Protein AF-A0A9P5TRK8-F1 (afdb_monomer_lite)

Foldseek 3Di:
DDDDDDDDDDDDDDDDDDDDDDDDDDDDDDDDDDDDDDDDDDDDDDDDDDDDDDDDDDDDPDDDDDPVNVVVVVVVVPDDADPQLVLLPLVVCCVQQVQLNVQQVVLCVVPVCLSVDFLQSSLCRRPAVSQVVCVVVVPCVSQVTQQEREAAELVPHPDLVNSLSNLVSVLCCCPRHPYHHHYHYHYDCAPSNVVSCVDDDNVVVDDDDDPDVVDPLLVVLLVVLQVLVLCLCVPAPVNVLDPDSRPDDSVLSNVQSVQCLSPPVSSVLLSVQLSPNVDHSVVSSCQVSVVDDDPDDRSCQVVLVVLLVLLVVQPPVLSVVQLLLVLLLLADDDQWDDDVPDIARCAAPVNVCVLLVHDVCSNVVSCSSVSVQWDRDPDRDHIGGSGVVSVVQQCDCVRNVVSHRDNVVSVVSSVVSVVVVVCVVVVPPPPPVVVVVVVVVVVVVVD

Organism: Gymnopilus junonius (NCBI:txid109634)

InterPro domains:
  IPR056884 Nephrocystin 3-like, N-terminal [PF24883] (97-188)

pLDDT: mean 71.32, std 23.44, range [21.53, 96.31]

Sequence (447 aa):
MPEKHPDPGHYNLKAGIVKGARLEGHKTRTQSTIIPRHISTNSQVSYVAGNAMHNSAIVSSQAKCHPGTREAVLDRLVKPRAKFCRALHNHNLSLSIPVTKPYIENAVQRDSHIIYKSPMEQAFRLIIEPLSMVVEEGDLEAYRCPRVIIVDGLDECLDSSQQFDILDALLYIIKEAPIPIAVIVASRPEPDIRGAFSYGGLEDVSSPITLDNSFNPDADIKKYLIDTFRFICHNHPLKSTLPTTEWPSAETIDKLVEKASGQFIYASTIEKFVSSARHKPAERLSIVLGNRAAEANKPFSELDNLYSTIFYSIEKKIRKFALRTLGVSLVPFARRVREPGTIIETRSPSFLEKLLHLKPGDIQMWLIDLHSLIAIGEGHEEIHFYHASLSDYLRDSSRSGQFYISVRYSRLYLFKHCVQHLLEKDGSKGLVLHQEQRAKEKSMKYR

Structure (mmCIF, N/CA/C/O backbone):
data_AF-A0A9P5TRK8-F1
#
_entry.id   AF-A0A9P5TRK8-F1
#
loop_
_atom_site.group_PDB
_atom_site.id
_atom_site.type_symbol
_atom_site.label_atom_id
_atom_site.label_alt_id
_atom_site.label_comp_id
_atom_site.label_asym_id
_atom_site.label_entity_id
_atom_site.label_seq_id
_atom_site.pdbx_PDB_ins_code
_atom_site.Cartn_x
_atom_site.Cartn_y
_atom_site.Cartn_z
_atom_site.occupancy
_atom_site.B_iso_or_equiv
_atom_site.auth_seq_id
_atom_site.auth_comp_id
_atom_site.auth_asym_id
_atom_site.auth_atom_id
_atom_site.pdbx_PDB_model_num
ATOM 1 N N . MET A 1 1 ? 22.539 -36.894 34.714 1.00 37.03 1 MET A N 1
ATOM 2 C CA . MET A 1 1 ? 21.855 -38.084 34.156 1.00 37.03 1 MET A CA 1
ATOM 3 C C . MET A 1 1 ? 22.087 -39.257 35.091 1.00 37.03 1 MET A C 1
ATOM 5 O O . MET A 1 1 ? 23.149 -39.246 35.712 1.00 37.03 1 MET A O 1
ATOM 9 N N . PRO A 1 2 ? 21.185 -40.255 35.164 1.00 50.53 2 PRO A N 1
ATOM 10 C CA . PRO A 1 2 ? 19.872 -40.400 34.488 1.00 50.53 2 PRO A CA 1
ATOM 11 C C . PRO A 1 2 ? 18.727 -39.748 35.320 1.00 50.53 2 PRO A C 1
ATOM 13 O O . PRO A 1 2 ? 18.999 -39.302 36.427 1.00 50.53 2 PRO A O 1
ATOM 16 N N . GLU A 1 3 ? 17.533 -39.395 34.814 1.00 31.72 3 GLU A N 1
ATOM 17 C CA . GLU A 1 3 ? 16.407 -40.215 34.284 1.00 31.72 3 GLU A CA 1
ATOM 18 C C . GLU A 1 3 ? 15.838 -41.231 35.306 1.00 31.72 3 GLU A C 1
ATOM 20 O O . GLU A 1 3 ? 16.613 -41.866 36.008 1.00 31.72 3 GLU A O 1
ATOM 25 N N . LYS A 1 4 ? 14.521 -41.472 35.451 1.00 30.34 4 LYS A N 1
ATOM 26 C CA . LYS A 1 4 ? 13.330 -41.177 34.611 1.00 30.34 4 LYS A CA 1
ATOM 27 C C . LYS A 1 4 ? 12.051 -41.192 35.486 1.00 30.34 4 LYS A C 1
ATOM 29 O O . LYS A 1 4 ? 12.023 -41.913 36.476 1.00 30.34 4 LYS A O 1
ATOM 34 N N . HIS A 1 5 ? 10.980 -40.499 35.080 1.00 27.78 5 HIS A N 1
ATOM 35 C CA . HIS A 1 5 ? 9.603 -40.726 35.575 1.00 27.78 5 HIS A CA 1
ATOM 36 C C . HIS A 1 5 ? 8.657 -41.048 34.390 1.00 27.78 5 HIS A C 1
ATOM 38 O O . HIS A 1 5 ? 9.026 -40.739 33.254 1.00 27.78 5 HIS A O 1
ATOM 44 N N . PRO A 1 6 ? 7.503 -41.718 34.613 1.00 39.25 6 PRO A N 1
ATOM 45 C CA . PRO A 1 6 ? 6.794 -42.446 33.556 1.00 39.25 6 PRO A CA 1
ATOM 46 C C . PRO A 1 6 ? 5.520 -41.769 33.007 1.00 39.25 6 PRO A C 1
ATOM 48 O O . PRO A 1 6 ? 4.869 -40.978 33.683 1.00 39.25 6 PRO A O 1
ATOM 51 N N . ASP A 1 7 ? 5.150 -42.197 31.799 1.00 31.75 7 ASP A N 1
ATOM 52 C CA . ASP A 1 7 ? 3.815 -42.140 31.166 1.00 31.75 7 ASP A CA 1
ATOM 53 C C . ASP A 1 7 ? 2.989 -43.374 31.648 1.00 31.75 7 ASP A C 1
ATOM 55 O O . ASP A 1 7 ? 3.638 -44.365 32.017 1.00 31.75 7 ASP A O 1
ATOM 59 N N . PRO A 1 8 ? 1.628 -43.401 31.708 1.00 37.75 8 PRO A N 1
ATOM 60 C CA . PRO A 1 8 ? 0.789 -43.502 30.491 1.00 37.75 8 PRO A CA 1
ATOM 61 C C . PRO A 1 8 ? -0.649 -42.906 30.562 1.00 37.75 8 PRO A C 1
ATOM 63 O O . PRO A 1 8 ? -1.208 -42.696 31.639 1.00 37.75 8 PRO A O 1
ATOM 66 N N . GLY A 1 9 ? -1.334 -42.771 29.410 1.00 24.64 9 GLY A N 1
ATOM 67 C CA . GLY A 1 9 ? -2.742 -42.314 29.378 1.00 24.64 9 GLY A CA 1
ATOM 68 C C . GLY A 1 9 ? -3.559 -42.505 28.081 1.00 24.64 9 GLY A C 1
ATOM 69 O O . GLY A 1 9 ? -4.258 -41.584 27.669 1.00 24.64 9 GLY A O 1
ATOM 70 N N . HIS A 1 10 ? -3.514 -43.672 27.425 1.00 25.69 10 HIS A N 1
ATOM 71 C CA . HIS A 1 10 ? -4.292 -43.966 26.199 1.00 25.69 10 HIS A CA 1
ATOM 72 C C . HIS A 1 10 ? -5.657 -44.637 26.466 1.00 25.69 10 HIS A C 1
ATOM 74 O O . HIS A 1 10 ? -5.651 -45.718 27.036 1.00 25.69 10 HIS A O 1
ATOM 80 N N . TYR A 1 11 ? -6.764 -44.094 25.926 1.00 24.97 11 TYR A N 1
ATOM 81 C CA . TYR A 1 11 ? -7.991 -44.764 25.402 1.00 24.97 11 TYR A CA 1
ATOM 82 C C . TYR A 1 11 ? -8.773 -43.702 24.564 1.00 24.97 11 TYR A C 1
ATOM 84 O O . TYR A 1 11 ? -8.632 -42.519 24.845 1.00 24.97 11 TYR A O 1
ATOM 92 N N . ASN A 1 12 ? -9.584 -43.964 23.523 1.00 23.52 12 ASN A N 1
ATOM 93 C CA . ASN A 1 12 ? -10.208 -45.204 23.038 1.00 23.52 12 ASN A CA 1
ATOM 94 C C . ASN A 1 12 ? -10.506 -45.183 21.502 1.00 23.52 12 ASN A C 1
ATOM 96 O O . ASN A 1 12 ? -10.185 -44.222 20.808 1.00 23.52 12 ASN A O 1
ATOM 100 N N . LEU A 1 13 ? -11.116 -46.252 20.969 1.00 23.42 13 LEU A N 1
ATOM 101 C CA . LEU A 1 13 ? -11.231 -46.605 19.537 1.00 23.42 13 LEU A CA 1
ATOM 102 C C . LEU A 1 13 ? -12.643 -46.465 18.893 1.00 23.42 13 LEU A C 1
ATOM 104 O O . LEU A 1 13 ? -13.651 -46.671 19.556 1.00 23.42 13 LEU A O 1
ATOM 108 N N . LYS A 1 14 ? -12.647 -46.355 17.545 1.00 23.31 14 LYS A N 1
ATOM 109 C CA . LYS A 1 14 ? -13.619 -46.893 16.538 1.00 23.31 14 LYS A CA 1
ATOM 110 C C . LYS A 1 14 ? -14.993 -46.227 16.230 1.00 23.31 14 LYS A C 1
ATOM 112 O O . LYS A 1 14 ? -15.966 -46.407 16.942 1.00 23.31 14 LYS A O 1
ATOM 117 N N . ALA A 1 15 ? -15.063 -45.725 14.984 1.00 23.94 15 ALA A N 1
ATOM 118 C CA . ALA A 1 15 ? -15.949 -46.134 13.862 1.00 23.94 15 ALA A CA 1
ATOM 119 C C . ALA A 1 15 ? -17.495 -45.942 13.881 1.00 23.94 15 ALA A C 1
ATOM 121 O O . ALA A 1 15 ? -18.200 -46.443 14.746 1.00 23.94 15 ALA A O 1
ATOM 122 N N . GLY A 1 16 ? -18.027 -45.383 12.776 1.00 23.09 16 GLY A N 1
ATOM 123 C CA . GLY A 1 16 ? -19.454 -45.389 12.395 1.00 23.09 16 GLY A CA 1
ATOM 124 C C . GLY A 1 16 ? -19.689 -44.861 10.962 1.00 23.09 16 GLY A C 1
ATOM 125 O O . GLY A 1 16 ? -19.061 -43.886 10.562 1.00 23.09 16 GLY A O 1
ATOM 126 N N . ILE A 1 17 ? -20.550 -45.517 10.170 1.00 21.81 17 ILE A N 1
ATOM 127 C CA . ILE A 1 17 ? -20.777 -45.294 8.717 1.00 21.81 17 ILE A CA 1
ATOM 128 C C . ILE A 1 17 ? -22.234 -44.874 8.460 1.00 21.81 17 ILE A C 1
ATOM 130 O O . ILE A 1 17 ? -23.103 -45.557 8.985 1.00 21.81 17 ILE A O 1
ATOM 134 N N . VAL A 1 18 ? -22.514 -43.927 7.540 1.00 24.19 18 VAL A N 1
ATOM 135 C CA . VAL A 1 18 ? -23.717 -43.953 6.656 1.00 24.19 18 VAL A CA 1
ATOM 136 C C . VAL A 1 18 ? -23.418 -43.311 5.281 1.00 24.19 18 VAL A C 1
ATOM 138 O O . VAL A 1 18 ? -22.728 -42.300 5.194 1.00 24.19 18 VAL A O 1
ATOM 141 N N . LYS A 1 19 ? -23.963 -43.898 4.200 1.00 21.91 19 LYS A N 1
ATOM 142 C CA . LYS A 1 19 ? -24.039 -43.356 2.822 1.00 21.91 19 LYS A CA 1
ATOM 143 C C . LYS A 1 19 ? -25.497 -43.016 2.457 1.00 21.91 19 LYS A C 1
ATOM 145 O O . LYS A 1 19 ? -26.396 -43.738 2.873 1.00 21.91 19 LYS A O 1
ATOM 150 N N . GLY A 1 20 ? -25.695 -42.063 1.539 1.00 22.61 20 GLY A N 1
ATOM 151 C CA . GLY A 1 20 ? -26.974 -41.794 0.850 1.00 22.61 20 GLY A CA 1
ATOM 152 C C . GLY A 1 20 ? -27.666 -40.501 1.317 1.00 22.61 20 GLY A C 1
ATOM 153 O O . GLY A 1 20 ? -27.465 -40.089 2.449 1.00 22.61 20 GLY A O 1
ATOM 154 N N . ALA A 1 21 ? -28.457 -39.797 0.497 1.00 24.72 21 ALA A N 1
ATOM 155 C CA . ALA A 1 21 ? -29.002 -40.160 -0.817 1.00 24.72 21 ALA A CA 1
ATOM 156 C C . ALA A 1 21 ? -29.067 -38.970 -1.807 1.00 24.72 21 ALA A C 1
ATOM 158 O O . ALA A 1 21 ? -28.927 -37.808 -1.437 1.00 24.72 21 ALA A O 1
ATOM 159 N N . ARG A 1 22 ? -29.289 -39.302 -3.084 1.00 21.53 22 ARG A N 1
ATOM 160 C CA . ARG A 1 22 ? -29.479 -38.403 -4.237 1.00 21.53 22 ARG A CA 1
ATOM 161 C C . ARG A 1 22 ? -30.976 -38.286 -4.530 1.00 21.53 22 ARG A C 1
ATOM 163 O O . ARG A 1 22 ? -31.637 -39.317 -4.598 1.00 21.53 22 ARG A O 1
ATOM 170 N N . LEU A 1 23 ? -31.483 -37.078 -4.779 1.00 24.98 23 LEU A N 1
ATOM 171 C CA . LEU A 1 23 ? -32.802 -36.862 -5.385 1.00 24.98 23 LEU A CA 1
ATOM 172 C C . LEU A 1 23 ? -32.714 -35.807 -6.491 1.00 24.98 23 LEU A C 1
ATOM 174 O O . LEU A 1 23 ? -32.064 -34.776 -6.339 1.00 24.98 23 LEU A O 1
ATOM 178 N N . GLU A 1 24 ? -33.364 -36.105 -7.612 1.00 21.70 24 GLU A N 1
ATOM 179 C CA . GLU A 1 24 ? -33.464 -35.257 -8.798 1.00 21.70 24 GLU A CA 1
ATOM 180 C C . GLU A 1 24 ? -34.887 -34.708 -8.945 1.00 21.70 24 GLU A C 1
ATOM 182 O O . GLU A 1 24 ? -35.845 -35.354 -8.533 1.00 21.70 24 GLU A O 1
ATOM 187 N N . GLY A 1 25 ? -35.014 -33.570 -9.637 1.00 22.59 25 GLY A N 1
ATOM 188 C CA . GLY A 1 25 ? -36.236 -33.183 -10.347 1.00 22.59 25 GLY A CA 1
ATOM 189 C C . GLY A 1 25 ? -37.341 -32.504 -9.527 1.00 22.59 25 GLY A C 1
ATOM 190 O O . GLY A 1 25 ? -38.025 -33.129 -8.731 1.00 22.59 25 GLY A O 1
ATOM 191 N N . HIS A 1 26 ? -37.657 -31.249 -9.859 1.00 24.42 26 HIS A N 1
ATOM 192 C CA . HIS A 1 26 ? -38.689 -30.978 -10.872 1.00 24.42 26 HIS A CA 1
ATOM 193 C C . HIS A 1 26 ? -38.769 -29.486 -11.238 1.00 24.42 26 HIS A C 1
ATOM 195 O O . HIS A 1 26 ? -38.572 -28.601 -10.410 1.00 24.42 26 HIS A O 1
ATOM 201 N N . LYS A 1 27 ? -39.091 -29.203 -12.507 1.00 24.61 27 LYS A N 1
ATOM 202 C CA . LYS A 1 27 ? -39.516 -27.872 -12.966 1.00 24.61 27 LYS A CA 1
ATOM 203 C C . LYS A 1 27 ? -41.016 -27.709 -12.718 1.00 24.61 27 LYS A C 1
ATOM 205 O O . LYS A 1 27 ? -41.773 -28.527 -13.231 1.00 24.61 27 LYS A O 1
ATOM 210 N N . THR A 1 28 ? -41.443 -26.586 -12.146 1.00 25.08 28 THR A N 1
ATOM 211 C CA . THR A 1 28 ? -42.771 -26.004 -12.422 1.00 25.08 28 THR A CA 1
ATOM 212 C C . THR A 1 28 ? -42.701 -24.481 -12.434 1.00 25.08 28 THR A C 1
ATOM 214 O O . THR A 1 28 ? -42.048 -23.863 -11.599 1.00 25.08 28 THR A O 1
ATOM 217 N N . ARG A 1 29 ? -43.374 -23.887 -13.421 1.00 22.11 29 ARG A N 1
ATOM 218 C CA . ARG A 1 29 ? -43.466 -22.449 -13.688 1.00 22.11 29 ARG A CA 1
ATOM 219 C C . ARG A 1 29 ? -44.927 -22.051 -13.526 1.00 22.11 29 ARG A C 1
ATOM 221 O O . ARG A 1 29 ? -45.745 -22.520 -14.310 1.00 22.11 29 ARG A O 1
ATOM 228 N N . THR A 1 30 ? -45.234 -21.140 -12.611 1.00 25.55 30 THR A N 1
ATOM 229 C CA . THR A 1 30 ? -46.561 -20.511 -12.517 1.00 25.55 30 THR A CA 1
ATOM 230 C C . THR A 1 30 ? -46.420 -19.050 -12.117 1.00 25.55 30 THR A C 1
ATOM 232 O O . THR A 1 30 ? -45.908 -18.728 -11.050 1.00 25.55 30 THR A O 1
ATOM 235 N N . GLN A 1 31 ? -46.873 -18.162 -13.002 1.00 22.73 31 GLN A N 1
ATOM 236 C CA . GLN A 1 31 ? -47.167 -16.770 -12.673 1.00 22.73 31 GLN A CA 1
ATOM 237 C C . GLN A 1 31 ? -48.577 -16.707 -12.080 1.00 22.73 31 GLN A C 1
ATOM 239 O O . GLN A 1 31 ? -49.489 -17.307 -12.645 1.00 22.73 31 GLN A O 1
ATOM 244 N N . SER A 1 32 ? -48.784 -15.911 -11.033 1.00 24.56 32 SER A N 1
ATOM 245 C CA . SER A 1 32 ? -50.113 -15.385 -10.700 1.00 24.56 32 SER A CA 1
ATOM 246 C C . SER A 1 32 ? -49.987 -14.075 -9.923 1.00 24.56 32 SER A C 1
ATOM 248 O O . SER A 1 32 ? -49.539 -14.048 -8.779 1.00 24.56 32 SER A O 1
ATOM 250 N N . THR A 1 33 ? -50.364 -12.989 -10.590 1.00 22.14 33 THR A N 1
ATOM 251 C CA . THR A 1 33 ? -50.357 -11.601 -10.116 1.00 22.14 33 THR A CA 1
ATOM 252 C C . THR A 1 33 ? -51.404 -11.356 -9.026 1.00 22.14 33 THR A C 1
ATOM 254 O O . THR A 1 33 ? -52.563 -11.705 -9.236 1.00 22.14 33 THR A O 1
ATOM 257 N N . ILE A 1 34 ? -51.050 -10.654 -7.939 1.00 24.59 34 ILE A N 1
ATOM 258 C CA . ILE A 1 34 ? -52.015 -9.949 -7.068 1.00 24.59 34 ILE A CA 1
ATOM 259 C C . ILE A 1 34 ? -51.464 -8.551 -6.705 1.00 24.59 34 ILE A C 1
ATOM 261 O O . ILE A 1 34 ? -50.338 -8.415 -6.238 1.00 24.59 34 ILE A O 1
ATOM 265 N N . ILE A 1 35 ? -52.282 -7.524 -6.958 1.00 22.39 35 ILE A N 1
ATOM 266 C CA . ILE A 1 35 ? -52.164 -6.061 -6.709 1.00 22.39 35 ILE A CA 1
ATOM 267 C C . ILE A 1 35 ? -53.619 -5.629 -6.334 1.00 22.39 35 ILE A C 1
ATOM 269 O O . ILE A 1 35 ? -54.507 -6.300 -6.874 1.00 22.39 35 ILE A O 1
ATOM 273 N N . PRO A 1 36 ? -53.988 -4.607 -5.497 1.00 32.38 36 PRO A N 1
ATOM 274 C CA . PRO A 1 36 ? -53.334 -3.349 -5.045 1.00 32.38 36 PRO A CA 1
ATOM 275 C C . PRO A 1 36 ? -53.254 -3.243 -3.482 1.00 32.38 36 PRO A C 1
ATOM 277 O O . PRO A 1 36 ? -53.355 -4.278 -2.837 1.00 32.38 36 PRO A O 1
ATOM 280 N N . ARG A 1 37 ? -53.059 -2.121 -2.746 1.00 23.34 37 ARG A N 1
ATOM 281 C CA . ARG A 1 37 ? -53.008 -0.639 -2.958 1.00 23.34 37 ARG A CA 1
ATOM 282 C C . ARG A 1 37 ? -51.747 -0.039 -2.277 1.00 23.34 37 ARG A C 1
ATOM 284 O O . ARG A 1 37 ? -51.171 -0.717 -1.441 1.00 23.34 37 ARG A O 1
ATOM 291 N N . HIS A 1 38 ? -51.168 1.128 -2.609 1.00 23.56 38 HIS A N 1
ATOM 292 C CA . HIS A 1 38 ? -51.616 2.494 -2.994 1.00 23.56 38 HIS A CA 1
ATOM 293 C C . HIS A 1 38 ? -51.973 3.463 -1.835 1.00 23.56 38 HIS A C 1
ATOM 295 O O . HIS A 1 38 ? -53.140 3.560 -1.474 1.00 23.56 38 HIS A O 1
ATOM 301 N N . ILE A 1 39 ? -50.980 4.248 -1.374 1.00 25.62 39 ILE A N 1
ATOM 302 C CA . ILE A 1 39 ? -51.045 5.646 -0.857 1.00 25.62 39 ILE A CA 1
ATOM 303 C C . ILE A 1 39 ? -49.637 6.239 -1.174 1.00 25.62 39 ILE A C 1
ATOM 305 O O . ILE A 1 39 ? -48.656 5.693 -0.686 1.00 25.62 39 ILE A O 1
ATOM 309 N N . SER A 1 40 ? -49.402 7.040 -2.231 1.00 24.38 40 SER A N 1
ATOM 310 C CA . SER A 1 40 ? -49.565 8.516 -2.362 1.00 24.38 40 SER A CA 1
ATOM 311 C C . SER A 1 40 ? -48.869 9.300 -1.226 1.00 24.38 40 SER A C 1
ATOM 313 O O . SER A 1 40 ? -49.104 8.994 -0.072 1.00 24.38 40 SER A O 1
ATOM 315 N N . THR A 1 41 ? -47.976 10.273 -1.423 1.00 26.73 41 THR A N 1
ATOM 316 C CA . THR A 1 41 ? -47.983 11.453 -2.319 1.00 26.73 41 THR A CA 1
ATOM 317 C C . THR A 1 41 ? -46.574 11.709 -2.904 1.00 26.73 41 THR A C 1
ATOM 319 O O . THR A 1 41 ? -45.583 11.435 -2.241 1.00 26.73 41 THR A O 1
ATOM 322 N N . ASN A 1 42 ? -46.389 12.103 -4.174 1.00 24.98 42 ASN A N 1
ATOM 323 C CA . ASN A 1 42 ? -46.400 13.495 -4.689 1.00 24.98 42 ASN A CA 1
ATOM 324 C C . ASN A 1 42 ? -45.645 14.520 -3.799 1.00 24.98 42 ASN A C 1
ATOM 326 O O . ASN A 1 42 ? -45.858 14.532 -2.595 1.00 24.98 42 ASN A O 1
ATOM 330 N N . SER A 1 43 ? -44.795 15.422 -4.322 1.00 25.97 43 SER A N 1
ATOM 331 C CA . SER A 1 43 ? -44.854 16.085 -5.646 1.00 25.97 43 SER A CA 1
ATOM 332 C C . SER A 1 43 ? -43.527 16.692 -6.168 1.00 25.97 43 SER A C 1
ATOM 334 O O . SER A 1 43 ? -42.764 17.234 -5.382 1.00 25.97 43 SER A O 1
ATOM 336 N N . GLN A 1 44 ? -43.390 16.733 -7.507 1.00 24.67 44 GLN A N 1
ATOM 337 C CA . GLN A 1 44 ? -42.741 17.766 -8.363 1.00 24.67 44 GLN A CA 1
ATOM 338 C C . GLN A 1 44 ? -41.249 18.133 -8.120 1.00 24.67 44 GLN A C 1
ATOM 340 O O . GLN A 1 44 ? -40.886 18.665 -7.085 1.00 24.67 44 GLN A O 1
ATOM 345 N N . VAL A 1 45 ? -40.300 17.805 -9.015 1.00 24.55 45 VAL A N 1
ATOM 346 C CA . VAL A 1 45 ? -40.062 18.286 -10.410 1.00 24.55 45 VAL A CA 1
ATOM 347 C C . VAL A 1 45 ? -39.439 19.690 -10.498 1.00 24.55 45 VAL A C 1
ATOM 349 O O . VAL A 1 45 ? -40.138 20.687 -10.363 1.00 24.55 45 VAL A O 1
ATOM 352 N N . SER A 1 46 ? -38.166 19.753 -10.912 1.00 25.02 46 SER A N 1
ATOM 353 C CA . SER A 1 46 ? -37.705 20.625 -12.011 1.00 25.02 46 SER A CA 1
ATOM 354 C C . SER A 1 46 ? -36.304 20.219 -12.505 1.00 25.02 46 SER A C 1
ATOM 356 O O . SER A 1 46 ? -35.410 19.891 -11.731 1.00 25.02 46 SER A O 1
ATOM 358 N N . TYR A 1 47 ? -36.133 20.196 -13.826 1.00 26.34 47 TYR A N 1
ATOM 359 C CA . TYR A 1 47 ? -34.863 19.987 -14.532 1.00 26.34 47 TYR A CA 1
ATOM 360 C C . TYR A 1 47 ? -34.342 21.347 -15.019 1.00 26.34 47 TYR A C 1
ATOM 362 O O . TYR A 1 47 ? -35.166 22.204 -15.322 1.00 26.34 47 TYR A O 1
ATOM 370 N N . VAL A 1 48 ? -33.018 21.520 -15.138 1.00 24.56 48 VAL A N 1
ATOM 371 C CA . VAL A 1 48 ? -32.294 22.196 -16.248 1.00 24.56 48 VAL A CA 1
ATOM 372 C C . VAL A 1 48 ? -30.804 22.315 -15.885 1.00 24.56 48 VAL A C 1
ATOM 374 O O . VAL A 1 48 ? -30.439 22.522 -14.731 1.00 24.56 48 VAL A O 1
ATOM 377 N N . ALA A 1 49 ? -29.937 22.138 -16.883 1.00 25.64 49 ALA A N 1
ATOM 378 C CA . ALA A 1 49 ? -28.480 22.171 -16.753 1.00 25.64 49 ALA A CA 1
ATOM 379 C C . ALA A 1 49 ? -27.882 23.563 -17.042 1.00 25.64 49 ALA A C 1
ATOM 381 O O . ALA A 1 49 ? -28.512 24.393 -17.692 1.00 25.64 49 ALA A O 1
ATOM 382 N N . GLY A 1 50 ? -26.617 23.780 -16.665 1.00 23.52 50 GLY A N 1
ATOM 383 C CA . GLY A 1 50 ? -25.846 24.931 -17.141 1.00 23.52 50 GLY A CA 1
ATOM 384 C C . GLY A 1 50 ? -24.466 25.054 -16.499 1.00 23.52 50 GLY A C 1
ATOM 385 O O . GLY A 1 50 ? -24.353 25.189 -15.285 1.00 23.52 50 GLY A O 1
ATOM 386 N N . ASN A 1 51 ? -23.409 25.050 -17.315 1.00 30.98 51 ASN A N 1
ATOM 387 C CA . ASN A 1 51 ? -22.074 25.440 -16.859 1.00 30.98 51 ASN A CA 1
ATOM 388 C C . ASN A 1 51 ? -22.075 26.944 -16.550 1.00 30.98 51 ASN A C 1
ATOM 390 O O . ASN A 1 51 ? -22.285 27.742 -17.462 1.00 30.98 51 ASN A O 1
ATOM 394 N N . ALA A 1 52 ? -21.774 27.333 -15.313 1.00 24.70 52 ALA A N 1
ATOM 395 C CA . ALA A 1 52 ? -21.554 28.728 -14.946 1.00 24.70 52 ALA A CA 1
ATOM 396 C C . ALA A 1 52 ? -20.288 28.857 -14.088 1.00 24.70 52 ALA A C 1
ATOM 398 O O . ALA A 1 52 ? -20.291 28.568 -12.893 1.00 24.70 52 ALA A O 1
ATOM 399 N N . MET A 1 53 ? -19.196 29.312 -14.706 1.00 23.88 53 MET A N 1
ATOM 400 C CA . MET A 1 53 ? -18.134 29.978 -13.955 1.00 23.88 53 MET A CA 1
ATOM 401 C C . MET A 1 53 ? -18.654 31.346 -13.517 1.00 23.88 53 MET A C 1
ATOM 403 O O . MET A 1 53 ? -19.169 32.090 -14.350 1.00 23.88 53 MET A O 1
ATOM 407 N N . HIS A 1 54 ? -18.422 31.730 -12.264 1.00 25.05 54 HIS A N 1
ATOM 408 C CA . HIS A 1 54 ? -18.294 33.146 -11.944 1.00 25.05 54 HIS A CA 1
ATOM 409 C C . HIS A 1 54 ? -17.283 33.370 -10.822 1.00 25.05 54 HIS A C 1
ATOM 411 O O . HIS A 1 54 ? -17.448 32.891 -9.703 1.00 25.05 54 HIS A O 1
ATOM 417 N N . ASN A 1 55 ? -16.245 34.146 -11.133 1.00 30.41 55 ASN A N 1
ATOM 418 C CA . ASN A 1 55 ? -15.485 34.859 -10.117 1.00 30.41 55 ASN A CA 1
ATOM 419 C C . ASN A 1 55 ? -16.350 36.013 -9.594 1.00 30.41 55 ASN A C 1
ATOM 421 O O . ASN A 1 55 ? -16.954 36.738 -10.388 1.00 30.41 55 ASN A O 1
ATOM 425 N N . SER A 1 56 ? -16.338 36.242 -8.284 1.00 27.34 56 SER A N 1
ATOM 426 C CA . SER A 1 56 ? -16.763 37.513 -7.696 1.00 27.34 56 SER A CA 1
ATOM 427 C C . SER A 1 56 ? -15.993 37.771 -6.404 1.00 27.34 56 SER A C 1
ATOM 429 O O . SER A 1 56 ? -16.269 37.165 -5.368 1.00 27.34 56 SER A O 1
ATOM 431 N N . ALA A 1 57 ? -15.026 38.684 -6.465 1.00 28.05 57 ALA A N 1
ATOM 432 C CA . ALA A 1 57 ? -14.396 39.238 -5.277 1.00 28.05 57 ALA A CA 1
ATOM 433 C C . ALA A 1 57 ? -15.368 40.235 -4.625 1.00 28.05 57 ALA A C 1
ATOM 435 O O . ALA A 1 57 ? -15.490 41.368 -5.080 1.00 28.05 57 ALA A O 1
ATOM 436 N N . ILE A 1 58 ? -16.072 39.804 -3.576 1.00 27.78 58 ILE A N 1
ATOM 437 C CA . ILE A 1 58 ? -16.869 40.679 -2.708 1.00 27.78 58 ILE A CA 1
ATOM 438 C C . ILE A 1 58 ? -16.570 40.297 -1.259 1.00 27.78 58 ILE A C 1
ATOM 440 O O . ILE A 1 58 ? -16.858 39.184 -0.825 1.00 27.78 58 ILE A O 1
ATOM 444 N N . VAL A 1 59 ? -15.990 41.234 -0.509 1.00 30.47 59 VAL A N 1
ATOM 445 C CA . VAL A 1 59 ? -15.862 41.132 0.948 1.00 30.47 59 VAL A CA 1
ATOM 446 C C . VAL A 1 59 ? -17.183 41.592 1.560 1.00 30.47 59 VAL A C 1
ATOM 448 O O . VAL A 1 59 ? -17.587 42.733 1.352 1.00 30.47 59 VAL A O 1
ATOM 451 N N . SER A 1 60 ? -17.850 40.718 2.315 1.00 27.03 60 SER A N 1
ATOM 452 C CA . SER A 1 60 ? -19.042 41.065 3.097 1.00 27.03 60 SER A CA 1
ATOM 453 C C . SER A 1 60 ? -18.688 41.122 4.578 1.00 27.03 60 SER A C 1
ATOM 455 O O . SER A 1 60 ? -18.137 40.167 5.126 1.00 27.03 60 SER A O 1
ATOM 457 N N . SER A 1 61 ? -19.026 42.226 5.240 1.00 33.53 61 SER A N 1
ATOM 458 C CA . SER A 1 61 ? -18.882 42.384 6.685 1.00 33.53 61 SER A CA 1
ATOM 459 C C . SER A 1 61 ? -20.050 41.726 7.434 1.00 33.53 61 SER A C 1
ATOM 461 O O . SER A 1 61 ? -21.213 41.953 7.118 1.00 33.53 61 SER A O 1
ATOM 463 N N . GLN A 1 62 ? -19.705 40.940 8.461 1.00 29.62 62 GLN A N 1
ATOM 464 C CA . GLN A 1 62 ? -20.584 40.157 9.347 1.00 29.62 62 GLN A CA 1
ATOM 465 C C . GLN A 1 62 ? -21.345 38.966 8.732 1.00 29.62 62 GLN A C 1
ATOM 467 O O . GLN A 1 62 ? -21.871 38.985 7.622 1.00 29.62 62 GLN A O 1
ATOM 472 N N . ALA A 1 63 ? -21.380 37.882 9.513 1.00 29.62 63 ALA A N 1
ATOM 473 C CA . ALA A 1 63 ? -21.852 36.573 9.091 1.00 29.62 63 ALA A CA 1
ATOM 474 C C . ALA A 1 63 ? -23.361 36.391 9.312 1.00 29.62 63 ALA A C 1
ATOM 476 O O . ALA A 1 63 ? -23.857 36.503 10.432 1.00 29.62 63 ALA A O 1
ATOM 477 N N . LYS A 1 64 ? -24.071 35.989 8.254 1.00 31.27 64 LYS A N 1
ATOM 478 C CA . LYS A 1 64 ? -25.377 35.322 8.345 1.00 31.27 64 LYS A CA 1
ATOM 479 C C . LYS A 1 64 ? -25.203 33.863 7.931 1.00 31.27 64 LYS A C 1
ATOM 481 O O . LYS A 1 64 ? -25.394 33.516 6.770 1.00 31.27 64 LYS A O 1
ATOM 486 N N . CYS A 1 65 ? -24.794 33.015 8.873 1.00 36.91 65 CYS A N 1
ATOM 487 C CA . CYS A 1 65 ? -24.687 31.579 8.625 1.00 36.91 65 CYS A CA 1
ATOM 488 C C . CYS A 1 65 ? -26.088 30.966 8.502 1.00 36.91 65 CYS A C 1
ATOM 490 O O . CYS A 1 65 ? -26.839 30.914 9.474 1.00 36.91 65 CYS A O 1
ATOM 492 N N . HIS A 1 66 ? -26.422 30.481 7.307 1.00 34.50 66 HIS A N 1
ATOM 493 C CA . HIS A 1 66 ? -27.575 29.611 7.088 1.00 34.50 66 HIS A CA 1
ATOM 494 C C . HIS A 1 66 ? -27.335 28.263 7.808 1.00 34.50 66 HIS A C 1
ATOM 496 O O . HIS A 1 66 ? -26.173 27.862 7.921 1.00 34.50 66 HIS A O 1
ATOM 502 N N . PRO A 1 67 ? -28.361 27.521 8.274 1.00 38.91 67 PRO A N 1
ATOM 503 C CA . PRO A 1 67 ? -28.151 26.251 8.984 1.00 38.91 67 PRO A CA 1
ATOM 504 C C . PRO A 1 67 ? -27.267 25.258 8.211 1.00 38.91 67 PRO A C 1
ATOM 506 O O . PRO A 1 67 ? -26.273 24.769 8.746 1.00 38.91 67 PRO A O 1
ATOM 509 N N . GLY A 1 68 ? -27.523 25.090 6.907 1.00 37.44 68 GLY A N 1
ATOM 510 C CA . GLY A 1 68 ? -26.695 24.261 6.019 1.00 37.44 68 GLY A CA 1
ATOM 511 C C . GLY A 1 68 ? -25.259 24.769 5.800 1.00 37.44 68 GLY A C 1
ATOM 512 O O . GLY A 1 68 ? -24.406 24.015 5.347 1.00 37.44 68 GLY A O 1
ATOM 513 N N . THR A 1 69 ? -24.933 26.020 6.154 1.00 37.41 69 THR A N 1
ATOM 514 C CA . THR A 1 69 ? -23.538 26.499 6.166 1.00 37.41 69 THR A CA 1
ATOM 515 C C . THR A 1 69 ? -22.746 25.862 7.310 1.00 37.41 69 THR A C 1
ATOM 517 O O . THR A 1 69 ? -21.548 25.655 7.161 1.00 37.41 69 THR A O 1
ATOM 520 N N . ARG A 1 70 ? -23.388 25.507 8.433 1.00 38.62 70 ARG A N 1
ATOM 521 C CA . ARG A 1 70 ? -22.720 24.826 9.555 1.00 38.62 70 ARG A CA 1
ATOM 522 C C . ARG A 1 70 ? -22.390 23.375 9.205 1.00 38.62 70 ARG A C 1
ATOM 524 O O . ARG A 1 70 ? -21.273 22.943 9.461 1.00 38.62 70 ARG A O 1
ATOM 531 N N . GLU A 1 71 ? -23.311 22.670 8.549 1.00 42.78 71 GLU A N 1
ATOM 532 C CA . GLU A 1 71 ? -23.068 21.330 7.992 1.00 42.78 71 GLU A CA 1
ATOM 533 C C . GLU A 1 71 ? -21.994 21.362 6.898 1.00 42.78 71 GLU A C 1
ATOM 535 O O . GLU A 1 71 ? -21.040 20.594 6.956 1.00 42.78 71 GLU A O 1
ATOM 540 N N . ALA A 1 72 ? -22.067 22.315 5.961 1.00 37.41 72 ALA A N 1
ATOM 541 C CA . ALA A 1 72 ? -21.056 22.467 4.915 1.00 37.41 72 ALA A CA 1
ATOM 542 C C . ALA A 1 72 ? -19.670 22.869 5.455 1.00 37.41 72 ALA A C 1
ATOM 544 O O . ALA A 1 72 ? -18.661 22.524 4.847 1.00 37.41 72 ALA A O 1
ATOM 545 N N . VAL A 1 73 ? -19.585 23.593 6.578 1.00 36.44 73 VAL A N 1
ATOM 546 C CA . VAL A 1 73 ? -18.308 23.880 7.254 1.00 36.44 73 VAL A CA 1
ATOM 547 C C . VAL A 1 73 ? -17.793 22.649 8.000 1.00 36.44 73 VAL A C 1
ATOM 549 O O . VAL A 1 73 ? -16.600 22.380 7.918 1.00 36.44 73 VAL A O 1
ATOM 552 N N . LEU A 1 74 ? -18.655 21.865 8.654 1.00 36.94 74 LEU A N 1
ATOM 553 C CA . LEU A 1 74 ? -18.262 20.591 9.266 1.00 36.94 74 LEU A CA 1
ATOM 554 C C . LEU A 1 74 ? -17.715 19.613 8.214 1.00 36.94 74 LEU A C 1
ATOM 556 O O . LEU A 1 74 ? -16.592 19.138 8.358 1.00 36.94 74 LEU A O 1
ATOM 560 N N . ASP A 1 75 ? -18.428 19.396 7.108 1.00 37.44 75 ASP A N 1
ATOM 561 C CA . ASP A 1 75 ? -17.990 18.499 6.027 1.00 37.44 75 ASP A CA 1
ATOM 562 C C . ASP A 1 75 ? -16.679 18.977 5.361 1.00 37.44 75 ASP A C 1
ATOM 564 O O . ASP A 1 75 ? -15.793 18.184 5.029 1.00 37.44 75 ASP A O 1
ATOM 568 N N . ARG A 1 76 ? -16.489 20.300 5.253 1.00 34.00 76 ARG A N 1
ATOM 569 C CA . ARG A 1 76 ? -15.305 20.927 4.637 1.00 34.00 76 ARG A CA 1
ATOM 570 C C . ARG A 1 76 ? -14.105 21.089 5.578 1.00 34.00 76 ARG A C 1
ATOM 572 O O . ARG A 1 76 ? -12.992 21.256 5.086 1.00 34.00 76 ARG A O 1
ATOM 579 N N . LEU A 1 77 ? -14.298 21.005 6.896 1.00 33.72 77 LEU A N 1
ATOM 580 C CA . LEU A 1 77 ? -13.218 20.861 7.884 1.00 33.72 77 LEU A CA 1
ATOM 581 C C . LEU A 1 77 ? -12.737 19.401 8.005 1.00 33.72 77 LEU A C 1
ATOM 583 O O . LEU A 1 77 ? -11.621 19.154 8.454 1.00 33.72 77 LEU A O 1
ATOM 587 N N . VAL A 1 78 ? -13.536 18.426 7.553 1.00 41.03 78 VAL A N 1
ATOM 588 C CA . VAL A 1 78 ? -13.308 16.977 7.732 1.00 41.03 78 VAL A CA 1
ATOM 589 C C . VAL A 1 78 ? -12.425 16.344 6.626 1.00 41.03 78 VAL A C 1
ATOM 591 O O . VAL A 1 78 ? -12.458 15.131 6.387 1.00 41.03 78 VAL A O 1
ATOM 594 N N . LYS A 1 79 ? -11.560 17.138 5.968 1.00 30.97 79 LYS A N 1
ATOM 595 C CA . LYS A 1 79 ? -10.371 16.671 5.211 1.00 30.97 79 LYS A CA 1
ATOM 596 C C . LYS A 1 79 ? -9.396 17.832 4.895 1.00 30.97 79 LYS A C 1
ATOM 598 O O . LYS A 1 79 ? -9.884 18.884 4.491 1.00 30.97 79 LYS A O 1
ATOM 603 N N . PRO A 1 80 ? -8.052 17.658 4.941 1.00 38.50 80 PRO A N 1
ATOM 604 C CA . PRO A 1 80 ? -7.282 16.460 5.289 1.00 38.50 80 PRO A CA 1
ATOM 605 C C . PRO A 1 80 ? -6.250 16.704 6.418 1.00 38.50 80 PRO A C 1
ATOM 607 O O . PRO A 1 80 ? -5.150 17.195 6.171 1.00 38.50 80 PRO A O 1
ATOM 610 N N . ARG A 1 81 ? -6.563 16.284 7.649 1.00 32.62 81 ARG A N 1
ATOM 611 C CA . ARG A 1 81 ? -5.576 15.929 8.688 1.00 32.62 81 ARG A CA 1
ATOM 612 C C . ARG A 1 81 ? -6.131 14.744 9.484 1.00 32.62 81 ARG A C 1
ATOM 614 O O . ARG A 1 81 ? -7.282 14.817 9.892 1.00 32.62 81 ARG A O 1
ATOM 621 N N . ALA A 1 82 ? -5.328 13.685 9.624 1.00 36.31 82 ALA A N 1
ATOM 622 C CA . ALA A 1 82 ? -5.628 12.395 10.265 1.00 36.31 82 ALA A CA 1
ATOM 623 C C . ALA A 1 82 ? -6.933 11.686 9.819 1.00 36.31 82 ALA A C 1
ATOM 625 O O . ALA A 1 82 ? -8.048 12.077 10.165 1.00 36.31 82 ALA A O 1
ATOM 626 N N . LYS A 1 83 ? -6.805 10.546 9.118 1.00 37.72 83 LYS A N 1
ATOM 627 C CA . LYS A 1 83 ? -7.943 9.632 8.876 1.00 37.72 83 LYS A CA 1
ATOM 628 C C . LYS A 1 83 ? -8.520 9.048 10.171 1.00 37.72 83 LYS A C 1
ATOM 630 O O . LYS A 1 83 ? -9.716 8.761 10.206 1.00 37.72 83 LYS A O 1
ATOM 635 N N . PHE A 1 84 ? -7.705 8.941 11.221 1.00 37.97 84 PHE A N 1
ATOM 636 C CA . PHE A 1 84 ? -8.067 8.378 12.523 1.00 37.97 84 PHE A CA 1
ATOM 637 C C . PHE A 1 84 ? -9.382 8.923 13.094 1.00 37.97 84 PHE A C 1
ATOM 639 O O . PHE A 1 84 ? -10.247 8.148 13.503 1.00 37.97 84 PHE A O 1
ATOM 646 N N . CYS A 1 85 ? -9.600 10.241 13.013 1.00 38.66 85 CYS A N 1
ATOM 647 C CA . CYS A 1 85 ? -10.820 10.855 13.531 1.00 38.66 85 CYS A CA 1
ATOM 648 C C . CYS A 1 85 ? -12.096 10.285 12.889 1.00 38.66 85 CYS A C 1
ATOM 650 O O . CYS A 1 85 ? -13.140 10.329 13.523 1.00 38.66 85 CYS A O 1
ATOM 652 N N . ARG A 1 86 ? -12.064 9.733 11.663 1.00 37.75 86 ARG A N 1
ATOM 653 C CA . ARG A 1 86 ? -13.254 9.133 11.021 1.00 37.75 86 ARG A CA 1
ATOM 654 C C . ARG A 1 86 ? -13.636 7.766 11.592 1.00 37.75 86 ARG A C 1
ATOM 656 O O . ARG A 1 86 ? -14.823 7.453 11.589 1.00 37.75 86 ARG A O 1
ATOM 663 N N . ALA A 1 87 ? -12.678 6.980 12.084 1.00 39.03 87 ALA A N 1
ATOM 664 C CA . ALA A 1 87 ? -12.969 5.710 12.754 1.00 39.03 87 ALA A CA 1
ATOM 665 C C . ALA A 1 87 ? -13.645 5.963 14.113 1.00 39.03 87 ALA A C 1
ATOM 667 O O . ALA A 1 87 ? -14.685 5.379 14.416 1.00 39.03 87 ALA A O 1
ATOM 668 N N . LEU A 1 88 ? -13.101 6.926 14.863 1.00 43.12 88 LEU A N 1
ATOM 669 C CA . LEU A 1 88 ? -13.518 7.317 16.214 1.00 43.12 88 LEU A CA 1
ATOM 670 C C . LEU A 1 88 ? -14.590 8.423 16.269 1.00 43.12 88 LEU A C 1
ATOM 672 O O . LEU A 1 88 ? -14.847 8.981 17.332 1.00 43.12 88 LEU A O 1
ATOM 676 N N . HIS A 1 89 ? -15.250 8.751 15.151 1.00 46.91 89 HIS A N 1
ATOM 677 C CA . HIS A 1 89 ? -16.363 9.702 15.186 1.00 46.91 89 HIS A CA 1
ATOM 678 C C . HIS A 1 89 ? -17.486 9.156 16.079 1.00 46.91 89 HIS A C 1
ATOM 680 O O . HIS A 1 89 ? -18.014 8.076 15.825 1.00 46.91 89 HIS A O 1
ATOM 686 N N . ASN A 1 90 ? -17.911 9.966 17.052 1.00 46.50 90 ASN A N 1
ATOM 687 C CA . ASN A 1 90 ? -19.008 9.738 18.008 1.00 46.50 90 ASN A CA 1
ATOM 688 C C . ASN A 1 90 ? -20.283 9.103 17.431 1.00 46.50 90 ASN A C 1
ATOM 690 O O . ASN A 1 90 ? -21.022 8.409 18.131 1.00 46.50 90 ASN A O 1
ATOM 694 N N . HIS A 1 91 ? -20.534 9.326 16.143 1.00 48.91 91 HIS A N 1
ATOM 695 C CA . HIS A 1 91 ? -21.622 8.707 15.401 1.00 48.91 91 HIS A CA 1
ATOM 696 C C . HIS A 1 91 ? -21.508 7.172 15.337 1.00 48.91 91 HIS A C 1
ATOM 698 O O . HIS A 1 91 ? -22.508 6.490 15.495 1.00 48.91 91 HIS A O 1
ATOM 704 N N . ASN A 1 92 ? -20.312 6.601 15.173 1.00 63.69 92 ASN A N 1
ATOM 705 C CA . ASN A 1 92 ? -20.141 5.160 14.961 1.00 63.69 92 ASN A CA 1
ATOM 706 C C . ASN A 1 92 ? -20.397 4.336 16.232 1.00 63.69 92 ASN A C 1
ATOM 708 O O . ASN A 1 92 ? -21.061 3.301 16.153 1.00 63.69 92 ASN A O 1
ATOM 712 N N . LEU A 1 93 ? -19.935 4.793 17.406 1.00 72.62 93 LEU A N 1
ATOM 713 C CA . LEU A 1 93 ? -20.235 4.110 18.671 1.00 72.62 93 LEU A CA 1
ATOM 714 C C . LEU A 1 93 ? -21.716 4.261 19.042 1.00 72.62 93 LEU A C 1
ATOM 716 O O . LEU A 1 93 ? -22.359 3.264 19.347 1.00 72.62 93 LEU A O 1
ATOM 720 N N . SER A 1 94 ? -22.288 5.463 18.909 1.00 76.06 94 SER A N 1
ATOM 721 C CA . SER A 1 94 ? -23.723 5.699 19.152 1.00 76.06 94 SER A CA 1
ATOM 722 C C . SER A 1 94 ? -24.664 5.070 18.110 1.00 76.06 94 SER A C 1
ATOM 724 O O . SER A 1 94 ? -25.864 4.980 18.357 1.00 76.06 94 SER A O 1
ATOM 726 N N . LEU A 1 95 ? -24.155 4.611 16.962 1.00 78.25 95 LEU A N 1
ATOM 727 C CA . LEU A 1 95 ? -24.885 3.750 16.022 1.00 78.25 95 LEU A CA 1
ATOM 728 C C . LEU A 1 95 ? -24.730 2.261 16.357 1.00 78.25 95 LEU A C 1
ATOM 730 O O . LEU A 1 95 ? -25.689 1.507 16.215 1.00 78.25 95 LEU A O 1
ATOM 734 N N . SER A 1 96 ? -23.538 1.836 16.786 1.00 78.25 96 SER A N 1
ATOM 735 C CA . SER A 1 96 ? -23.241 0.427 17.084 1.00 78.25 96 SER A CA 1
ATOM 736 C C . SER A 1 96 ? -23.812 -0.013 18.431 1.00 78.25 96 SER A C 1
ATOM 738 O O . SER A 1 96 ? -24.307 -1.128 18.547 1.00 78.25 96 SER A O 1
ATOM 740 N N . ILE A 1 97 ? -23.771 0.872 19.430 1.00 83.19 97 ILE A N 1
ATOM 741 C CA . ILE A 1 97 ? -24.262 0.680 20.798 1.00 83.19 97 ILE A CA 1
ATOM 742 C C . ILE A 1 97 ? -25.190 1.864 21.141 1.00 83.19 97 ILE A C 1
ATOM 744 O O . ILE A 1 97 ? -24.761 2.803 21.819 1.00 83.19 97 ILE A O 1
ATOM 748 N N . PRO A 1 98 ? -26.455 1.875 20.665 1.00 85.62 98 PRO A N 1
ATOM 749 C CA . PRO A 1 98 ? -27.330 3.055 20.718 1.00 85.62 98 PRO A CA 1
ATOM 750 C C . PRO A 1 98 ? -27.563 3.646 22.110 1.00 85.62 98 PRO A C 1
ATOM 752 O O . PRO A 1 98 ? -27.751 4.853 22.245 1.00 85.62 98 PRO A O 1
ATOM 755 N N . VAL A 1 99 ? -27.488 2.813 23.146 1.00 87.69 99 VAL A N 1
ATOM 756 C CA . VAL A 1 99 ? -27.635 3.201 24.556 1.00 87.69 99 VAL A CA 1
ATOM 757 C C . VAL A 1 99 ? -26.522 4.144 25.042 1.00 87.69 99 VAL A C 1
ATOM 759 O O . VAL A 1 99 ? -26.753 4.943 25.938 1.00 87.69 99 VAL A O 1
ATOM 762 N N . THR A 1 100 ? -25.350 4.168 24.390 1.00 88.31 100 THR A N 1
ATOM 763 C CA . THR A 1 100 ? -24.264 5.130 24.696 1.00 88.31 100 THR A CA 1
ATOM 764 C C . THR A 1 100 ? -24.547 6.557 24.213 1.00 88.31 100 THR A C 1
ATOM 766 O O . THR A 1 100 ? -23.928 7.514 24.687 1.00 88.31 100 THR A O 1
ATOM 769 N N . LYS A 1 101 ? -25.484 6.725 23.269 1.00 87.69 101 LYS A N 1
ATOM 770 C CA . LYS A 1 101 ? -25.760 7.994 22.587 1.00 87.69 101 LYS A CA 1
ATOM 771 C C . LYS A 1 101 ? -25.988 9.197 23.522 1.00 87.69 101 LYS A C 1
ATOM 773 O O . LYS A 1 101 ? -25.315 10.203 23.294 1.00 87.69 101 LYS A O 1
ATOM 778 N N . PRO A 1 102 ? -26.871 9.155 24.544 1.00 90.06 102 PRO A N 1
ATOM 779 C CA . PRO A 1 102 ? -27.116 10.318 25.400 1.00 90.06 102 PRO A CA 1
ATOM 780 C C . PRO A 1 102 ? -25.865 10.778 26.161 1.00 90.06 102 PRO A C 1
ATOM 782 O O . PRO A 1 102 ? -25.649 11.983 26.285 1.00 90.06 102 PRO A O 1
ATOM 785 N N . TYR A 1 103 ? -25.005 9.861 26.614 1.00 90.62 103 TYR A N 1
ATOM 786 C CA . TYR A 1 103 ? -23.761 10.204 27.318 1.00 90.62 103 TYR A CA 1
ATOM 787 C C . TYR A 1 103 ? -22.737 10.839 26.371 1.00 90.62 103 TYR A C 1
ATOM 789 O O . TYR A 1 103 ? -22.142 11.860 26.712 1.00 90.62 103 TYR A O 1
ATOM 797 N N . ILE A 1 104 ? -22.594 10.299 25.155 1.00 88.31 104 ILE A N 1
ATOM 798 C CA . ILE A 1 104 ? -21.722 10.857 24.108 1.00 88.31 104 ILE A CA 1
ATOM 799 C C . ILE A 1 104 ? -22.194 12.263 23.699 1.00 88.31 104 ILE A C 1
ATOM 801 O O . ILE A 1 104 ? -21.388 13.190 23.611 1.00 88.31 104 ILE A O 1
ATOM 805 N N . GLU A 1 105 ? -23.500 12.457 23.488 1.00 88.25 105 GLU A N 1
ATOM 806 C CA . GLU A 1 105 ? -24.068 13.776 23.185 1.00 88.25 105 GLU A CA 1
ATOM 807 C C . GLU A 1 105 ? -23.852 14.764 24.344 1.00 88.25 105 GLU A C 1
ATOM 809 O O . GLU A 1 105 ? -23.497 15.917 24.098 1.00 88.25 105 GLU A O 1
ATOM 814 N N . ASN A 1 106 ? -23.980 14.319 25.599 1.00 89.06 106 ASN A N 1
ATOM 815 C CA . ASN A 1 106 ? -23.712 15.142 26.781 1.00 89.06 106 ASN A CA 1
ATOM 816 C C . ASN A 1 106 ? -22.227 15.541 26.883 1.00 89.06 106 ASN A C 1
ATOM 818 O O . ASN A 1 106 ? -21.923 16.713 27.104 1.00 89.06 106 ASN A O 1
ATOM 822 N N . ALA A 1 107 ? -21.298 14.607 26.649 1.00 87.75 107 ALA A N 1
ATOM 823 C CA . ALA A 1 107 ? -19.859 14.876 26.642 1.00 87.75 107 ALA A CA 1
ATOM 824 C C . ALA A 1 107 ? -19.479 15.943 25.597 1.00 87.75 107 ALA A C 1
ATOM 826 O O . ALA A 1 107 ? -18.781 16.905 25.919 1.00 87.75 107 ALA A O 1
ATOM 827 N N . VAL A 1 108 ? -20.017 15.842 24.374 1.00 87.25 108 VAL A N 1
ATOM 828 C CA . VAL A 1 108 ? -19.804 16.832 23.299 1.00 87.25 108 VAL A CA 1
ATOM 829 C C . VAL A 1 108 ? -20.472 18.181 23.599 1.00 87.25 108 VAL A C 1
ATOM 831 O O . VAL A 1 108 ? -19.947 19.226 23.215 1.00 87.25 108 VAL A O 1
ATOM 834 N N . GLN A 1 109 ? -21.620 18.194 24.285 1.00 88.69 109 GLN A N 1
ATOM 835 C CA . GLN A 1 109 ? -22.274 19.436 24.719 1.00 88.69 109 GLN A CA 1
ATOM 836 C C . GLN A 1 109 ? -21.494 20.149 25.832 1.00 88.69 109 GLN A C 1
ATOM 838 O O . GLN A 1 109 ? -21.423 21.378 25.825 1.00 88.69 109 GLN A O 1
ATOM 843 N N . ARG A 1 110 ? -20.897 19.398 26.770 1.00 90.19 110 ARG A N 1
ATOM 844 C CA . ARG A 1 110 ? -20.018 19.937 27.823 1.00 90.19 110 ARG A CA 1
ATOM 845 C C . ARG A 1 110 ? -18.702 20.466 27.257 1.00 90.19 110 ARG A C 1
ATOM 847 O O . ARG A 1 110 ? -18.205 21.479 27.743 1.00 90.19 110 ARG A O 1
ATOM 854 N N . ASP A 1 111 ? -18.149 19.799 26.246 1.00 86.50 111 ASP A N 1
ATOM 855 C CA . ASP A 1 111 ? -16.887 20.176 25.614 1.00 86.50 111 ASP A CA 1
ATOM 856 C C . ASP A 1 111 ? -16.952 20.075 24.084 1.00 86.50 111 ASP A C 1
ATOM 858 O O . ASP A 1 111 ? -16.669 19.043 23.473 1.00 86.50 111 ASP A O 1
ATOM 862 N N . SER A 1 112 ? -17.243 21.205 23.437 1.00 83.56 112 SER A N 1
ATOM 863 C CA . SER A 1 112 ? -17.271 21.301 21.975 1.00 83.56 112 SER A CA 1
ATOM 864 C C . SER A 1 112 ? -15.896 21.161 21.306 1.00 83.56 112 SER A C 1
ATOM 866 O O . SER A 1 112 ? -15.830 21.094 20.079 1.00 83.56 112 SER A O 1
ATOM 868 N N . HIS A 1 113 ? -14.799 21.174 22.072 1.00 85.19 113 HIS A N 1
ATOM 869 C CA . HIS A 1 113 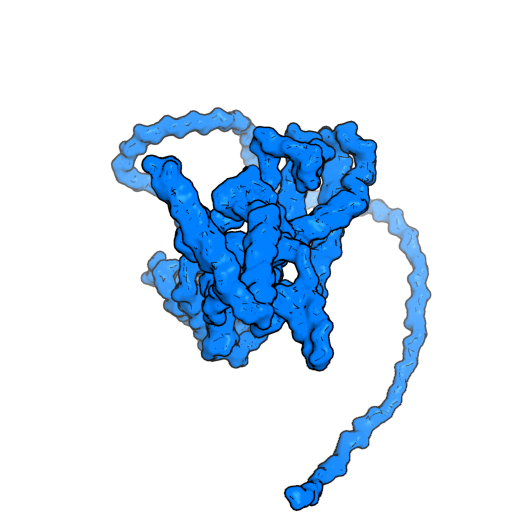? -13.429 21.041 21.568 1.00 85.19 113 HIS A CA 1
ATOM 870 C C . HIS A 1 113 ? -12.859 19.630 21.756 1.00 85.19 113 HIS A C 1
ATOM 872 O O . HIS A 1 113 ? -11.729 19.378 21.341 1.00 85.19 113 HIS A O 1
ATOM 878 N N . ILE A 1 114 ? -13.640 18.698 22.310 1.00 82.56 114 ILE A N 1
ATOM 879 C CA . ILE A 1 114 ? -13.241 17.312 22.581 1.00 82.56 114 ILE A CA 1
ATOM 880 C C . ILE A 1 114 ? -12.618 16.602 21.364 1.00 82.56 114 ILE A C 1
ATOM 882 O O . ILE A 1 114 ? -11.620 15.904 21.504 1.00 82.56 114 ILE A O 1
ATOM 886 N N . ILE A 1 115 ? -13.121 16.878 20.154 1.00 78.25 115 ILE A N 1
ATOM 887 C CA . ILE A 1 115 ? -12.623 16.329 18.876 1.00 78.25 115 ILE A CA 1
ATOM 888 C C . ILE A 1 115 ? -11.208 16.800 18.484 1.00 78.25 115 ILE A C 1
ATOM 890 O O . ILE A 1 115 ? -10.618 16.258 17.551 1.00 78.25 115 ILE A O 1
ATOM 894 N N . TYR A 1 116 ? -10.678 17.821 19.164 1.00 82.25 116 TYR A N 1
ATOM 895 C CA . TYR A 1 116 ? -9.330 18.367 18.974 1.00 82.25 116 TYR A CA 1
ATOM 896 C C . TYR A 1 116 ? -8.384 18.034 20.139 1.00 82.25 116 TYR A C 1
ATOM 898 O O . TYR A 1 116 ? -7.238 18.481 20.137 1.00 82.25 116 TYR A O 1
ATOM 906 N N . LYS A 1 117 ? -8.851 17.285 21.146 1.00 86.38 117 LYS A N 1
ATOM 907 C CA . LYS A 1 117 ? -8.005 16.788 22.239 1.00 86.38 117 LYS A CA 1
ATOM 908 C C . LYS A 1 117 ? -7.218 15.546 21.810 1.00 86.38 117 LYS A C 1
ATOM 910 O O . LYS A 1 117 ? -7.450 15.005 20.730 1.00 86.38 117 LYS A O 1
ATOM 915 N N . SER A 1 118 ? -6.289 15.096 22.654 1.00 88.75 118 SER A N 1
ATOM 916 C CA . SER A 1 118 ? -5.487 13.894 22.394 1.00 88.75 118 SER A CA 1
ATOM 917 C C . SER A 1 118 ? -6.365 12.649 22.172 1.00 88.75 118 SER A C 1
ATOM 919 O O . SER A 1 118 ? -7.457 12.567 22.748 1.00 88.75 118 SER A O 1
ATOM 921 N N . PRO A 1 119 ? -5.894 11.652 21.394 1.00 90.06 119 PRO A N 1
ATOM 922 C CA . PRO A 1 119 ? -6.582 10.369 21.236 1.00 90.06 119 PRO A CA 1
ATOM 923 C C . PRO A 1 119 ? -6.958 9.715 22.570 1.00 90.06 119 PRO A C 1
ATOM 925 O O . PRO A 1 119 ? -8.052 9.176 22.695 1.00 90.06 119 PRO A O 1
ATOM 928 N N . MET A 1 120 ? -6.098 9.843 23.586 1.00 91.94 120 MET A N 1
ATOM 929 C CA . MET A 1 120 ? -6.322 9.323 24.937 1.00 91.94 120 MET A CA 1
ATOM 930 C C . MET A 1 120 ? -7.530 9.962 25.648 1.00 91.94 120 MET A C 1
ATOM 932 O O . MET A 1 120 ? -8.385 9.253 26.173 1.00 91.94 120 MET A O 1
ATOM 936 N N . GLU A 1 121 ? -7.651 11.296 25.640 1.00 90.12 121 GLU A N 1
ATOM 937 C CA . GLU A 1 121 ? -8.809 11.970 26.253 1.00 90.12 121 GLU A CA 1
ATOM 938 C C . GLU A 1 121 ? -10.089 11.689 25.453 1.00 90.12 121 GLU A C 1
ATOM 940 O O . GLU A 1 121 ? -11.154 11.523 26.043 1.00 90.12 121 GLU A O 1
ATOM 945 N N . GLN A 1 122 ? -10.000 11.576 24.121 1.00 89.75 122 GLN A N 1
ATOM 946 C CA . GLN A 1 122 ? -11.133 11.158 23.290 1.00 89.75 122 GLN A CA 1
ATOM 947 C C . GLN A 1 122 ? -11.581 9.729 23.633 1.00 89.75 122 GLN A C 1
ATOM 949 O O . GLN A 1 122 ? -12.767 9.509 23.864 1.00 89.75 122 GLN A O 1
ATOM 954 N N . ALA A 1 123 ? -10.654 8.776 23.747 1.00 91.56 123 ALA A N 1
ATOM 955 C CA . ALA A 1 123 ? -10.938 7.404 24.165 1.00 91.56 123 ALA A CA 1
ATOM 956 C C . ALA A 1 123 ? -11.613 7.347 25.545 1.00 91.56 123 ALA A C 1
ATOM 958 O O . ALA A 1 123 ? -12.636 6.679 25.705 1.00 91.56 123 ALA A O 1
ATOM 959 N N . PHE A 1 124 ? -11.102 8.100 26.524 1.00 93.81 124 PHE A N 1
ATOM 960 C CA . PHE A 1 124 ? -11.719 8.182 27.845 1.00 93.81 124 PHE A CA 1
ATOM 961 C C . PHE A 1 124 ? -13.141 8.763 27.786 1.00 93.81 124 PHE A C 1
ATOM 963 O O . PHE A 1 124 ? -14.095 8.115 28.208 1.00 93.81 124 PHE A O 1
ATOM 970 N N . ARG A 1 125 ? -13.307 9.962 27.218 1.00 91.44 125 ARG A N 1
ATOM 971 C CA . ARG A 1 125 ? -14.563 10.732 27.271 1.00 91.44 125 ARG A CA 1
ATOM 972 C C . ARG A 1 125 ? -15.666 10.258 26.333 1.00 91.44 125 ARG A C 1
ATOM 974 O O . ARG A 1 125 ? -16.835 10.545 26.577 1.00 91.44 125 ARG A O 1
ATOM 981 N N . LEU A 1 126 ? -15.304 9.619 25.224 1.00 90.00 126 LEU A N 1
ATOM 982 C CA . LEU A 1 126 ? -16.231 9.282 24.139 1.00 90.00 126 LEU A CA 1
ATOM 983 C C . LEU A 1 126 ? -16.457 7.774 23.997 1.00 90.00 126 LEU A C 1
ATOM 985 O O . LEU A 1 126 ? -17.389 7.379 23.299 1.00 90.00 126 LEU A O 1
ATOM 989 N N . ILE A 1 127 ? -15.644 6.942 24.661 1.00 90.12 127 ILE A N 1
ATOM 990 C CA . ILE A 1 127 ? -15.798 5.481 24.679 1.00 90.12 127 ILE A CA 1
ATOM 991 C C . ILE A 1 127 ? -15.917 4.960 26.113 1.00 90.12 127 ILE A C 1
ATOM 993 O O . ILE A 1 127 ? -16.965 4.420 26.454 1.00 90.12 127 ILE A O 1
ATOM 997 N N . ILE A 1 128 ? -14.898 5.139 26.962 1.00 92.81 128 ILE A N 1
ATOM 998 C CA . ILE A 1 128 ? -14.887 4.549 28.315 1.00 92.81 128 ILE A CA 1
ATOM 999 C C . ILE A 1 128 ? -16.002 5.119 29.200 1.00 92.81 128 ILE A C 1
ATOM 1001 O O . ILE A 1 128 ? -16.857 4.363 29.648 1.00 92.81 128 ILE A O 1
ATOM 1005 N N . GLU A 1 129 ? -16.045 6.438 29.410 1.00 93.31 129 GLU A N 1
ATOM 1006 C CA . GLU A 1 129 ? -17.034 7.101 30.274 1.00 93.31 129 GLU A CA 1
ATOM 1007 C C . GLU A 1 129 ? -18.489 6.793 29.834 1.00 93.31 129 GLU A C 1
ATOM 1009 O O . GLU A 1 129 ? -19.270 6.350 30.678 1.00 93.31 129 GLU A O 1
ATOM 1014 N N . PRO A 1 130 ? -18.870 6.883 28.538 1.00 90.75 130 PRO A N 1
ATOM 1015 C CA . PRO A 1 130 ? -20.185 6.440 28.062 1.00 90.75 130 PRO A CA 1
ATOM 1016 C C . PRO A 1 130 ? -20.499 4.957 28.288 1.00 90.75 130 PRO A C 1
ATOM 1018 O O . PRO A 1 130 ? -21.642 4.628 28.596 1.00 90.75 130 PRO A O 1
ATOM 1021 N N . LEU A 1 131 ? -19.528 4.053 28.119 1.00 90.44 131 LEU A N 1
ATOM 1022 C CA . LEU A 1 131 ? -19.751 2.620 28.330 1.00 90.44 131 LEU A CA 1
ATOM 1023 C C . LEU A 1 131 ? -19.898 2.274 29.813 1.00 90.44 131 LEU A C 1
ATOM 1025 O O . LEU A 1 131 ? -20.741 1.443 30.148 1.00 90.44 131 LEU A O 1
ATOM 1029 N N . SER A 1 132 ? -19.130 2.917 30.694 1.00 92.56 132 SER A N 1
ATOM 1030 C CA . SER A 1 132 ? -19.235 2.705 32.141 1.00 92.56 132 SER A CA 1
ATOM 1031 C C . SER A 1 132 ? -20.598 3.138 32.661 1.00 92.56 132 SER A C 1
ATOM 1033 O O . SER A 1 132 ? -21.247 2.349 33.336 1.00 92.56 132 SER A O 1
ATOM 1035 N N . MET A 1 133 ? -21.096 4.307 32.246 1.00 91.75 133 MET A N 1
ATOM 1036 C CA . MET A 1 133 ? -22.431 4.789 32.632 1.00 91.75 133 MET A CA 1
ATOM 1037 C C . MET A 1 133 ? -23.542 3.806 32.222 1.00 91.75 133 MET A C 1
ATOM 1039 O O . MET A 1 133 ? -24.401 3.465 33.028 1.00 91.75 133 MET A O 1
ATOM 1043 N N . VAL A 1 134 ? -23.489 3.282 30.991 1.00 89.62 134 VAL A N 1
ATOM 1044 C CA . VAL A 1 134 ? -24.454 2.288 30.482 1.00 89.62 134 VAL A CA 1
ATOM 1045 C C . VAL A 1 134 ? -24.415 0.976 31.281 1.00 89.62 134 VAL A C 1
ATOM 1047 O O . VAL A 1 134 ? -25.461 0.390 31.564 1.00 89.62 134 VAL A O 1
ATOM 1050 N N . VAL A 1 135 ? -23.222 0.505 31.663 1.00 88.12 135 VAL A N 1
ATOM 1051 C CA . VAL A 1 135 ? -23.063 -0.715 32.474 1.00 88.12 135 VAL A CA 1
ATOM 1052 C C . VAL A 1 135 ? -23.488 -0.488 33.931 1.00 88.12 135 VAL A C 1
ATOM 1054 O O . VAL A 1 135 ? -24.117 -1.370 34.514 1.00 88.12 135 VAL A O 1
ATOM 1057 N N . GLU A 1 136 ? -23.201 0.683 34.506 1.00 88.62 136 GLU A N 1
ATOM 1058 C CA . GLU A 1 136 ? -23.614 1.081 35.860 1.00 88.62 136 GLU A CA 1
ATOM 1059 C C . GLU A 1 136 ? -25.139 1.226 35.990 1.00 88.62 136 GLU A C 1
ATOM 1061 O O . GLU A 1 136 ? -25.708 0.810 36.998 1.00 88.62 136 GLU A O 1
ATOM 1066 N N . GLU A 1 137 ? -25.821 1.730 34.955 1.00 87.25 137 GLU A N 1
ATOM 1067 C CA . GLU A 1 137 ? -27.291 1.764 34.885 1.00 87.25 137 GLU A CA 1
ATOM 1068 C C . GLU A 1 137 ? -27.926 0.377 34.639 1.00 87.25 137 GLU A C 1
ATOM 1070 O O . GLU A 1 137 ? -29.149 0.227 34.697 1.00 87.25 137 GLU A O 1
ATOM 1075 N N . GLY A 1 138 ? -27.112 -0.664 34.428 1.00 79.69 138 GLY A N 1
ATOM 1076 C CA . GLY A 1 138 ? -27.561 -2.049 34.287 1.00 79.69 138 GLY A CA 1
ATOM 1077 C C . GLY A 1 138 ? -28.127 -2.400 32.909 1.00 79.69 138 GLY A C 1
ATOM 1078 O O . GLY A 1 138 ? -28.802 -3.426 32.778 1.00 79.69 138 GLY A O 1
ATOM 1079 N N . ASP A 1 139 ? -27.865 -1.591 31.878 1.00 77.38 139 ASP A N 1
ATOM 1080 C CA . ASP A 1 139 ? -28.371 -1.845 30.528 1.00 77.38 139 ASP A CA 1
ATOM 1081 C C . ASP A 1 139 ? -27.563 -2.952 29.826 1.00 77.38 139 ASP A C 1
ATOM 1083 O O . ASP A 1 139 ? -26.495 -2.757 29.232 1.00 77.38 139 ASP A O 1
ATOM 1087 N N . LEU A 1 140 ? -28.108 -4.168 29.896 1.00 71.00 140 LEU A N 1
ATOM 1088 C CA . LEU A 1 140 ? -27.501 -5.363 29.320 1.00 71.00 140 LEU A CA 1
ATOM 1089 C C . LEU A 1 140 ? -27.513 -5.391 27.780 1.00 71.00 140 LEU A C 1
ATOM 1091 O O . LEU A 1 140 ? -26.831 -6.242 27.199 1.00 71.00 140 LEU A O 1
ATOM 1095 N N . GLU A 1 141 ? -28.222 -4.491 27.086 1.00 74.12 141 GLU A N 1
ATOM 1096 C CA . GLU A 1 141 ? -28.215 -4.467 25.615 1.00 74.12 141 GLU A CA 1
ATOM 1097 C C . GLU A 1 141 ? -26.835 -4.078 25.056 1.00 74.12 141 GLU A C 1
ATOM 1099 O O . GLU A 1 141 ? -26.454 -4.537 23.974 1.00 74.12 141 GLU A O 1
ATOM 1104 N N . ALA A 1 142 ? -26.010 -3.357 25.826 1.00 69.94 142 ALA A N 1
ATOM 1105 C CA . ALA A 1 142 ? -24.616 -3.072 25.473 1.00 69.94 142 ALA A CA 1
ATOM 1106 C C . ALA A 1 142 ? -23.775 -4.340 25.220 1.00 69.94 142 ALA A C 1
ATOM 1108 O O . ALA A 1 142 ? -22.890 -4.344 24.362 1.00 69.94 142 ALA A O 1
ATOM 1109 N N . TYR A 1 143 ? -24.082 -5.448 25.904 1.00 73.25 143 TYR A N 1
ATOM 1110 C CA . TYR A 1 143 ? -23.392 -6.732 25.727 1.00 73.25 143 TYR A CA 1
ATOM 1111 C C . TYR A 1 143 ? -23.819 -7.484 24.458 1.00 73.25 143 TYR A C 1
ATOM 1113 O O . TYR A 1 143 ? -23.111 -8.396 24.025 1.00 73.25 143 TYR A O 1
ATOM 1121 N N . ARG A 1 144 ? -24.964 -7.120 23.865 1.00 75.94 144 ARG A N 1
ATOM 1122 C CA . ARG A 1 144 ? -25.517 -7.725 22.640 1.00 75.94 144 ARG A CA 1
ATOM 1123 C C . ARG A 1 144 ? -25.137 -6.968 21.370 1.00 75.94 144 ARG A C 1
ATOM 1125 O O . ARG A 1 144 ? -25.260 -7.512 20.274 1.00 75.94 144 ARG A O 1
ATOM 1132 N N . CYS A 1 145 ? -24.685 -5.728 21.513 1.00 71.88 145 CYS A N 1
ATOM 1133 C CA . CYS A 1 145 ? -24.277 -4.885 20.402 1.00 71.88 145 CYS A CA 1
ATOM 1134 C C . CYS A 1 145 ? -22.935 -5.334 19.774 1.00 71.88 145 CYS A C 1
ATOM 1136 O O . CYS A 1 145 ? -22.126 -6.005 20.428 1.00 71.88 145 CYS A O 1
ATOM 1138 N N . PRO A 1 146 ? -22.644 -4.951 18.515 1.00 71.06 146 PRO A N 1
ATOM 1139 C CA . PRO A 1 146 ? -21.308 -5.074 17.936 1.00 71.06 146 PRO A CA 1
ATOM 1140 C C . PRO A 1 146 ? -20.279 -4.249 18.724 1.00 71.06 146 PRO A C 1
ATOM 1142 O O . PRO A 1 146 ? -20.461 -3.053 18.937 1.00 71.06 146 PRO A O 1
ATOM 1145 N N . ARG A 1 147 ? -19.178 -4.890 19.136 1.00 78.56 147 ARG A N 1
ATOM 1146 C CA . ARG A 1 147 ? -18.112 -4.309 19.980 1.00 78.56 147 ARG A CA 1
ATOM 1147 C C . ARG A 1 147 ? -16.747 -4.408 19.291 1.00 78.56 147 ARG A C 1
ATOM 1149 O O . ARG A 1 147 ? -15.790 -4.928 19.859 1.00 78.56 147 ARG A O 1
ATOM 1156 N N . VAL A 1 148 ? -16.687 -3.988 18.027 1.00 84.69 148 VAL A N 1
ATOM 1157 C CA . VAL A 1 148 ? -15.464 -4.021 17.211 1.00 84.69 148 VAL A CA 1
ATOM 1158 C C . VAL A 1 148 ? -15.107 -2.607 16.770 1.00 84.69 148 VAL A C 1
ATOM 1160 O O . VAL A 1 148 ? -15.899 -1.955 16.093 1.00 84.69 148 VAL A O 1
ATOM 1163 N N . ILE A 1 149 ? -13.907 -2.151 17.122 1.00 85.62 149 ILE A N 1
ATOM 1164 C CA . ILE A 1 149 ? -13.314 -0.919 16.596 1.00 85.62 149 ILE A CA 1
ATOM 1165 C C . ILE A 1 149 ? -12.441 -1.298 15.400 1.00 85.62 149 ILE A C 1
ATOM 1167 O O . ILE A 1 149 ? -11.568 -2.155 15.517 1.00 85.62 149 ILE A O 1
ATOM 1171 N N . ILE A 1 150 ? -12.670 -0.666 14.249 1.00 85.31 150 ILE A N 1
ATOM 1172 C CA . ILE A 1 150 ? -11.874 -0.879 13.034 1.00 85.31 150 ILE A CA 1
ATOM 1173 C C . ILE A 1 150 ? -11.118 0.411 12.721 1.00 85.31 150 ILE A C 1
ATOM 1175 O O . ILE A 1 150 ? -11.730 1.459 12.513 1.00 85.31 150 ILE A O 1
ATOM 1179 N N . VAL A 1 151 ? -9.792 0.322 12.675 1.00 86.38 151 VAL A N 1
ATOM 1180 C CA . VAL A 1 151 ? -8.887 1.408 12.287 1.00 86.38 151 VAL A CA 1
ATOM 1181 C C . VAL A 1 151 ? -8.277 1.047 10.939 1.00 86.38 151 VAL A C 1
ATOM 1183 O O . VAL A 1 151 ? -7.566 0.054 10.834 1.00 86.38 151 VAL A O 1
ATOM 1186 N N . ASP A 1 152 ? -8.580 1.837 9.910 1.00 82.69 152 ASP A N 1
ATOM 1187 C CA . ASP A 1 152 ? -8.147 1.609 8.526 1.00 82.69 152 ASP A CA 1
ATOM 1188 C C . ASP A 1 152 ? -7.179 2.712 8.069 1.00 82.69 152 ASP A C 1
ATOM 1190 O O . ASP A 1 152 ? -7.527 3.898 8.075 1.00 82.69 152 ASP A O 1
ATOM 1194 N N . GLY A 1 153 ? -5.961 2.313 7.692 1.00 80.94 153 GLY A N 1
ATOM 1195 C CA . GLY A 1 153 ? -4.885 3.196 7.238 1.00 80.94 153 GLY A CA 1
ATOM 1196 C C . GLY A 1 153 ? -4.192 3.959 8.369 1.00 80.94 153 GLY A C 1
ATOM 1197 O O . GLY A 1 153 ? -4.095 5.187 8.303 1.00 80.94 153 GLY A O 1
ATOM 1198 N N . LEU A 1 154 ? -3.719 3.261 9.411 1.00 84.69 154 LEU A N 1
ATOM 1199 C CA . LEU A 1 154 ? -2.922 3.881 10.487 1.00 84.69 154 LEU A CA 1
ATOM 1200 C C . LEU A 1 154 ? -1.614 4.504 9.954 1.00 84.69 154 LEU A C 1
ATOM 1202 O O . LEU A 1 154 ? -1.218 5.575 10.417 1.00 84.69 154 LEU A O 1
ATOM 1206 N N . ASP A 1 155 ? -1.014 3.898 8.925 1.00 78.38 155 ASP A N 1
ATOM 1207 C CA . ASP A 1 155 ? 0.139 4.422 8.179 1.00 78.38 155 ASP A CA 1
ATOM 1208 C C . ASP A 1 155 ? -0.114 5.778 7.490 1.00 78.38 155 ASP A C 1
ATOM 1210 O O . ASP A 1 155 ? 0.824 6.488 7.150 1.00 78.38 155 ASP A O 1
ATOM 1214 N N . GLU A 1 156 ? -1.370 6.213 7.335 1.00 74.56 156 GLU A N 1
ATOM 1215 C CA . GLU A 1 156 ? -1.693 7.530 6.762 1.00 74.56 156 GLU A CA 1
ATOM 1216 C C . GLU A 1 156 ? -1.706 8.682 7.792 1.00 74.56 156 GLU A C 1
ATOM 1218 O O . GLU A 1 156 ? -2.168 9.792 7.495 1.00 74.56 156 GLU A O 1
ATOM 1223 N N . CYS A 1 157 ? -1.222 8.444 9.014 1.00 76.31 157 CYS A N 1
ATOM 1224 C CA . CYS A 1 157 ? -0.961 9.509 9.985 1.00 76.31 157 CYS A CA 1
ATOM 1225 C C . CYS A 1 157 ? 0.233 10.380 9.553 1.00 76.31 157 CYS A C 1
ATOM 1227 O O . CYS A 1 157 ? 1.113 9.944 8.820 1.00 76.31 157 CYS A O 1
ATOM 1229 N N . LEU A 1 158 ? 0.245 11.653 9.966 1.00 67.31 158 LEU A N 1
ATOM 1230 C CA . LEU A 1 158 ? 1.216 12.635 9.450 1.00 67.31 158 LEU A CA 1
ATOM 1231 C C . LEU A 1 158 ? 2.638 12.451 9.997 1.00 67.31 158 LEU A C 1
ATOM 1233 O O . LEU A 1 158 ? 3.591 12.918 9.376 1.00 67.31 158 LEU A O 1
ATOM 1237 N N . ASP A 1 159 ? 2.754 11.830 11.165 1.00 75.44 159 ASP A N 1
ATOM 1238 C CA . ASP A 1 159 ? 3.996 11.525 11.862 1.00 75.44 159 ASP A CA 1
ATOM 1239 C C . ASP A 1 159 ? 3.781 10.310 12.776 1.00 75.44 159 ASP A C 1
ATOM 1241 O O . ASP A 1 159 ? 2.641 9.936 13.078 1.00 75.44 159 ASP A O 1
ATOM 1245 N N . SER A 1 160 ? 4.876 9.694 13.218 1.00 79.25 160 SER A N 1
ATOM 1246 C CA . SER A 1 160 ? 4.820 8.496 14.052 1.00 79.25 160 SER A CA 1
ATOM 1247 C C . SER A 1 160 ? 4.357 8.762 15.482 1.00 79.25 160 SER A C 1
ATOM 1249 O O . SER A 1 160 ? 3.754 7.874 16.075 1.00 79.25 160 SER A O 1
ATOM 1251 N N . SER A 1 161 ? 4.513 9.976 16.027 1.00 83.44 161 SER A N 1
ATOM 1252 C CA . SER A 1 161 ? 3.975 10.290 17.362 1.00 83.44 161 SER A CA 1
ATOM 1253 C C . SER A 1 161 ? 2.448 10.185 17.395 1.00 83.44 161 SER A C 1
ATOM 1255 O O . SER A 1 161 ? 1.901 9.585 18.314 1.00 83.44 161 SER A O 1
ATOM 1257 N N . GLN A 1 162 ? 1.766 10.614 16.325 1.00 82.88 162 GLN A N 1
ATOM 1258 C CA . GLN A 1 162 ? 0.330 10.374 16.163 1.00 82.88 162 GLN A CA 1
ATOM 1259 C C . GLN A 1 162 ? -0.001 8.877 16.059 1.00 82.88 162 GLN A C 1
ATOM 1261 O O . GLN A 1 162 ? -1.011 8.454 16.614 1.00 82.88 162 GLN A O 1
ATOM 1266 N N . GLN A 1 163 ? 0.824 8.067 15.382 1.00 86.56 163 GLN A N 1
ATOM 1267 C CA . GLN A 1 163 ? 0.620 6.610 15.314 1.00 86.56 163 GLN A CA 1
ATOM 1268 C C . GLN A 1 163 ? 0.712 5.970 16.714 1.00 86.56 163 GLN A C 1
ATOM 1270 O O . GLN A 1 163 ? -0.139 5.149 17.056 1.00 86.56 163 GLN A O 1
ATOM 1275 N N . PHE A 1 164 ? 1.682 6.379 17.541 1.00 88.19 164 PHE A N 1
ATOM 1276 C CA . PHE A 1 164 ? 1.821 5.909 18.926 1.00 88.19 164 PHE A CA 1
ATOM 1277 C C . PHE A 1 164 ? 0.669 6.381 19.829 1.00 88.19 164 PHE A C 1
ATOM 1279 O O . PHE A 1 164 ? 0.036 5.537 20.457 1.00 88.19 164 PHE A O 1
ATOM 1286 N N . ASP A 1 165 ? 0.315 7.674 19.825 1.00 88.50 165 ASP A N 1
ATOM 1287 C CA . ASP A 1 165 ? -0.811 8.219 20.613 1.00 88.50 165 ASP A CA 1
ATOM 1288 C C . ASP A 1 165 ? -2.130 7.469 20.336 1.00 88.50 165 ASP A C 1
ATOM 1290 O O . ASP A 1 165 ? -2.954 7.250 21.228 1.00 88.50 165 ASP A O 1
ATOM 1294 N N . ILE A 1 166 ? -2.342 7.083 19.074 1.00 89.62 166 ILE A N 1
ATOM 1295 C CA . ILE A 1 166 ? -3.480 6.275 18.630 1.00 89.62 166 ILE A CA 1
ATOM 1296 C C . ILE A 1 166 ? -3.423 4.868 19.226 1.00 89.62 166 ILE A C 1
ATOM 1298 O O . ILE A 1 166 ? -4.422 4.382 19.757 1.00 89.62 166 ILE A O 1
ATOM 1302 N N . LEU A 1 167 ? -2.276 4.203 19.112 1.00 91.56 167 LEU A N 1
ATOM 1303 C CA . LEU A 1 167 ? -2.088 2.830 19.568 1.00 91.56 167 LEU A CA 1
ATOM 1304 C C . LEU A 1 167 ? -2.191 2.713 21.097 1.00 91.56 167 LEU A C 1
ATOM 1306 O O . LEU A 1 167 ? -2.846 1.789 21.581 1.00 91.56 167 LEU A O 1
ATOM 1310 N N . ASP A 1 168 ? -1.670 3.687 21.842 1.00 91.56 168 ASP A N 1
ATOM 1311 C CA . ASP A 1 168 ? -1.832 3.784 23.297 1.00 91.56 168 ASP A CA 1
ATOM 1312 C C . ASP A 1 168 ? -3.299 4.001 23.696 1.00 91.56 168 ASP A C 1
ATOM 1314 O O . ASP A 1 168 ? -3.802 3.336 24.604 1.00 91.56 168 ASP A O 1
ATOM 1318 N N . ALA A 1 169 ? -4.033 4.863 22.982 1.00 92.50 169 ALA A N 1
ATOM 1319 C CA . ALA A 1 169 ? -5.462 5.066 23.223 1.00 92.50 169 ALA A CA 1
ATOM 1320 C C . ALA A 1 169 ? -6.296 3.801 22.932 1.00 92.50 169 ALA A C 1
ATOM 1322 O O . ALA A 1 169 ? -7.246 3.505 23.658 1.00 92.50 169 ALA A O 1
ATOM 1323 N N . LEU A 1 170 ? -5.937 3.017 21.909 1.00 92.75 170 LEU A N 1
ATOM 1324 C CA . LEU A 1 170 ? -6.573 1.724 21.620 1.00 92.75 170 LEU A CA 1
ATOM 1325 C C . LEU A 1 170 ? -6.236 0.670 22.683 1.00 92.75 170 LEU A C 1
ATOM 1327 O O . LEU A 1 170 ? -7.128 -0.059 23.116 1.00 92.75 170 LEU A O 1
ATOM 1331 N N . LEU A 1 171 ? -4.983 0.616 23.148 1.00 92.94 171 LEU A N 1
ATOM 1332 C CA . LEU A 1 171 ? -4.561 -0.260 24.243 1.00 92.94 171 LEU A CA 1
ATOM 1333 C C . LEU A 1 171 ? -5.300 0.071 25.548 1.00 92.94 171 LEU A C 1
ATOM 1335 O O . LEU A 1 171 ? -5.726 -0.837 26.263 1.00 92.94 171 LEU A O 1
ATOM 1339 N N . TYR A 1 172 ? -5.488 1.360 25.835 1.00 93.56 172 TYR A N 1
ATOM 1340 C CA . TYR A 1 172 ? -6.293 1.842 26.955 1.00 93.56 172 TYR A CA 1
ATOM 1341 C C . TYR A 1 172 ? -7.754 1.383 26.841 1.00 93.56 172 TYR A C 1
ATOM 1343 O O . TYR A 1 172 ? -8.295 0.839 27.802 1.00 93.56 172 TYR A O 1
ATOM 1351 N N . ILE A 1 173 ? -8.369 1.496 25.655 1.00 92.25 173 ILE A N 1
ATOM 1352 C CA . ILE A 1 173 ? -9.737 1.003 25.422 1.00 92.25 173 ILE A CA 1
ATOM 1353 C C . ILE A 1 173 ? -9.845 -0.508 25.667 1.00 92.25 173 ILE A C 1
ATOM 1355 O O . ILE A 1 173 ? -10.792 -0.949 26.310 1.00 92.25 173 ILE A O 1
ATOM 1359 N N . ILE A 1 174 ? -8.883 -1.303 25.191 1.00 91.56 174 ILE A N 1
ATOM 1360 C CA . ILE A 1 174 ? -8.878 -2.765 25.378 1.00 91.56 174 ILE A CA 1
ATOM 1361 C C . ILE A 1 174 ? -8.789 -3.150 26.866 1.00 91.56 174 ILE A C 1
ATOM 1363 O O . ILE A 1 174 ? -9.372 -4.157 27.265 1.00 91.56 174 ILE A O 1
ATOM 1367 N N . LYS A 1 175 ? -8.064 -2.370 27.679 1.00 92.06 175 LYS A N 1
ATOM 1368 C CA . LYS A 1 175 ? -7.826 -2.660 29.103 1.00 92.06 175 LYS A CA 1
ATOM 1369 C C . LYS A 1 175 ? -8.930 -2.163 30.033 1.00 92.06 175 LYS A C 1
ATOM 1371 O O . LYS A 1 175 ? -9.309 -2.890 30.944 1.00 92.06 175 LYS A O 1
ATOM 1376 N N . GLU A 1 176 ? -9.438 -0.953 29.805 1.00 94.75 176 GLU A N 1
ATOM 1377 C CA . GLU A 1 176 ? -10.333 -0.267 30.749 1.00 94.75 176 GLU A CA 1
ATOM 1378 C C . GLU A 1 176 ? -11.816 -0.307 30.350 1.00 94.75 176 GLU A C 1
ATOM 1380 O O . GLU A 1 176 ? -12.668 0.161 31.108 1.00 94.75 176 GLU A O 1
ATOM 1385 N N . ALA A 1 177 ? -12.168 -0.831 29.169 1.00 91.44 177 ALA A N 1
ATOM 1386 C CA . ALA A 1 177 ? -13.571 -0.928 28.780 1.00 91.44 177 ALA A CA 1
ATOM 1387 C C . ALA A 1 177 ? -14.343 -1.888 29.710 1.00 91.44 177 ALA A C 1
ATOM 1389 O O . ALA A 1 177 ? -13.946 -3.043 29.876 1.00 91.44 177 ALA A O 1
ATOM 1390 N N . PRO A 1 178 ? -15.505 -1.474 30.252 1.00 91.00 178 PRO A N 1
ATOM 1391 C CA . PRO A 1 178 ? -16.310 -2.303 31.158 1.00 91.00 178 PRO A CA 1
ATOM 1392 C C . PRO A 1 178 ? -17.015 -3.465 30.438 1.00 91.00 178 PRO A C 1
ATOM 1394 O O . PRO A 1 178 ? -17.638 -4.312 31.075 1.00 91.00 178 PRO A O 1
ATOM 1397 N N . ILE A 1 179 ? -16.928 -3.512 29.104 1.00 87.44 179 ILE A N 1
ATOM 1398 C CA . ILE A 1 179 ? -17.395 -4.609 28.257 1.00 87.44 179 ILE A CA 1
ATOM 1399 C C . ILE A 1 179 ? -16.265 -5.045 27.312 1.00 87.44 179 ILE A C 1
ATOM 1401 O O . ILE A 1 179 ? -15.497 -4.194 26.867 1.00 87.44 179 ILE A O 1
ATOM 1405 N N . PRO A 1 180 ? -16.182 -6.333 26.924 1.00 87.00 180 PRO A N 1
ATOM 1406 C CA . PRO A 1 180 ? -15.178 -6.793 25.967 1.00 87.00 180 PRO A CA 1
ATOM 1407 C C . PRO A 1 180 ? -15.282 -6.075 24.613 1.00 87.00 180 PRO A C 1
ATOM 1409 O O . PRO A 1 180 ? -16.316 -6.165 23.944 1.00 87.00 180 PRO A O 1
ATOM 1412 N N . ILE A 1 181 ? -14.198 -5.414 24.199 1.00 86.50 181 ILE A N 1
ATOM 1413 C CA . ILE A 1 181 ? -14.040 -4.765 22.891 1.00 86.50 181 ILE A CA 1
ATOM 1414 C C . ILE A 1 181 ? -12.924 -5.468 22.117 1.00 86.50 181 ILE A C 1
ATOM 1416 O O . ILE A 1 181 ? -11.851 -5.727 22.656 1.00 86.50 181 ILE A O 1
ATOM 1420 N N . ALA A 1 182 ? -13.166 -5.745 20.837 1.00 86.94 182 ALA A N 1
ATOM 1421 C CA . ALA A 1 182 ? -12.135 -6.167 19.896 1.00 86.94 182 ALA A CA 1
ATOM 1422 C C . ALA A 1 182 ? -11.674 -4.976 19.044 1.00 86.94 182 ALA A C 1
ATOM 1424 O O . ALA A 1 182 ? -12.481 -4.123 18.668 1.00 86.94 182 ALA A O 1
ATOM 1425 N N . VAL A 1 183 ? -10.390 -4.937 18.692 1.00 88.69 183 VAL A N 1
ATOM 1426 C CA . VAL A 1 183 ? -9.819 -3.912 17.809 1.00 88.69 183 VAL A CA 1
ATOM 1427 C C . VAL A 1 183 ? -9.176 -4.590 16.604 1.00 88.69 183 VAL A C 1
ATOM 1429 O O . VAL A 1 183 ? -8.428 -5.552 16.754 1.00 88.69 183 VAL A O 1
ATOM 1432 N N . ILE A 1 184 ? -9.462 -4.083 15.406 1.00 88.75 184 ILE A N 1
ATOM 1433 C CA . ILE A 1 184 ? -8.815 -4.485 14.156 1.00 88.75 184 ILE A CA 1
ATOM 1434 C C . ILE A 1 184 ? -8.088 -3.262 13.603 1.00 88.75 184 ILE A C 1
ATOM 1436 O O . ILE A 1 184 ? -8.724 -2.256 13.291 1.00 88.75 184 ILE A O 1
ATOM 1440 N N . VAL A 1 185 ? -6.766 -3.356 13.462 1.00 88.62 185 VAL A N 1
ATOM 1441 C CA . VAL A 1 185 ? -5.939 -2.324 12.825 1.00 88.62 185 VAL A CA 1
ATOM 1442 C C . VAL A 1 185 ? -5.482 -2.840 11.462 1.00 88.62 185 VAL A C 1
ATOM 1444 O O . VAL A 1 185 ? -4.707 -3.789 11.379 1.00 88.62 185 VAL A O 1
ATOM 1447 N N . ALA A 1 186 ? -5.964 -2.213 10.392 1.00 86.38 186 ALA A N 1
ATOM 1448 C CA . ALA A 1 186 ? -5.472 -2.400 9.035 1.00 86.38 186 ALA A CA 1
ATOM 1449 C C . ALA A 1 186 ? -4.483 -1.271 8.711 1.00 86.38 186 ALA A C 1
ATOM 1451 O O . ALA A 1 186 ? -4.821 -0.088 8.778 1.00 86.38 186 ALA A O 1
ATOM 1452 N N . SER A 1 187 ? -3.242 -1.637 8.402 1.00 84.00 187 SER A N 1
ATOM 1453 C CA . SER A 1 187 ? -2.144 -0.695 8.184 1.00 84.00 187 SER A CA 1
ATOM 1454 C C . SER A 1 187 ? -1.060 -1.319 7.318 1.00 84.00 187 SER A C 1
ATOM 1456 O O . SER A 1 187 ? -0.892 -2.541 7.301 1.00 84.00 187 SER A O 1
ATOM 1458 N N . ARG A 1 188 ? -0.257 -0.485 6.657 1.00 80.31 188 ARG A N 1
ATOM 1459 C CA . ARG A 1 188 ? 1.049 -0.918 6.146 1.00 80.31 188 ARG A CA 1
ATOM 1460 C C . ARG A 1 188 ? 2.007 -1.268 7.294 1.00 80.31 188 ARG A C 1
ATOM 1462 O O . ARG A 1 188 ? 1.900 -0.681 8.375 1.00 80.31 188 ARG A O 1
ATOM 1469 N N . PRO A 1 189 ? 2.964 -2.188 7.064 1.00 76.69 189 PRO A N 1
ATOM 1470 C CA . PRO A 1 189 ? 3.938 -2.625 8.062 1.00 76.69 189 PRO A CA 1
ATOM 1471 C C . PRO A 1 189 ? 5.112 -1.633 8.180 1.00 76.69 189 PRO A C 1
ATOM 1473 O O . PRO A 1 189 ? 6.271 -2.004 7.988 1.00 76.69 189 PRO A O 1
ATOM 1476 N N . GLU A 1 190 ? 4.815 -0.359 8.451 1.00 80.50 190 GLU A N 1
ATOM 1477 C CA . GLU A 1 190 ? 5.834 0.684 8.635 1.00 80.50 190 GLU A CA 1
ATOM 1478 C C . GLU A 1 190 ? 6.696 0.419 9.886 1.00 80.50 190 GLU A C 1
ATOM 1480 O O . GLU A 1 190 ? 6.192 -0.181 10.840 1.00 80.50 190 GLU A O 1
ATOM 1485 N N . PRO A 1 191 ? 7.980 0.838 9.919 1.00 79.94 191 PRO A N 1
ATOM 1486 C CA . PRO A 1 191 ? 8.890 0.504 11.018 1.00 79.94 191 PRO A CA 1
ATOM 1487 C C . PRO A 1 191 ? 8.379 0.909 12.406 1.00 79.94 191 PRO A C 1
ATOM 1489 O O . PRO A 1 191 ? 8.449 0.097 13.326 1.00 79.94 191 PRO A O 1
ATOM 1492 N N . ASP A 1 192 ? 7.817 2.113 12.544 1.00 83.38 192 ASP A N 1
ATOM 1493 C CA . ASP A 1 192 ? 7.319 2.626 13.827 1.00 83.38 192 ASP A CA 1
ATOM 1494 C C . ASP A 1 192 ? 6.092 1.835 14.316 1.00 83.38 192 ASP A C 1
ATOM 1496 O O . ASP A 1 192 ? 6.044 1.404 15.468 1.00 83.38 192 ASP A O 1
ATOM 1500 N N . ILE A 1 193 ? 5.156 1.524 13.409 1.00 86.62 193 ILE A N 1
ATOM 1501 C CA . ILE A 1 193 ? 3.980 0.686 13.694 1.00 86.62 193 ILE A CA 1
ATOM 1502 C C . ILE A 1 193 ? 4.408 -0.740 14.065 1.00 86.62 193 ILE A C 1
ATOM 1504 O O . ILE A 1 193 ? 3.934 -1.290 15.057 1.00 86.62 193 ILE A O 1
ATOM 1508 N N . ARG A 1 194 ? 5.340 -1.346 13.314 1.00 85.56 194 ARG A N 1
ATOM 1509 C CA . ARG A 1 194 ? 5.900 -2.664 13.664 1.00 85.56 194 ARG A CA 1
ATOM 1510 C C . ARG A 1 194 ? 6.567 -2.634 15.037 1.00 85.56 194 ARG A C 1
ATOM 1512 O O . ARG A 1 194 ? 6.369 -3.569 15.806 1.00 85.56 194 ARG A O 1
ATOM 1519 N N . GLY A 1 195 ? 7.314 -1.575 15.348 1.00 85.12 195 GLY A N 1
ATOM 1520 C CA . GLY A 1 195 ? 7.931 -1.356 16.655 1.00 85.12 195 GLY A CA 1
ATOM 1521 C C . GLY A 1 195 ? 6.899 -1.332 17.782 1.00 85.12 195 GLY A C 1
ATOM 1522 O O . GLY A 1 195 ? 7.051 -2.077 18.745 1.00 85.12 195 GLY A O 1
ATOM 1523 N N . ALA A 1 196 ? 5.813 -0.572 17.622 1.00 86.50 196 ALA A N 1
ATOM 1524 C CA . ALA A 1 196 ? 4.726 -0.482 18.601 1.00 86.50 196 ALA A CA 1
ATOM 1525 C C . ALA A 1 196 ? 4.064 -1.838 18.922 1.00 86.50 196 ALA A C 1
ATOM 1527 O O . ALA A 1 196 ? 3.704 -2.096 20.067 1.00 86.50 196 ALA A O 1
ATOM 1528 N N . PHE A 1 197 ? 3.924 -2.720 17.925 1.00 88.00 197 PHE A N 1
ATOM 1529 C CA . PHE A 1 197 ? 3.382 -4.074 18.113 1.00 88.00 197 PHE A CA 1
ATOM 1530 C C . PHE A 1 197 ? 4.426 -5.123 18.535 1.00 88.00 197 PHE A C 1
ATOM 1532 O O . PHE A 1 197 ? 4.038 -6.223 18.915 1.00 88.00 197 PHE A O 1
ATOM 1539 N N . SER A 1 198 ? 5.726 -4.806 18.470 1.00 82.50 198 SER A N 1
ATOM 1540 C CA . SER A 1 198 ? 6.827 -5.719 18.842 1.00 82.50 198 SER A CA 1
ATOM 1541 C C . SER A 1 198 ? 7.467 -5.390 20.195 1.00 82.50 198 SER A C 1
ATOM 1543 O O . SER A 1 198 ? 8.345 -6.124 20.639 1.00 82.50 198 SER A O 1
ATOM 1545 N N . TYR A 1 199 ? 7.099 -4.263 20.813 1.00 68.06 199 TYR A N 1
ATOM 1546 C CA . TYR A 1 199 ? 7.665 -3.800 22.077 1.00 68.06 199 TYR A CA 1
ATOM 1547 C C . TYR A 1 199 ? 6.598 -3.108 22.932 1.00 68.06 199 TYR A C 1
ATOM 1549 O O . TYR A 1 199 ? 6.164 -1.999 22.629 1.00 68.06 199 TYR A O 1
ATOM 1557 N N . GLY A 1 200 ? 6.233 -3.732 24.054 1.00 67.06 200 GLY A N 1
ATOM 1558 C CA . GLY A 1 200 ? 5.319 -3.165 25.048 1.00 67.06 200 GLY A CA 1
ATOM 1559 C C . GLY A 1 200 ? 3.969 -3.878 25.106 1.00 67.06 200 GLY A C 1
ATOM 1560 O O . GLY A 1 200 ? 3.784 -4.955 24.551 1.00 67.06 200 GLY A O 1
ATOM 1561 N N . GLY A 1 201 ? 3.003 -3.269 25.796 1.00 78.81 201 GLY A N 1
ATOM 1562 C CA . GLY A 1 201 ? 1.753 -3.938 26.182 1.00 78.81 201 GLY A CA 1
ATOM 1563 C C . GLY A 1 201 ? 0.780 -4.287 25.048 1.00 78.81 201 GLY A C 1
ATOM 1564 O O . GLY A 1 201 ? -0.299 -4.787 25.354 1.00 78.81 201 GLY A O 1
ATOM 1565 N N . LEU A 1 202 ? 1.118 -3.999 23.785 1.00 87.12 202 LEU A N 1
ATOM 1566 C CA . LEU A 1 202 ? 0.370 -4.436 22.600 1.00 87.12 202 LEU A CA 1
ATOM 1567 C C . LEU A 1 202 ? 0.754 -5.848 22.146 1.00 87.12 202 LEU A C 1
ATOM 1569 O O . LEU A 1 202 ? -0.089 -6.528 21.565 1.00 87.12 202 LEU A O 1
ATOM 1573 N N . GLU A 1 203 ? 1.979 -6.303 22.421 1.00 86.88 203 GLU A N 1
ATOM 1574 C CA . GLU A 1 203 ? 2.440 -7.654 22.071 1.00 86.88 203 GLU A CA 1
ATOM 1575 C C . GLU A 1 203 ? 1.562 -8.717 22.759 1.00 86.88 203 GLU A C 1
ATOM 1577 O O . GLU A 1 203 ? 1.035 -9.611 22.102 1.00 86.88 203 GLU A O 1
ATOM 1582 N N . ASP A 1 204 ? 1.287 -8.532 24.056 1.00 85.56 204 ASP A N 1
ATOM 1583 C CA . ASP A 1 204 ? 0.487 -9.447 24.887 1.00 85.56 204 ASP A CA 1
ATOM 1584 C C . ASP A 1 204 ? -1.001 -9.551 24.490 1.00 85.56 204 ASP A C 1
ATOM 1586 O O . ASP A 1 204 ? -1.678 -10.507 24.872 1.00 85.56 204 ASP A O 1
ATOM 1590 N N . VAL A 1 205 ? -1.546 -8.550 23.783 1.00 87.50 205 VAL A N 1
ATOM 1591 C CA . VAL A 1 205 ? -2.999 -8.413 23.522 1.00 87.50 205 VAL A CA 1
ATOM 1592 C C . VAL A 1 205 ? -3.367 -8.382 22.038 1.00 87.50 205 VAL A C 1
ATOM 1594 O O . VAL A 1 205 ? -4.536 -8.193 21.700 1.00 87.50 205 VAL A O 1
ATOM 1597 N N . SER A 1 206 ? -2.395 -8.547 21.140 1.00 89.38 206 SER A N 1
ATOM 1598 C CA . SER A 1 206 ? -2.612 -8.500 19.692 1.00 89.38 206 SER A CA 1
ATOM 1599 C C . SER A 1 206 ? -2.191 -9.797 19.000 1.00 89.38 206 SER A C 1
ATOM 1601 O O . SER A 1 206 ? -1.608 -10.708 19.583 1.00 89.38 206 SER A O 1
ATOM 1603 N N . SER A 1 207 ? -2.562 -9.934 17.731 1.00 86.88 207 SER A N 1
ATOM 1604 C CA . SER A 1 207 ? -2.151 -11.060 16.893 1.00 86.88 207 SER A CA 1
ATOM 1605 C C . SER A 1 207 ? -2.011 -10.560 15.457 1.00 86.88 207 SER A C 1
ATOM 1607 O O . SER A 1 207 ? -3.025 -10.225 14.838 1.00 86.88 207 SER A O 1
ATOM 1609 N N . PRO A 1 208 ? -0.784 -10.446 14.917 1.00 84.56 208 PRO A N 1
ATOM 1610 C CA . PRO A 1 208 ? -0.579 -9.902 13.584 1.00 84.56 208 PRO A CA 1
ATOM 1611 C C . PRO A 1 208 ? -1.081 -10.881 12.518 1.00 84.56 208 PRO A C 1
ATOM 1613 O O . PRO A 1 208 ? -0.650 -12.031 12.456 1.00 84.56 208 PRO A O 1
ATOM 1616 N N . ILE A 1 209 ? -1.960 -10.405 11.637 1.00 82.44 209 ILE A N 1
ATOM 1617 C CA . ILE A 1 209 ? -2.373 -11.126 10.429 1.00 82.44 209 ILE A CA 1
ATOM 1618 C C . ILE A 1 209 ? -1.683 -10.461 9.241 1.00 82.44 209 ILE A C 1
ATOM 1620 O O . ILE A 1 209 ? -2.103 -9.404 8.772 1.00 82.44 209 ILE A O 1
ATOM 1624 N N . THR A 1 210 ? -0.601 -11.066 8.754 1.00 73.44 210 THR A N 1
ATOM 1625 C CA . THR A 1 210 ? 0.060 -10.596 7.534 1.00 73.44 210 THR A CA 1
ATOM 1626 C C . THR A 1 210 ? -0.758 -11.019 6.317 1.00 73.44 210 THR A C 1
ATOM 1628 O O . THR A 1 210 ? -0.951 -12.206 6.073 1.00 73.44 210 THR A O 1
ATOM 1631 N N . LEU A 1 211 ? -1.222 -10.045 5.532 1.00 70.06 211 LEU A N 1
ATOM 1632 C CA . LEU A 1 211 ? -1.847 -10.281 4.229 1.00 70.06 211 LEU A CA 1
ATOM 1633 C C . LEU A 1 211 ? -0.748 -10.517 3.179 1.00 70.06 211 LEU A C 1
ATOM 1635 O O . LEU A 1 211 ? -0.426 -9.633 2.387 1.00 70.06 211 LEU A O 1
ATOM 1639 N N . ASP A 1 212 ? -0.109 -11.683 3.254 1.00 60.72 212 ASP A N 1
ATOM 1640 C CA . ASP A 1 212 ? 1.014 -12.076 2.401 1.00 60.72 212 ASP A CA 1
ATOM 1641 C C . ASP A 1 212 ? 0.577 -12.869 1.148 1.00 60.72 212 ASP A C 1
ATOM 1643 O O . ASP A 1 212 ? -0.607 -13.028 0.841 1.00 60.72 212 ASP A O 1
ATOM 1647 N N . ASN A 1 213 ? 1.564 -13.399 0.418 1.00 51.84 213 ASN A N 1
ATOM 1648 C CA . ASN A 1 213 ? 1.373 -14.197 -0.798 1.00 51.84 213 ASN A CA 1
ATOM 1649 C C . ASN A 1 213 ? 0.749 -15.595 -0.557 1.00 51.84 213 ASN A C 1
ATOM 1651 O O . ASN A 1 213 ? 0.727 -16.412 -1.479 1.00 51.84 213 ASN A O 1
ATOM 1655 N N . SER A 1 214 ? 0.265 -15.910 0.653 1.00 55.44 214 SER A N 1
ATOM 1656 C CA . SER A 1 214 ? -0.645 -17.045 0.869 1.00 55.44 214 SER A CA 1
ATOM 1657 C C . SER A 1 214 ? -2.019 -16.798 0.231 1.00 55.44 214 SER A C 1
ATOM 1659 O O . SER A 1 214 ? -2.670 -17.741 -0.227 1.00 55.44 214 SER A O 1
ATOM 1661 N N . PHE A 1 215 ? -2.426 -15.530 0.113 1.00 66.06 215 PHE A N 1
ATOM 1662 C CA . PHE A 1 215 ? -3.455 -15.115 -0.834 1.00 66.06 215 PHE A CA 1
ATOM 1663 C C . PHE A 1 215 ? -2.877 -15.121 -2.256 1.00 66.06 215 PHE A C 1
ATOM 1665 O O . PHE A 1 215 ? -1.715 -14.778 -2.463 1.00 66.06 215 PHE A O 1
ATOM 1672 N N . ASN A 1 216 ? -3.690 -15.466 -3.259 1.00 77.88 216 ASN A N 1
ATOM 1673 C CA . ASN A 1 216 ? -3.297 -15.390 -4.670 1.00 77.88 216 ASN A CA 1
ATOM 1674 C C . ASN A 1 216 ? -3.962 -14.167 -5.332 1.00 77.88 216 ASN A C 1
ATOM 1676 O O . ASN A 1 216 ? -4.963 -14.328 -6.037 1.00 77.88 216 ASN A O 1
ATOM 1680 N N . PRO A 1 217 ? -3.444 -12.941 -5.111 1.00 81.56 217 PRO A N 1
ATOM 1681 C CA . PRO A 1 217 ? -4.074 -11.728 -5.624 1.00 81.56 217 PRO A CA 1
ATOM 1682 C C . PRO A 1 217 ? -4.076 -11.690 -7.155 1.00 81.56 217 PRO A C 1
ATOM 1684 O O . PRO A 1 217 ? -4.978 -11.108 -7.747 1.00 81.56 217 PRO A O 1
ATOM 1687 N N . ASP A 1 218 ? -3.125 -12.359 -7.812 1.00 87.75 218 ASP A N 1
ATOM 1688 C CA . ASP A 1 218 ? -3.071 -12.469 -9.269 1.00 87.75 218 ASP A CA 1
ATOM 1689 C C . ASP A 1 218 ? -4.274 -13.252 -9.830 1.00 87.75 218 ASP A C 1
ATOM 1691 O O . ASP A 1 218 ? -4.808 -12.889 -10.880 1.00 87.75 218 ASP A O 1
ATOM 1695 N N . ALA A 1 219 ? -4.771 -14.274 -9.121 1.00 89.75 219 ALA A N 1
ATOM 1696 C CA . ALA A 1 219 ? -5.990 -14.990 -9.505 1.00 89.75 219 ALA A CA 1
ATOM 1697 C C . ALA A 1 219 ? -7.248 -14.110 -9.380 1.00 89.75 219 ALA A C 1
ATOM 1699 O O . ALA A 1 219 ? -8.088 -14.102 -10.289 1.00 89.75 219 ALA A O 1
ATOM 1700 N N . ASP A 1 220 ? -7.360 -13.332 -8.302 1.00 90.25 220 ASP A N 1
ATOM 1701 C CA . ASP A 1 220 ? -8.489 -12.421 -8.091 1.00 90.25 220 ASP A CA 1
ATOM 1702 C C . ASP A 1 220 ? -8.452 -11.232 -9.065 1.00 90.25 220 ASP A C 1
ATOM 1704 O 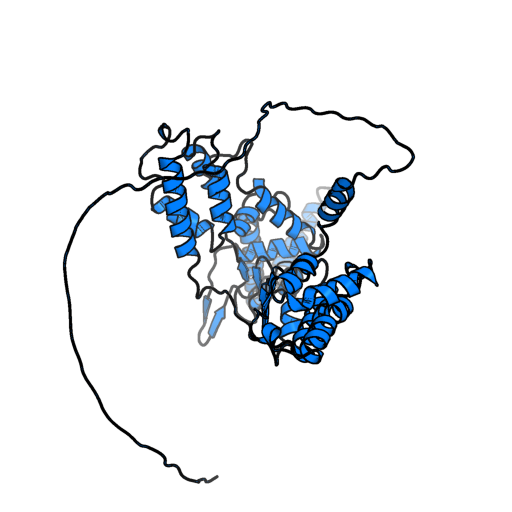O . ASP A 1 220 ? -9.478 -10.880 -9.653 1.00 90.25 220 ASP A O 1
ATOM 1708 N N . ILE A 1 221 ? -7.268 -10.671 -9.332 1.00 90.62 221 ILE A N 1
ATOM 1709 C CA . ILE A 1 221 ? -7.050 -9.639 -10.356 1.00 90.62 221 ILE A CA 1
ATOM 1710 C C . ILE A 1 221 ? -7.376 -10.183 -11.746 1.00 90.62 221 ILE A C 1
ATOM 1712 O O . ILE A 1 221 ? -8.055 -9.503 -12.516 1.00 90.62 221 ILE A O 1
ATOM 1716 N N . LYS A 1 222 ? -6.961 -11.415 -12.074 1.00 95.12 222 LYS A N 1
ATOM 1717 C CA . LYS A 1 222 ? -7.301 -12.066 -13.347 1.00 95.12 222 LYS A CA 1
ATOM 1718 C C . LYS A 1 222 ? -8.811 -12.178 -13.519 1.00 95.12 222 LYS A C 1
ATOM 1720 O O . LYS A 1 222 ? -9.329 -11.806 -14.571 1.00 95.12 222 LYS A O 1
ATOM 1725 N N . LYS A 1 223 ? -9.527 -12.634 -12.488 1.00 95.31 223 LYS A N 1
ATOM 1726 C CA . LYS A 1 223 ? -10.994 -12.723 -12.492 1.00 95.31 223 LYS A CA 1
ATOM 1727 C C . LYS A 1 223 ? -11.645 -11.347 -12.667 1.00 95.31 223 LYS A C 1
ATOM 1729 O O . LYS A 1 223 ? -12.467 -11.174 -13.564 1.00 95.31 223 LYS A O 1
ATOM 1734 N N . TYR A 1 224 ? -11.231 -10.362 -11.873 1.00 95.25 224 TYR A N 1
ATOM 1735 C CA . TYR A 1 224 ? -11.731 -8.990 -11.945 1.00 95.25 224 TYR A CA 1
ATOM 1736 C C . TYR A 1 224 ? -11.490 -8.345 -13.321 1.00 95.25 224 TYR A C 1
ATOM 1738 O O . TYR A 1 224 ? -12.405 -7.735 -13.874 1.00 95.25 224 TYR A O 1
ATOM 1746 N N . LEU A 1 225 ? -10.310 -8.527 -13.924 1.00 95.00 225 LEU A N 1
ATOM 1747 C CA . LEU A 1 225 ? -10.013 -8.045 -15.276 1.00 95.00 225 LEU A CA 1
ATOM 1748 C C . LEU A 1 225 ? -10.873 -8.749 -16.334 1.00 95.00 225 LEU A C 1
ATOM 1750 O O . LEU A 1 225 ? -11.412 -8.077 -17.210 1.00 95.00 225 LEU A O 1
ATOM 1754 N N . ILE A 1 226 ? -11.051 -10.073 -16.247 1.00 96.31 226 ILE A N 1
ATOM 1755 C CA . ILE A 1 226 ? -11.937 -10.828 -17.149 1.00 96.31 226 ILE A CA 1
ATOM 1756 C C . ILE A 1 226 ? -13.364 -10.265 -17.100 1.00 96.31 226 ILE A C 1
ATOM 1758 O O . ILE A 1 226 ? -13.944 -9.966 -18.146 1.00 96.31 226 ILE A O 1
ATOM 1762 N N . ASP A 1 227 ? -13.926 -10.090 -15.904 1.00 95.56 227 ASP A N 1
ATOM 1763 C CA . ASP A 1 227 ? -15.301 -9.610 -15.740 1.00 95.56 227 ASP A CA 1
ATOM 1764 C C . ASP A 1 227 ? -15.443 -8.124 -16.127 1.00 95.56 227 ASP A C 1
ATOM 1766 O O . ASP A 1 227 ? -16.417 -7.749 -16.784 1.00 95.56 227 ASP A O 1
ATOM 1770 N N . THR A 1 228 ? -14.418 -7.306 -15.866 1.00 93.31 228 THR A N 1
ATOM 1771 C CA . THR A 1 228 ? -14.306 -5.921 -16.355 1.00 93.31 228 THR A CA 1
ATOM 1772 C C . THR A 1 228 ? -14.336 -5.852 -17.883 1.00 93.31 228 THR A C 1
ATOM 1774 O O . THR A 1 228 ? -15.141 -5.124 -18.468 1.00 93.31 228 THR A O 1
ATOM 1777 N N . PHE A 1 229 ? -13.488 -6.619 -18.572 1.00 95.50 229 PHE A N 1
ATOM 1778 C CA . PHE A 1 229 ? -13.429 -6.583 -20.033 1.00 95.50 229 PHE A CA 1
ATOM 1779 C C . PHE A 1 229 ? -14.691 -7.161 -20.684 1.00 95.50 229 PHE A C 1
ATOM 1781 O O . PHE A 1 229 ? -15.174 -6.599 -21.670 1.00 95.50 229 PHE A O 1
ATOM 1788 N N . ARG A 1 230 ? -15.305 -8.194 -20.088 1.00 94.50 230 ARG A N 1
ATOM 1789 C CA . ARG A 1 230 ? -16.652 -8.656 -20.465 1.00 94.50 230 ARG A CA 1
ATOM 1790 C C . ARG A 1 230 ? -17.678 -7.532 -20.345 1.00 94.50 230 ARG A C 1
ATOM 1792 O O . ARG A 1 230 ? -18.448 -7.324 -21.285 1.00 94.50 230 ARG A O 1
ATOM 1799 N N . PHE A 1 231 ? -17.686 -6.788 -19.237 1.00 93.62 231 PHE A N 1
ATOM 1800 C CA . PHE A 1 231 ? -18.597 -5.659 -19.045 1.00 93.62 231 PHE A CA 1
ATOM 1801 C C . PHE A 1 231 ? -18.399 -4.578 -20.120 1.00 93.62 231 PHE A C 1
ATOM 1803 O O . PHE A 1 231 ? -19.384 -4.124 -20.709 1.00 93.62 231 PHE A O 1
ATOM 1810 N N . ILE A 1 232 ? -17.149 -4.229 -20.446 1.00 91.81 232 ILE A N 1
ATOM 1811 C CA . ILE A 1 232 ? -16.808 -3.279 -21.518 1.00 91.81 232 ILE A CA 1
ATOM 1812 C C . ILE A 1 232 ? -17.328 -3.775 -22.878 1.00 91.81 232 ILE A C 1
ATOM 1814 O O . ILE A 1 232 ? -17.980 -3.010 -23.588 1.00 91.81 232 ILE A O 1
ATOM 1818 N N . CYS A 1 233 ? -17.123 -5.052 -23.223 1.00 92.94 233 CYS A N 1
ATOM 1819 C CA . CYS A 1 233 ? -17.592 -5.622 -24.493 1.00 92.94 233 CYS A CA 1
ATOM 1820 C C . CYS A 1 233 ? -19.116 -5.527 -24.677 1.00 92.94 233 CYS A C 1
ATOM 1822 O O . CYS A 1 233 ? -19.596 -5.283 -25.784 1.00 92.94 233 CYS A O 1
ATOM 1824 N N . HIS A 1 234 ? -19.888 -5.677 -23.598 1.00 90.81 234 HIS A N 1
ATOM 1825 C CA . HIS A 1 234 ? -21.350 -5.646 -23.664 1.00 90.81 234 HIS A CA 1
ATOM 1826 C C . HIS A 1 234 ? -21.935 -4.229 -23.573 1.00 90.81 234 HIS A C 1
ATOM 1828 O O . HIS A 1 234 ? -22.918 -3.933 -24.262 1.00 90.81 234 HIS A O 1
ATOM 1834 N N . ASN A 1 235 ? -21.343 -3.350 -22.759 1.00 91.38 235 ASN A N 1
ATOM 1835 C CA . ASN A 1 235 ? -21.972 -2.094 -22.333 1.00 91.38 235 ASN A CA 1
ATOM 1836 C C . ASN A 1 235 ? -21.307 -0.821 -22.879 1.00 91.38 235 ASN A C 1
ATOM 1838 O O . ASN A 1 235 ? -21.912 0.248 -22.802 1.00 91.38 235 ASN A O 1
ATOM 1842 N N . HIS A 1 236 ? -20.089 -0.886 -23.430 1.00 91.25 236 HIS A N 1
ATOM 1843 C CA . HIS A 1 236 ? -19.402 0.327 -23.887 1.00 91.25 236 HIS A CA 1
ATOM 1844 C C . HIS A 1 236 ? -20.102 0.950 -25.114 1.00 91.25 236 HIS A C 1
ATOM 1846 O O . HIS A 1 236 ? -20.421 0.222 -26.058 1.00 91.25 236 HIS A O 1
ATOM 1852 N N . PRO A 1 237 ? -20.315 2.283 -25.168 1.00 86.62 237 PRO A N 1
ATOM 1853 C CA . PRO A 1 237 ? -20.981 2.934 -26.303 1.00 86.62 237 PRO A CA 1
ATOM 1854 C C . PRO A 1 237 ? -20.298 2.700 -27.657 1.00 86.62 237 PRO A C 1
ATOM 1856 O O . PRO A 1 237 ? -20.963 2.669 -28.688 1.00 86.62 237 PRO A O 1
ATOM 1859 N N . LEU A 1 238 ? -18.976 2.501 -27.657 1.00 85.94 238 LEU A N 1
ATOM 1860 C CA . LEU A 1 238 ? -18.165 2.220 -28.843 1.00 85.94 238 LEU A CA 1
ATOM 1861 C C . LEU A 1 238 ? -17.825 0.725 -28.979 1.00 85.94 238 LEU A C 1
ATOM 1863 O O . LEU A 1 238 ? -16.832 0.386 -29.623 1.00 85.94 238 LEU A O 1
ATOM 1867 N N . LYS A 1 239 ? -18.623 -0.189 -28.406 1.00 87.31 239 LYS A N 1
ATOM 1868 C CA . LYS A 1 239 ? -18.384 -1.645 -28.492 1.00 87.31 239 LYS A CA 1
ATOM 1869 C C . LYS A 1 239 ? -18.293 -2.191 -29.921 1.00 87.31 239 LYS A C 1
ATOM 1871 O O . LYS A 1 239 ? -17.569 -3.148 -30.156 1.00 87.31 239 LYS A O 1
ATOM 1876 N N . SER A 1 240 ? -18.939 -1.544 -30.893 1.00 87.06 240 SER A N 1
ATOM 1877 C CA . SER A 1 240 ? -18.803 -1.857 -32.327 1.00 87.06 240 SER A CA 1
ATOM 1878 C C . SER A 1 240 ? -17.401 -1.595 -32.898 1.00 87.06 240 SER A C 1
ATOM 1880 O O . SER A 1 240 ? -17.113 -2.019 -34.011 1.00 87.06 240 SER A O 1
ATOM 1882 N N . THR A 1 241 ? -16.528 -0.903 -32.158 1.00 88.31 241 THR A N 1
ATOM 1883 C CA . THR A 1 241 ? -15.117 -0.674 -32.522 1.00 88.31 241 THR A CA 1
ATOM 1884 C C . THR A 1 241 ? -14.160 -1.727 -31.951 1.00 88.31 241 THR A C 1
ATOM 1886 O O . THR A 1 241 ? -12.952 -1.631 -32.169 1.00 88.31 241 THR A O 1
ATOM 1889 N N . LEU A 1 242 ? -14.668 -2.710 -31.196 1.00 88.56 242 LEU A N 1
ATOM 1890 C CA . LEU A 1 242 ? -13.863 -3.801 -30.648 1.00 88.56 242 LEU A CA 1
ATOM 1891 C C . LEU A 1 242 ? -13.558 -4.850 -31.733 1.00 88.56 242 LEU A C 1
ATOM 1893 O O . LEU A 1 242 ? -14.429 -5.126 -32.556 1.00 88.56 242 LEU A O 1
ATOM 1897 N N . PRO A 1 243 ? -12.359 -5.471 -31.737 1.00 82.31 243 PRO A N 1
ATOM 1898 C CA . PR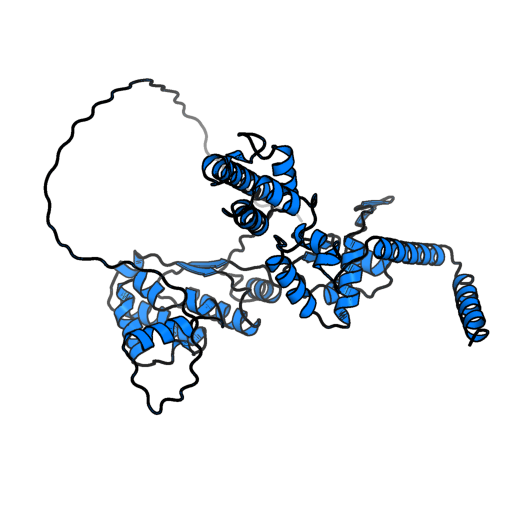O A 1 243 ? -11.998 -6.467 -32.751 1.00 82.31 243 PRO A CA 1
ATOM 1899 C C . PRO A 1 243 ? -12.857 -7.738 -32.705 1.00 82.31 243 PRO A C 1
ATOM 1901 O O . PRO A 1 243 ? -13.097 -8.363 -33.734 1.00 82.31 243 PRO A O 1
ATOM 1904 N N . THR A 1 244 ? -13.282 -8.136 -31.505 1.00 85.00 244 THR A N 1
ATOM 1905 C CA . THR A 1 244 ? -13.989 -9.388 -31.207 1.00 85.00 244 THR A CA 1
ATOM 1906 C C . THR A 1 244 ? -14.950 -9.184 -30.033 1.00 85.00 244 THR A C 1
ATOM 1908 O O . THR A 1 244 ? -14.781 -8.268 -29.228 1.00 85.00 244 THR A O 1
ATOM 1911 N N . THR A 1 245 ? -15.947 -10.064 -29.903 1.00 78.62 245 THR A N 1
ATOM 1912 C CA . THR A 1 245 ? -16.802 -10.164 -28.702 1.00 78.62 245 THR A CA 1
ATOM 1913 C C . THR A 1 245 ? -16.055 -10.747 -27.501 1.00 78.62 245 THR A C 1
ATOM 1915 O O . THR A 1 245 ? -16.384 -10.444 -26.358 1.00 78.62 245 THR A O 1
ATOM 1918 N N . GLU A 1 246 ? -15.035 -11.564 -27.764 1.00 84.31 246 GLU A N 1
ATOM 1919 C CA . GLU A 1 246 ? -14.078 -12.075 -26.783 1.00 84.31 246 GLU A CA 1
ATOM 1920 C C . GLU A 1 246 ? -12.812 -11.213 -26.831 1.00 84.31 246 GLU A C 1
ATOM 1922 O O . GLU A 1 246 ? -11.822 -11.550 -27.486 1.00 84.31 246 GLU A O 1
ATOM 1927 N N . TRP A 1 247 ? -12.879 -10.037 -26.205 1.00 91.94 247 TRP A N 1
ATOM 1928 C CA . TRP A 1 247 ? -11.772 -9.088 -26.127 1.00 91.94 247 TRP A CA 1
ATOM 1929 C C . TRP A 1 247 ? -11.498 -8.681 -24.667 1.00 91.94 247 TRP A C 1
ATOM 1931 O O . TRP A 1 247 ? -12.452 -8.455 -23.919 1.00 91.94 247 TRP A O 1
ATOM 1941 N N . PRO A 1 248 ? -10.224 -8.517 -24.259 1.00 93.88 248 PRO A N 1
ATOM 1942 C CA . PRO A 1 248 ? -9.000 -8.853 -24.985 1.00 93.88 248 PRO A CA 1
ATOM 1943 C C . PRO A 1 248 ? -8.675 -10.356 -24.896 1.00 93.88 248 PRO A C 1
ATOM 1945 O O . PRO A 1 248 ? -9.360 -11.118 -24.219 1.00 93.88 248 PRO A O 1
ATOM 1948 N N . SER A 1 249 ? -7.613 -10.789 -25.582 1.00 94.00 249 SER A N 1
ATOM 1949 C CA . SER A 1 249 ? -7.145 -12.182 -25.513 1.00 94.00 249 SER A CA 1
ATOM 1950 C C . SER A 1 249 ? -6.687 -12.578 -24.101 1.00 94.00 249 SER A C 1
ATOM 1952 O O . SER A 1 249 ? -6.196 -11.738 -23.344 1.00 94.00 249 SER A O 1
ATOM 1954 N N . ALA A 1 250 ? -6.773 -13.871 -23.770 1.00 94.12 250 ALA A N 1
ATOM 1955 C CA . ALA A 1 250 ? -6.319 -14.401 -22.480 1.00 94.12 250 ALA A CA 1
ATOM 1956 C C . ALA A 1 250 ? -4.846 -14.055 -22.182 1.00 94.12 250 ALA A C 1
ATOM 1958 O O . ALA A 1 250 ? -4.546 -13.570 -21.097 1.00 94.12 250 ALA A O 1
ATOM 1959 N N . GLU A 1 251 ? -3.957 -14.169 -23.177 1.00 94.25 251 GLU A N 1
ATOM 1960 C CA . GLU A 1 251 ? -2.542 -13.774 -23.074 1.00 94.25 251 GLU A CA 1
ATOM 1961 C C . GLU A 1 251 ? -2.368 -12.281 -22.732 1.00 94.25 251 GLU A C 1
ATOM 1963 O O . GLU A 1 251 ? -1.444 -11.891 -22.019 1.00 94.25 251 GLU A O 1
ATOM 1968 N N . THR A 1 252 ? -3.265 -11.418 -23.221 1.00 92.69 252 THR A N 1
ATOM 1969 C CA . THR A 1 252 ? -3.257 -9.997 -22.849 1.00 92.69 252 THR A CA 1
ATOM 1970 C C . THR A 1 252 ? -3.665 -9.810 -21.394 1.00 92.69 252 THR A C 1
ATOM 1972 O O . THR A 1 252 ? -3.039 -9.014 -20.703 1.00 92.69 252 THR A O 1
ATOM 1975 N N . ILE A 1 253 ? -4.670 -10.547 -20.911 1.00 94.75 253 ILE A N 1
ATOM 1976 C CA . ILE A 1 253 ? -5.068 -10.510 -19.498 1.00 94.75 253 ILE A CA 1
ATOM 1977 C C . ILE A 1 253 ? -3.919 -11.004 -18.614 1.00 94.75 253 ILE A C 1
ATOM 1979 O O . ILE A 1 253 ? -3.583 -10.325 -17.652 1.00 94.75 253 ILE A O 1
ATOM 1983 N N . ASP A 1 254 ? -3.254 -12.101 -18.977 1.00 93.56 254 ASP A N 1
ATOM 1984 C CA . ASP A 1 254 ? -2.117 -12.638 -18.220 1.00 93.56 254 ASP A CA 1
ATOM 1985 C C . ASP A 1 254 ? -0.958 -11.631 -18.112 1.00 93.56 254 ASP A C 1
ATOM 1987 O O . ASP A 1 254 ? -0.431 -11.416 -17.023 1.00 93.56 254 ASP A O 1
ATOM 1991 N N . LYS A 1 255 ? -0.645 -10.899 -19.191 1.00 89.12 255 LYS A N 1
ATOM 1992 C CA . LYS A 1 255 ? 0.330 -9.789 -19.157 1.00 89.12 255 LYS A CA 1
ATOM 1993 C C . LYS A 1 255 ? -0.107 -8.615 -18.276 1.00 89.12 255 LYS A C 1
ATOM 1995 O O . LYS A 1 255 ? 0.742 -7.931 -17.709 1.00 89.12 255 LYS A O 1
ATOM 2000 N N . LEU A 1 256 ? -1.407 -8.330 -18.178 1.00 88.06 256 LEU A N 1
ATOM 2001 C CA . LEU A 1 256 ? -1.915 -7.288 -17.276 1.00 88.06 256 LEU A CA 1
ATOM 2002 C C . LEU A 1 256 ? -1.872 -7.731 -15.810 1.00 88.06 256 LEU A C 1
ATOM 2004 O O . LEU A 1 256 ? -1.612 -6.894 -14.953 1.00 88.06 256 LEU A O 1
ATOM 2008 N N . VAL A 1 257 ? -2.097 -9.018 -15.534 1.00 89.81 257 VAL A N 1
ATOM 2009 C CA . VAL A 1 257 ? -1.968 -9.623 -14.199 1.00 89.81 257 VAL A CA 1
ATOM 2010 C C . VAL A 1 257 ? -0.506 -9.588 -13.747 1.00 89.81 257 VAL A C 1
ATOM 2012 O O . VAL A 1 257 ? -0.215 -9.039 -12.690 1.00 89.81 257 VAL A O 1
ATOM 2015 N N . GLU A 1 258 ? 0.428 -10.036 -14.593 1.00 85.94 258 GLU A N 1
ATOM 2016 C CA . GLU A 1 258 ? 1.876 -9.954 -14.336 1.00 85.94 258 GLU A CA 1
ATOM 2017 C C . GLU A 1 258 ? 2.310 -8.512 -14.004 1.00 85.94 258 GLU A C 1
ATOM 2019 O O . GLU A 1 258 ? 2.955 -8.259 -12.980 1.00 85.94 258 GLU A O 1
ATOM 2024 N N . LYS A 1 259 ? 1.883 -7.536 -14.822 1.00 78.44 259 LYS A N 1
ATOM 2025 C CA . LYS A 1 259 ? 2.144 -6.106 -14.583 1.00 78.44 259 LYS A CA 1
ATOM 2026 C C . LYS A 1 259 ? 1.446 -5.542 -13.340 1.00 78.44 259 LYS A C 1
ATOM 2028 O O . LYS A 1 259 ? 1.936 -4.556 -12.789 1.00 78.44 259 LYS A O 1
ATOM 2033 N N . ALA A 1 260 ? 0.330 -6.128 -12.906 1.00 79.81 260 ALA A N 1
ATOM 2034 C CA . ALA A 1 260 ? -0.342 -5.732 -11.674 1.00 79.81 260 ALA A CA 1
ATOM 2035 C C . ALA A 1 260 ? 0.460 -6.149 -10.437 1.00 79.81 260 ALA A C 1
ATOM 2037 O O . ALA A 1 260 ? 0.472 -5.398 -9.466 1.00 79.81 260 ALA A O 1
ATOM 2038 N N . SER A 1 261 ? 1.142 -7.303 -10.470 1.00 78.00 261 SER A N 1
ATOM 2039 C CA . SER A 1 261 ? 1.948 -7.822 -9.350 1.00 78.00 261 SER A CA 1
ATOM 2040 C C . SER A 1 261 ? 1.177 -7.790 -8.021 1.00 78.00 261 SER A C 1
ATOM 2042 O O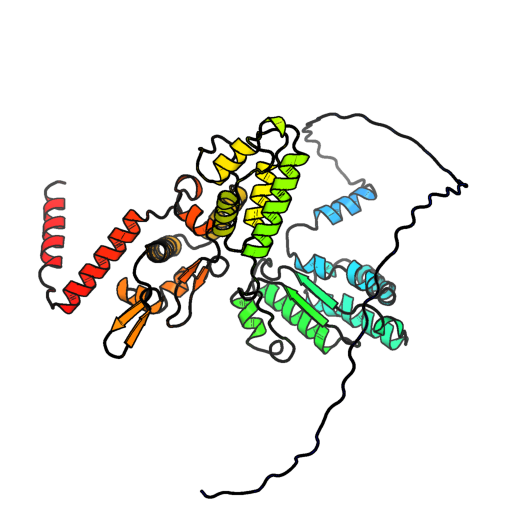 . SER A 1 261 ? 1.552 -7.093 -7.074 1.00 78.00 261 SER A O 1
ATOM 2044 N N . GLY A 1 262 ? 0.017 -8.448 -7.991 1.00 77.69 262 GLY A N 1
ATOM 2045 C CA . GLY A 1 262 ? -0.897 -8.435 -6.850 1.00 77.69 262 GLY A CA 1
ATOM 2046 C C . GLY A 1 262 ? -1.620 -7.110 -6.548 1.00 77.69 262 GLY A C 1
ATOM 2047 O O . GLY A 1 262 ? -2.390 -7.057 -5.592 1.00 77.69 262 GLY A O 1
ATOM 2048 N N . GLN A 1 263 ? -1.435 -6.035 -7.329 1.00 72.75 263 GLN A N 1
ATOM 2049 C CA . GLN A 1 263 ? -2.029 -4.723 -7.030 1.00 72.75 263 GLN A CA 1
ATOM 2050 C C . GLN A 1 263 ? -3.359 -4.443 -7.741 1.00 72.75 263 GLN A C 1
ATOM 2052 O O . GLN A 1 263 ? -3.409 -4.035 -8.904 1.00 72.75 263 GLN A O 1
ATOM 2057 N N . PHE A 1 264 ? -4.458 -4.506 -6.985 1.00 82.00 264 PHE A N 1
ATOM 2058 C CA . PHE A 1 264 ? -5.795 -4.115 -7.455 1.00 82.00 264 PHE A CA 1
ATOM 2059 C C . PHE A 1 264 ? -5.908 -2.649 -7.912 1.00 82.00 264 PHE A C 1
ATOM 2061 O O . PHE A 1 264 ? -6.735 -2.334 -8.775 1.00 82.00 264 PHE A O 1
ATOM 2068 N N . ILE A 1 265 ? -5.067 -1.740 -7.402 1.00 75.56 265 ILE A N 1
ATOM 2069 C CA . ILE A 1 265 ? -5.042 -0.352 -7.891 1.00 75.56 265 ILE A CA 1
ATOM 2070 C C . ILE A 1 265 ? -4.604 -0.278 -9.362 1.00 75.56 265 ILE A C 1
ATOM 2072 O O . ILE A 1 265 ? -5.168 0.497 -10.127 1.00 75.56 265 ILE A O 1
ATOM 2076 N N . TYR A 1 266 ? -3.685 -1.145 -9.805 1.00 81.19 266 TYR A N 1
ATOM 2077 C CA . TYR A 1 266 ? -3.277 -1.218 -11.210 1.00 81.19 266 TYR A CA 1
ATOM 2078 C C . TYR A 1 266 ? -4.446 -1.663 -12.100 1.00 81.19 266 TYR A C 1
ATOM 2080 O O . TYR A 1 266 ? -4.771 -1.004 -13.090 1.00 81.19 266 TYR A O 1
ATOM 2088 N N . ALA A 1 267 ? -5.133 -2.737 -11.703 1.00 84.88 267 ALA A N 1
ATOM 2089 C CA . ALA A 1 267 ? -6.268 -3.286 -12.439 1.00 84.88 267 ALA A CA 1
ATOM 2090 C C . ALA A 1 267 ? -7.454 -2.303 -12.517 1.00 84.88 267 ALA A C 1
ATOM 2092 O O . ALA A 1 267 ? -8.021 -2.102 -13.591 1.00 84.88 267 ALA A O 1
ATOM 2093 N N . SER A 1 268 ? -7.795 -1.633 -11.413 1.00 82.38 268 SER A N 1
ATOM 2094 C CA . SER A 1 268 ? -8.888 -0.645 -11.382 1.00 82.38 268 SER A CA 1
ATOM 2095 C C . SER A 1 268 ? -8.549 0.672 -12.087 1.00 82.38 268 SER A C 1
ATOM 2097 O O . SER A 1 268 ? -9.435 1.330 -12.638 1.00 82.38 268 SER A O 1
ATOM 2099 N N . THR A 1 269 ? -7.270 1.048 -12.171 1.00 77.88 269 THR A N 1
ATOM 2100 C CA . THR A 1 269 ? -6.823 2.124 -13.067 1.00 77.88 269 THR A CA 1
ATOM 2101 C C . THR A 1 269 ? -7.018 1.742 -14.537 1.00 77.88 269 THR A C 1
ATOM 2103 O O . THR A 1 269 ? -7.476 2.574 -15.324 1.00 77.88 269 THR A O 1
ATOM 2106 N N . ILE A 1 270 ? -6.758 0.483 -14.915 1.00 85.25 270 ILE A N 1
ATOM 2107 C CA . ILE A 1 270 ? -7.041 -0.017 -16.271 1.00 85.25 270 ILE A CA 1
ATOM 2108 C C . ILE A 1 270 ? -8.543 0.016 -16.560 1.00 85.25 270 ILE A C 1
ATOM 2110 O O . ILE A 1 270 ? -8.920 0.548 -17.606 1.00 85.25 270 ILE A O 1
ATOM 2114 N N . GLU A 1 271 ? -9.397 -0.465 -15.645 1.00 86.44 271 GLU A N 1
ATOM 2115 C CA . GLU A 1 271 ? -10.860 -0.364 -15.777 1.00 86.44 271 GLU A CA 1
ATOM 2116 C C . GLU A 1 271 ? -11.274 1.074 -16.110 1.00 86.44 271 GLU A C 1
ATOM 2118 O O . GLU A 1 271 ? -11.873 1.320 -17.161 1.00 86.44 271 GLU A O 1
ATOM 2123 N N . LYS A 1 272 ? -10.927 2.033 -15.243 1.00 78.00 272 LYS A N 1
ATOM 2124 C CA . LYS A 1 272 ? -11.329 3.443 -15.372 1.00 78.00 272 LYS A CA 1
ATOM 2125 C C . LYS A 1 272 ? -10.834 4.070 -16.677 1.00 78.00 272 LYS A C 1
ATOM 2127 O O . LYS A 1 272 ? -11.561 4.828 -17.322 1.00 78.00 272 LYS A O 1
ATOM 2132 N N . PHE A 1 273 ? -9.606 3.754 -17.086 1.00 79.06 273 PHE A N 1
ATOM 2133 C CA . PHE A 1 273 ? -8.986 4.315 -18.286 1.00 79.06 273 PHE A CA 1
ATOM 2134 C C . PHE A 1 273 ? -9.561 3.735 -19.586 1.00 79.06 273 PHE A C 1
ATOM 2136 O O . PHE A 1 273 ? -9.763 4.470 -20.558 1.00 79.06 273 PHE A O 1
ATOM 2143 N N . VAL A 1 274 ? -9.821 2.425 -19.615 1.00 85.50 274 VAL A N 1
ATOM 2144 C CA . VAL A 1 274 ? -10.282 1.698 -20.806 1.00 85.50 274 VAL A CA 1
ATOM 2145 C C . VAL A 1 274 ? -11.802 1.793 -20.982 1.00 85.50 274 VAL A C 1
ATOM 2147 O O . VAL A 1 274 ? -12.269 1.937 -22.111 1.00 85.50 274 VAL A O 1
ATOM 2150 N N . SER A 1 275 ? -12.571 1.839 -19.889 1.00 82.44 275 SER A N 1
ATOM 2151 C CA . SER A 1 275 ? -14.037 2.014 -19.898 1.00 82.44 275 SER A CA 1
ATOM 2152 C C . SER A 1 275 ? -14.499 3.428 -20.280 1.00 82.44 275 SER A C 1
ATOM 2154 O O . SER A 1 275 ? -15.695 3.716 -20.282 1.00 82.44 275 SER A O 1
ATOM 2156 N N . SER A 1 276 ? -13.578 4.340 -20.613 1.00 80.44 276 SER A N 1
ATOM 2157 C CA . SER A 1 276 ? -13.892 5.733 -20.939 1.00 80.44 276 SER A CA 1
ATOM 2158 C C . SER A 1 276 ? -14.824 5.838 -22.154 1.00 80.44 276 SER A C 1
ATOM 2160 O O . SER A 1 276 ? -14.401 5.646 -23.293 1.00 80.44 276 SER A O 1
ATOM 2162 N N . ALA A 1 277 ? -16.091 6.195 -21.927 1.00 75.81 277 ALA A N 1
ATOM 2163 C CA . ALA A 1 277 ? -17.153 6.244 -22.944 1.00 75.81 277 ALA A CA 1
ATOM 2164 C C . ALA A 1 277 ? -16.840 7.105 -24.189 1.00 75.81 277 ALA A C 1
ATOM 2166 O O . ALA A 1 277 ? -17.435 6.901 -25.243 1.00 75.81 277 ALA A O 1
ATOM 2167 N N . ARG A 1 278 ? -15.909 8.064 -24.080 1.00 78.25 278 ARG A N 1
ATOM 2168 C CA . ARG A 1 278 ? -15.496 8.969 -25.171 1.00 78.25 278 ARG A CA 1
ATOM 2169 C C . ARG A 1 278 ? -14.313 8.456 -26.007 1.00 78.25 278 ARG A C 1
ATOM 2171 O O . ARG A 1 278 ? -13.859 9.165 -26.898 1.00 78.25 278 ARG A O 1
ATOM 2178 N N . HIS A 1 279 ? -13.782 7.267 -25.719 1.00 80.62 279 HIS A N 1
ATOM 2179 C CA . HIS A 1 279 ? -12.571 6.737 -26.352 1.00 80.62 279 HIS A CA 1
ATOM 2180 C C . HIS A 1 279 ? -12.745 5.268 -26.741 1.00 80.62 279 HIS A C 1
ATOM 2182 O O . HIS A 1 279 ? -13.463 4.530 -26.071 1.00 80.62 279 HIS A O 1
ATOM 2188 N N . LYS A 1 280 ? -12.063 4.818 -27.802 1.00 83.56 280 LYS A N 1
ATOM 2189 C CA . LYS A 1 280 ? -12.101 3.406 -28.209 1.00 83.56 280 LYS A CA 1
ATOM 2190 C C . LYS A 1 280 ? -11.342 2.542 -27.185 1.00 83.56 280 LYS A C 1
ATOM 2192 O O . LYS A 1 280 ? -10.151 2.804 -26.973 1.00 83.56 280 LYS A O 1
ATOM 2197 N N . PRO A 1 281 ? -11.956 1.501 -26.588 1.00 86.56 281 PRO A N 1
ATOM 2198 C CA . PRO A 1 281 ? -11.292 0.682 -25.569 1.00 86.56 281 PRO A CA 1
ATOM 2199 C C . PRO A 1 281 ? -10.040 -0.034 -26.090 1.00 86.56 281 PRO A C 1
ATOM 2201 O O . PRO A 1 281 ? -9.026 -0.075 -25.398 1.00 86.56 281 PRO A O 1
ATOM 2204 N N . ALA A 1 282 ? -10.063 -0.516 -27.339 1.00 88.62 282 ALA A N 1
ATOM 2205 C CA . ALA A 1 282 ? -8.912 -1.159 -27.979 1.00 88.62 282 ALA A CA 1
ATOM 2206 C C . ALA A 1 282 ? -7.679 -0.234 -28.069 1.00 88.62 282 ALA A C 1
ATOM 2208 O O . ALA A 1 282 ? -6.568 -0.637 -27.725 1.00 88.62 282 ALA A O 1
ATOM 2209 N N . GLU A 1 283 ? -7.872 1.035 -28.447 1.00 83.88 283 GLU A N 1
ATOM 2210 C CA . GLU A 1 283 ? -6.789 2.025 -28.491 1.00 83.88 283 GLU A CA 1
ATOM 2211 C C . GLU A 1 283 ? -6.287 2.373 -27.078 1.00 83.88 283 GLU A C 1
ATOM 2213 O O . GLU A 1 283 ? -5.077 2.451 -26.860 1.00 83.88 283 GLU A O 1
ATOM 2218 N N . ARG A 1 284 ? -7.193 2.504 -26.096 1.00 81.62 284 ARG A N 1
ATOM 2219 C CA . ARG A 1 284 ? -6.844 2.745 -24.683 1.00 81.62 284 ARG A CA 1
ATOM 2220 C C . ARG A 1 284 ? -6.032 1.587 -24.092 1.00 81.62 284 ARG A C 1
ATOM 2222 O O . ARG A 1 284 ? -5.019 1.836 -23.443 1.00 81.62 284 ARG A O 1
ATOM 2229 N N . LEU A 1 285 ? -6.405 0.338 -24.372 1.00 86.75 285 LEU A N 1
ATOM 2230 C CA . LEU A 1 285 ? -5.632 -0.831 -23.947 1.00 86.75 285 LEU A CA 1
ATOM 2231 C C . LEU A 1 285 ? -4.253 -0.890 -24.624 1.00 86.75 285 LEU A C 1
ATOM 2233 O O . LEU A 1 285 ? -3.273 -1.230 -23.968 1.00 86.75 285 LEU A O 1
ATOM 2237 N N . SER A 1 286 ? -4.131 -0.494 -25.898 1.00 83.50 286 SER A N 1
ATOM 2238 C CA . SER A 1 286 ? -2.819 -0.449 -26.566 1.00 83.50 286 SER A CA 1
ATOM 2239 C C . SER A 1 286 ? -1.835 0.518 -25.888 1.00 83.50 286 SER A C 1
ATOM 2241 O O . SER A 1 286 ? -0.640 0.231 -25.828 1.00 83.50 286 SER A O 1
ATOM 2243 N N . ILE A 1 287 ? -2.340 1.617 -25.310 1.00 78.06 287 ILE A N 1
ATOM 2244 C CA . ILE A 1 287 ? -1.545 2.564 -24.516 1.00 78.06 287 ILE A CA 1
ATOM 2245 C C . ILE A 1 287 ? -1.123 1.923 -23.184 1.00 78.06 287 ILE A C 1
ATOM 2247 O O . ILE A 1 287 ? 0.050 1.984 -22.831 1.00 78.06 287 ILE A O 1
ATOM 2251 N N . VAL A 1 288 ? -2.041 1.252 -22.473 1.00 81.00 288 VAL A N 1
ATOM 2252 C CA . VAL A 1 288 ? -1.746 0.526 -21.214 1.00 81.00 288 VAL A CA 1
ATOM 2253 C C . VAL A 1 288 ? -0.659 -0.539 -21.407 1.00 81.00 288 VAL A C 1
ATOM 2255 O O . VAL A 1 288 ? 0.216 -0.709 -20.557 1.00 81.00 288 VAL A O 1
ATOM 2258 N N . LEU A 1 289 ? -0.685 -1.247 -22.537 1.00 79.12 289 LEU A N 1
ATOM 2259 C CA . LEU A 1 289 ? 0.308 -2.274 -22.854 1.00 79.12 289 LEU A CA 1
ATOM 2260 C C . LEU A 1 289 ? 1.691 -1.695 -23.198 1.00 79.12 289 LEU A C 1
ATOM 2262 O O . LEU A 1 289 ? 2.680 -2.412 -23.049 1.00 79.12 289 LEU A O 1
ATOM 2266 N N . GLY A 1 290 ? 1.772 -0.413 -23.575 1.00 69.06 290 GLY A N 1
ATOM 2267 C CA . GLY A 1 290 ? 2.990 0.246 -24.063 1.00 69.06 290 GLY A CA 1
ATOM 2268 C C . GLY A 1 290 ? 3.169 0.186 -25.586 1.00 69.06 290 GLY A C 1
ATOM 2269 O O . GLY A 1 290 ? 4.204 0.600 -26.097 1.00 69.06 290 GLY A O 1
ATOM 2270 N N . ASN A 1 291 ? 2.162 -0.291 -26.324 1.00 69.31 291 ASN A N 1
ATOM 2271 C CA . ASN A 1 291 ? 2.208 -0.453 -27.782 1.00 69.31 291 ASN A CA 1
ATOM 2272 C C . ASN A 1 291 ? 1.951 0.862 -28.544 1.00 69.31 291 ASN A C 1
ATOM 2274 O O . ASN A 1 291 ? 2.105 0.909 -29.763 1.00 69.31 291 ASN A O 1
ATOM 2278 N N . ARG A 1 292 ? 1.522 1.924 -27.848 1.00 62.19 292 ARG A N 1
ATOM 2279 C CA . ARG A 1 292 ? 1.248 3.249 -28.417 1.00 62.19 292 ARG A CA 1
ATOM 2280 C C . ARG A 1 292 ? 1.611 4.348 -27.421 1.00 62.19 292 ARG A C 1
ATOM 2282 O O . ARG A 1 292 ? 1.302 4.235 -26.236 1.00 62.19 292 ARG A O 1
ATOM 2289 N N . ALA A 1 293 ? 2.227 5.424 -27.910 1.00 59.22 293 ALA A N 1
ATOM 2290 C CA . ALA A 1 293 ? 2.569 6.583 -27.093 1.00 59.22 293 ALA A CA 1
ATOM 2291 C C . ALA A 1 293 ? 1.312 7.294 -26.551 1.00 59.22 293 ALA A C 1
ATOM 2293 O O . ALA A 1 293 ? 0.318 7.470 -27.257 1.00 59.22 293 ALA A O 1
ATOM 2294 N N . ALA A 1 294 ? 1.370 7.730 -25.292 1.00 61.28 294 ALA A N 1
ATOM 2295 C CA . ALA A 1 294 ? 0.317 8.517 -24.660 1.00 61.28 294 ALA A CA 1
ATOM 2296 C C . ALA A 1 294 ? 0.510 10.014 -24.963 1.00 61.28 294 ALA A C 1
ATOM 2298 O O . ALA A 1 294 ? 1.162 10.722 -24.201 1.00 61.28 294 ALA A O 1
ATOM 2299 N N . GLU A 1 295 ? -0.070 10.499 -26.065 1.00 56.78 295 GLU A N 1
ATOM 2300 C CA . GLU A 1 295 ? 0.084 11.896 -26.523 1.00 56.78 295 GLU A CA 1
ATOM 2301 C C . GLU A 1 295 ? -0.511 12.944 -25.560 1.00 56.78 295 GLU A C 1
ATOM 2303 O O . GLU A 1 295 ? -0.038 14.076 -25.523 1.00 56.78 295 GLU A O 1
ATOM 2308 N N . ALA A 1 296 ? -1.520 12.577 -24.757 1.00 57.34 296 ALA A N 1
ATOM 2309 C CA . ALA A 1 296 ? -2.146 13.484 -23.779 1.00 57.34 296 ALA A CA 1
ATOM 2310 C C . ALA A 1 296 ? -2.643 12.810 -22.484 1.00 57.34 296 ALA A C 1
ATOM 2312 O O . ALA A 1 296 ? -2.643 13.433 -21.428 1.00 57.34 296 ALA A O 1
ATOM 2313 N N . ASN A 1 297 ? -3.068 11.541 -22.536 1.00 62.00 297 ASN A N 1
ATOM 2314 C CA . ASN A 1 297 ? -3.652 10.830 -21.391 1.00 62.00 297 ASN A CA 1
ATOM 2315 C C . ASN A 1 297 ? -2.771 9.643 -20.975 1.00 62.00 297 ASN A C 1
ATOM 2317 O O . ASN A 1 297 ? -2.906 8.554 -21.536 1.00 62.00 297 ASN A O 1
ATOM 2321 N N . LYS A 1 298 ? -1.890 9.833 -19.986 1.00 71.56 298 LYS A N 1
ATOM 2322 C CA . LYS A 1 298 ? -1.105 8.743 -19.380 1.00 71.56 298 LYS A CA 1
ATOM 2323 C C . LYS A 1 298 ? -1.977 7.983 -18.363 1.00 71.56 298 LYS A C 1
ATOM 2325 O O . LYS A 1 298 ? -2.448 8.617 -17.426 1.00 71.56 298 LYS A O 1
ATOM 2330 N N . PRO A 1 299 ? -2.192 6.657 -18.495 1.00 69.31 299 PRO A N 1
ATOM 2331 C CA . PRO A 1 299 ? -3.076 5.906 -17.592 1.00 69.31 299 PRO A CA 1
ATOM 2332 C C . PRO A 1 299 ? -2.609 5.898 -16.136 1.00 69.31 299 PRO A C 1
ATOM 2334 O O . PRO A 1 299 ? -3.433 5.864 -15.231 1.00 69.31 299 PRO A O 1
ATOM 2337 N N . PHE A 1 300 ? -1.297 5.954 -15.910 1.00 73.00 300 PHE A N 1
ATOM 2338 C CA . PHE A 1 300 ? -0.690 5.827 -14.586 1.00 73.00 300 PHE A CA 1
ATOM 2339 C C . PHE A 1 300 ? -0.212 7.163 -14.002 1.00 73.00 300 PHE A C 1
ATOM 2341 O O . PHE A 1 300 ? 0.551 7.148 -13.048 1.00 73.00 300 PHE A O 1
ATOM 2348 N N . SER A 1 301 ? -0.648 8.319 -14.521 1.00 74.31 301 SER A N 1
ATOM 2349 C CA . SER A 1 301 ? -0.133 9.630 -14.081 1.00 74.31 301 SER A CA 1
ATOM 2350 C C . SER A 1 301 ? -0.296 9.896 -12.582 1.00 74.31 301 SER A C 1
ATOM 2352 O O . SER A 1 301 ? 0.594 10.469 -11.968 1.00 74.31 301 SER A O 1
ATOM 2354 N N . GLU A 1 302 ? -1.404 9.470 -11.975 1.00 66.12 302 GLU A N 1
ATOM 2355 C CA . GLU A 1 302 ? -1.628 9.617 -10.528 1.00 66.12 302 GLU A CA 1
ATOM 2356 C C . GLU A 1 302 ? -0.670 8.734 -9.709 1.00 66.12 302 GLU A C 1
ATOM 2358 O O . GLU A 1 302 ? -0.127 9.177 -8.699 1.00 66.12 302 GLU A O 1
ATOM 2363 N N . LEU A 1 303 ? -0.393 7.519 -10.191 1.00 76.19 303 LEU A N 1
ATOM 2364 C CA . LEU A 1 303 ? 0.549 6.579 -9.579 1.00 76.19 303 LEU A CA 1
ATOM 2365 C C . LEU A 1 303 ? 2.011 7.034 -9.766 1.00 76.19 303 LEU A C 1
ATOM 2367 O O . LEU A 1 303 ? 2.806 6.967 -8.833 1.00 76.19 303 LEU A O 1
ATOM 2371 N N . ASP A 1 304 ? 2.343 7.573 -10.940 1.00 83.94 304 ASP A N 1
ATOM 2372 C CA . ASP A 1 304 ? 3.647 8.169 -11.255 1.00 83.94 304 ASP A CA 1
ATOM 2373 C C . ASP A 1 304 ? 3.909 9.420 -10.403 1.00 83.94 304 ASP A C 1
ATOM 2375 O O . ASP A 1 304 ? 5.031 9.633 -9.938 1.00 83.94 304 ASP A O 1
ATOM 2379 N N . ASN A 1 305 ? 2.870 10.223 -10.142 1.00 75.94 305 ASN A N 1
ATOM 2380 C CA . ASN A 1 305 ? 2.928 11.354 -9.217 1.00 75.94 305 ASN A CA 1
ATOM 2381 C C . ASN A 1 305 ? 3.119 10.889 -7.766 1.00 75.94 305 ASN A C 1
ATOM 2383 O O . ASN A 1 305 ? 3.910 11.494 -7.049 1.00 75.94 305 ASN A O 1
ATOM 2387 N N . LEU A 1 306 ? 2.456 9.811 -7.329 1.00 75.38 306 LEU A N 1
ATOM 2388 C CA . LEU A 1 306 ? 2.668 9.233 -5.997 1.00 75.38 306 LEU A CA 1
ATOM 2389 C C . LEU A 1 306 ? 4.117 8.754 -5.822 1.00 75.38 306 LEU A C 1
ATOM 2391 O O . LEU A 1 306 ? 4.779 9.158 -4.865 1.00 75.38 306 LEU A O 1
ATOM 2395 N N . TYR A 1 307 ? 4.642 7.963 -6.765 1.00 84.94 307 TYR A N 1
ATOM 2396 C CA . TYR A 1 307 ? 6.044 7.537 -6.737 1.00 84.94 307 TYR A CA 1
ATOM 2397 C C . TYR A 1 307 ? 6.996 8.736 -6.776 1.00 84.94 307 TYR A C 1
ATOM 2399 O O . TYR A 1 307 ? 7.943 8.785 -5.994 1.00 84.94 307 TYR A O 1
ATOM 2407 N N . SER A 1 308 ? 6.727 9.733 -7.627 1.00 85.94 308 SER A N 1
ATOM 2408 C CA . SER A 1 308 ? 7.490 10.986 -7.659 1.00 85.94 308 SER A CA 1
ATOM 2409 C C . SER A 1 308 ? 7.534 11.645 -6.284 1.00 85.94 308 SER A C 1
ATOM 2411 O O . SER A 1 308 ? 8.620 11.973 -5.817 1.00 85.94 308 SER A O 1
ATOM 2413 N N . THR A 1 309 ? 6.385 11.814 -5.621 1.00 77.19 309 THR A N 1
ATOM 2414 C CA . THR A 1 309 ? 6.278 12.432 -4.291 1.00 77.19 309 THR A CA 1
ATOM 2415 C C . THR A 1 309 ? 7.086 11.670 -3.241 1.00 77.19 309 THR A C 1
ATOM 2417 O O . THR A 1 309 ? 7.845 12.300 -2.506 1.00 77.19 309 THR A O 1
ATOM 2420 N N . ILE A 1 310 ? 7.013 10.334 -3.226 1.00 77.69 310 ILE A N 1
ATOM 2421 C CA . ILE A 1 310 ? 7.806 9.492 -2.314 1.00 77.69 310 ILE A CA 1
ATOM 2422 C C . ILE A 1 310 ? 9.310 9.663 -2.585 1.00 77.69 310 ILE A C 1
ATOM 2424 O O . ILE A 1 310 ? 10.082 9.922 -1.670 1.00 77.69 310 ILE A O 1
ATOM 2428 N N . PHE A 1 311 ? 9.766 9.636 -3.841 1.00 85.12 311 PHE A N 1
ATOM 2429 C CA . PHE A 1 311 ? 11.181 9.918 -4.119 1.00 85.12 311 PHE A CA 1
ATOM 2430 C C . PHE A 1 311 ? 11.566 11.398 -3.906 1.00 85.12 311 PHE A C 1
ATOM 2432 O O . PHE A 1 311 ? 12.757 11.708 -3.802 1.00 85.12 311 PHE A O 1
ATOM 2439 N N . TYR A 1 312 ? 10.603 12.329 -3.855 1.00 85.00 312 TYR A N 1
ATOM 2440 C CA . TYR A 1 312 ? 10.835 13.740 -3.536 1.00 85.00 312 TYR A CA 1
ATOM 2441 C C . TYR A 1 312 ? 11.043 14.001 -2.040 1.00 85.00 312 TYR A C 1
ATOM 2443 O O . TYR A 1 312 ? 11.757 14.965 -1.752 1.00 85.00 312 TYR A O 1
ATOM 2451 N N . SER A 1 313 ? 10.502 13.185 -1.126 1.00 76.75 313 SER A N 1
ATOM 2452 C CA . SER A 1 313 ? 10.724 13.345 0.323 1.00 76.75 313 SER A CA 1
ATOM 2453 C C . SER A 1 313 ? 12.142 12.945 0.748 1.00 76.75 313 SER A C 1
ATOM 2455 O O . SER A 1 313 ? 12.747 13.655 1.547 1.00 76.75 313 SER A O 1
ATOM 2457 N N . ILE A 1 314 ? 12.721 11.897 0.142 1.00 82.94 314 ILE A N 1
ATOM 2458 C CA . ILE A 1 314 ? 14.095 11.430 0.422 1.00 82.94 314 ILE A CA 1
ATOM 2459 C C . ILE A 1 314 ? 15.107 12.572 0.251 1.00 82.94 314 ILE A C 1
ATOM 2461 O O . ILE A 1 314 ? 15.149 13.208 -0.814 1.00 82.94 314 ILE A O 1
ATOM 2465 N N . GLU A 1 315 ? 15.993 12.789 1.233 1.00 82.50 315 GLU A N 1
ATOM 2466 C CA . GLU A 1 315 ? 17.007 13.851 1.172 1.00 82.50 315 GLU A CA 1
ATOM 2467 C C . GLU A 1 315 ? 17.798 13.786 -0.148 1.00 82.50 315 GLU A C 1
ATOM 2469 O O . GLU A 1 315 ? 18.300 12.737 -0.558 1.00 82.50 315 GLU A O 1
ATOM 2474 N N . LYS A 1 316 ? 17.963 14.930 -0.825 1.00 84.69 316 LYS A N 1
ATOM 2475 C CA . LYS A 1 316 ? 18.611 15.024 -2.146 1.00 84.69 316 LYS A CA 1
ATOM 2476 C C . LYS A 1 316 ? 20.006 14.377 -2.205 1.00 84.69 316 LYS A C 1
ATOM 2478 O O . LYS A 1 316 ? 20.398 13.899 -3.271 1.00 84.69 316 LYS A O 1
ATOM 2483 N N . LYS A 1 317 ? 20.752 14.357 -1.090 1.00 86.19 317 LYS A N 1
ATOM 2484 C CA . LYS A 1 317 ? 22.053 13.674 -0.987 1.00 86.19 317 LYS A CA 1
ATOM 2485 C C . LYS A 1 317 ? 21.890 12.149 -1.006 1.00 86.19 317 LYS A C 1
ATOM 2487 O O . LYS A 1 317 ? 22.539 11.497 -1.821 1.00 86.19 317 LYS A O 1
ATOM 2492 N N . ILE A 1 318 ? 20.997 11.614 -0.171 1.00 87.56 318 ILE A N 1
ATOM 2493 C CA . ILE A 1 318 ? 20.711 10.177 -0.004 1.00 87.56 318 ILE A CA 1
ATOM 2494 C C . ILE A 1 318 ? 20.065 9.590 -1.265 1.00 87.56 318 ILE A C 1
ATOM 2496 O O . ILE A 1 318 ? 20.514 8.570 -1.784 1.00 87.56 318 ILE A O 1
ATOM 2500 N N . ARG A 1 319 ? 19.083 10.292 -1.840 1.00 90.62 319 ARG A N 1
ATOM 2501 C CA . ARG A 1 319 ? 18.303 9.900 -3.028 1.00 90.62 319 ARG A CA 1
ATOM 2502 C C . ARG A 1 319 ? 19.144 9.384 -4.201 1.00 90.62 319 ARG A C 1
ATOM 2504 O O . ARG A 1 319 ? 18.755 8.440 -4.884 1.00 90.62 319 ARG A O 1
ATOM 2511 N N . LYS A 1 320 ? 20.313 9.987 -4.450 1.00 91.19 320 LYS A N 1
ATOM 2512 C CA . LYS A 1 320 ? 21.227 9.561 -5.525 1.00 91.19 320 LYS A CA 1
ATOM 2513 C C . LYS A 1 320 ? 21.827 8.176 -5.264 1.00 91.19 320 LYS A C 1
ATOM 2515 O O . LYS A 1 320 ? 22.103 7.452 -6.219 1.00 91.19 320 LYS A O 1
ATOM 2520 N N . PHE A 1 321 ? 22.063 7.830 -4.004 1.00 91.94 321 PHE A N 1
ATOM 2521 C CA . PHE A 1 321 ? 22.532 6.511 -3.602 1.00 91.94 321 PHE A CA 1
ATOM 2522 C C . PHE A 1 321 ? 21.383 5.499 -3.622 1.00 91.94 321 PHE A C 1
ATOM 2524 O O . PHE A 1 321 ? 21.527 4.474 -4.279 1.00 91.94 321 PHE A O 1
ATOM 2531 N N . ALA A 1 322 ? 20.212 5.852 -3.078 1.00 91.06 322 ALA A N 1
ATOM 2532 C CA . ALA A 1 322 ? 18.989 5.046 -3.166 1.00 91.06 322 ALA A CA 1
ATOM 2533 C C . ALA A 1 322 ? 18.688 4.589 -4.611 1.00 91.06 322 ALA A C 1
ATOM 2535 O O . ALA A 1 322 ? 18.630 3.394 -4.894 1.00 91.06 322 ALA A O 1
ATOM 2536 N N . LEU A 1 323 ? 18.615 5.528 -5.566 1.00 93.06 323 LEU A N 1
ATOM 2537 C CA . LEU A 1 323 ? 18.375 5.224 -6.987 1.00 93.06 323 LEU A CA 1
ATOM 2538 C C . LEU A 1 323 ? 19.479 4.365 -7.629 1.00 93.06 323 LEU A C 1
ATOM 2540 O O . LEU A 1 323 ? 19.201 3.595 -8.547 1.00 93.06 323 LEU A O 1
ATOM 2544 N N . ARG A 1 324 ? 20.734 4.463 -7.167 1.00 91.62 324 ARG A N 1
ATOM 2545 C CA . ARG A 1 324 ? 21.825 3.591 -7.638 1.00 91.62 324 ARG A CA 1
ATOM 2546 C C . ARG A 1 324 ? 21.674 2.171 -7.111 1.00 91.62 324 ARG A C 1
ATOM 2548 O O . ARG A 1 324 ? 21.834 1.240 -7.894 1.00 91.62 324 ARG A O 1
ATOM 2555 N N . THR A 1 325 ? 21.341 2.013 -5.833 1.00 91.44 325 THR A N 1
ATOM 2556 C CA . THR A 1 325 ? 21.112 0.706 -5.207 1.00 91.44 325 THR A CA 1
ATOM 2557 C C . THR A 1 325 ? 19.913 0.006 -5.839 1.00 91.44 325 THR A C 1
ATOM 2559 O O . THR A 1 325 ? 20.065 -1.099 -6.352 1.00 91.44 325 THR A O 1
ATOM 2562 N N . LEU A 1 326 ? 18.764 0.689 -5.946 1.00 92.31 326 LEU A N 1
ATOM 2563 C CA . LEU A 1 326 ? 17.605 0.196 -6.703 1.00 92.31 326 LEU A CA 1
ATOM 2564 C C . LEU A 1 326 ? 17.989 -0.149 -8.145 1.00 92.31 326 LEU A C 1
ATOM 2566 O O . LEU A 1 326 ? 17.576 -1.173 -8.683 1.00 92.31 326 LEU A O 1
ATOM 2570 N N . GLY A 1 327 ? 18.822 0.685 -8.770 1.00 92.00 327 GLY A N 1
ATOM 2571 C CA . GLY A 1 327 ? 19.293 0.461 -10.126 1.00 92.00 327 GLY A CA 1
ATOM 2572 C C . GLY A 1 327 ? 20.147 -0.789 -10.291 1.00 92.00 327 GLY A C 1
ATOM 2573 O O . GLY A 1 327 ? 20.054 -1.409 -11.348 1.00 92.00 327 GLY A O 1
ATOM 2574 N N . VAL A 1 328 ? 20.926 -1.173 -9.278 1.00 90.81 328 VAL A N 1
ATOM 2575 C CA . VAL A 1 328 ? 21.651 -2.450 -9.224 1.00 90.81 328 VAL A CA 1
ATOM 2576 C C . VAL A 1 328 ? 20.681 -3.616 -9.021 1.00 90.81 328 VAL A C 1
ATOM 2578 O O . VAL A 1 328 ? 20.751 -4.574 -9.789 1.00 90.81 328 VAL A O 1
ATOM 2581 N N . SER A 1 329 ? 19.721 -3.512 -8.097 1.00 88.50 329 SER A N 1
ATOM 2582 C CA . SER A 1 329 ? 18.687 -4.541 -7.878 1.00 88.50 329 SER A CA 1
ATOM 2583 C C . SER A 1 329 ? 17.813 -4.794 -9.117 1.00 88.50 329 SER A C 1
ATOM 2585 O O . SER A 1 329 ? 17.338 -5.907 -9.335 1.00 88.50 329 SER A O 1
ATOM 2587 N N . LEU A 1 330 ? 17.636 -3.784 -9.978 1.00 88.56 330 LEU A N 1
ATOM 2588 C CA . LEU A 1 330 ? 16.927 -3.896 -11.258 1.00 88.56 330 LEU A CA 1
ATOM 2589 C C . LEU A 1 330 ? 17.754 -4.537 -12.391 1.00 88.56 330 LEU A C 1
ATOM 2591 O O . LEU A 1 330 ? 17.193 -4.754 -13.472 1.00 88.56 330 LEU A O 1
ATOM 2595 N N . VAL A 1 331 ? 19.049 -4.829 -12.204 1.00 88.12 331 VAL A N 1
ATOM 2596 C CA . VAL A 1 331 ? 19.869 -5.553 -13.193 1.00 88.12 331 VAL A CA 1
ATOM 2597 C C . VAL A 1 331 ? 19.656 -7.064 -13.037 1.00 88.12 331 VAL A C 1
ATOM 2599 O O . VAL A 1 331 ? 19.895 -7.607 -11.962 1.00 88.12 331 VAL A O 1
ATOM 2602 N N . PRO A 1 332 ? 19.290 -7.798 -14.105 1.00 81.50 332 PRO A N 1
ATOM 2603 C CA . PRO A 1 332 ? 19.275 -9.254 -14.058 1.00 81.50 332 PRO A CA 1
ATOM 2604 C C . PRO A 1 332 ? 20.702 -9.815 -13.994 1.00 81.50 332 PRO A C 1
ATOM 2606 O O . PRO A 1 332 ? 21.449 -9.745 -14.969 1.00 81.50 332 PRO A O 1
ATOM 2609 N N . PHE A 1 333 ? 21.061 -10.392 -12.852 1.00 81.06 333 PHE A N 1
ATOM 2610 C CA . PHE A 1 333 ? 22.210 -11.287 -12.674 1.00 81.06 333 PHE A CA 1
ATOM 2611 C C . PHE A 1 333 ? 21.820 -12.461 -11.756 1.00 81.06 333 PHE A C 1
ATOM 2613 O O . PHE A 1 333 ? 20.668 -12.524 -11.314 1.00 81.06 333 PHE A O 1
ATOM 2620 N N . ALA A 1 334 ? 22.723 -13.414 -11.504 1.00 79.62 334 ALA A N 1
ATOM 2621 C CA . ALA A 1 334 ? 22.429 -14.575 -10.657 1.00 79.62 334 ALA A CA 1
ATOM 2622 C C . ALA A 1 334 ? 21.840 -14.158 -9.291 1.00 79.62 334 ALA A C 1
ATOM 2624 O O . ALA A 1 334 ? 22.235 -13.139 -8.723 1.00 79.62 334 ALA A O 1
ATOM 2625 N N . ARG A 1 335 ? 20.873 -14.932 -8.780 1.00 77.06 335 ARG A N 1
ATOM 2626 C CA . ARG A 1 335 ? 20.367 -14.790 -7.399 1.00 77.06 335 ARG A CA 1
ATOM 2627 C C . ARG A 1 335 ? 21.258 -15.517 -6.397 1.00 77.06 335 ARG A C 1
ATOM 2629 O O . ARG A 1 335 ? 21.552 -14.982 -5.339 1.00 77.06 335 ARG A O 1
ATOM 2636 N N . ARG A 1 336 ? 21.683 -16.726 -6.772 1.00 80.44 336 ARG A N 1
ATOM 2637 C CA . ARG A 1 336 ? 22.494 -17.637 -5.967 1.00 80.44 336 ARG A CA 1
ATOM 2638 C C . ARG A 1 336 ? 23.710 -18.080 -6.759 1.00 80.44 336 ARG A C 1
ATOM 2640 O O . ARG A 1 336 ? 23.575 -18.459 -7.923 1.00 80.44 336 ARG A O 1
ATOM 2647 N N . VAL A 1 337 ? 24.864 -18.097 -6.107 1.00 80.44 337 VAL A N 1
ATOM 2648 C CA . VAL A 1 337 ? 26.075 -18.772 -6.586 1.00 80.44 337 VAL A CA 1
ATOM 2649 C C . VAL A 1 337 ? 26.412 -19.881 -5.596 1.00 80.44 337 VAL A C 1
ATOM 2651 O O . VAL A 1 337 ? 26.343 -19.683 -4.384 1.00 80.44 337 VAL A O 1
ATOM 2654 N N . ARG A 1 338 ? 26.728 -21.073 -6.109 1.00 78.00 338 ARG A N 1
ATOM 2655 C CA . ARG A 1 338 ? 27.095 -22.230 -5.290 1.00 78.00 338 ARG A CA 1
ATOM 2656 C C . ARG A 1 338 ? 28.612 -22.351 -5.260 1.00 78.00 338 ARG A C 1
ATOM 2658 O O . ARG A 1 338 ? 29.218 -22.639 -6.288 1.00 78.00 338 ARG A O 1
ATOM 2665 N N . GLU A 1 339 ? 29.198 -22.162 -4.088 1.00 74.88 339 GLU A N 1
ATOM 2666 C CA . GLU A 1 339 ? 30.606 -22.453 -3.821 1.00 74.88 339 GLU A CA 1
ATOM 2667 C C . GLU A 1 339 ? 30.719 -23.779 -3.040 1.00 74.88 339 GLU A C 1
ATOM 2669 O O . GLU A 1 339 ? 29.727 -24.247 -2.466 1.00 74.88 339 GLU A O 1
ATOM 2674 N N . PRO A 1 340 ? 31.888 -24.445 -3.014 1.00 71.00 340 PRO A N 1
ATOM 2675 C CA . PRO A 1 340 ? 32.076 -25.652 -2.214 1.00 71.00 340 PRO A CA 1
ATOM 2676 C C . PRO A 1 340 ? 31.776 -25.388 -0.728 1.00 71.00 340 PRO A C 1
ATOM 2678 O O . PRO A 1 340 ? 32.491 -24.646 -0.064 1.00 71.00 340 PRO A O 1
ATOM 2681 N N . GLY A 1 341 ? 30.698 -25.989 -0.216 1.00 72.75 341 GLY A N 1
ATOM 2682 C CA . GLY A 1 341 ? 30.241 -25.837 1.172 1.00 72.75 341 GLY A CA 1
ATOM 2683 C C . GLY A 1 341 ? 29.271 -24.677 1.447 1.00 72.75 341 GLY A C 1
ATOM 2684 O O . GLY A 1 341 ? 28.659 -24.681 2.511 1.00 72.75 341 GLY A O 1
ATOM 2685 N N . THR A 1 342 ? 29.056 -23.743 0.509 1.00 78.31 342 THR A N 1
ATOM 2686 C CA . THR A 1 342 ? 28.300 -22.497 0.769 1.00 78.31 342 THR A CA 1
ATOM 2687 C C . THR A 1 342 ? 27.376 -22.111 -0.392 1.00 78.31 342 THR A C 1
ATOM 2689 O O . THR A 1 342 ? 27.718 -22.257 -1.566 1.00 78.31 342 THR A O 1
ATOM 2692 N N . ILE A 1 343 ? 26.200 -21.561 -0.075 1.00 78.38 343 ILE A N 1
ATOM 2693 C CA . ILE A 1 343 ? 25.341 -20.853 -1.036 1.00 78.38 343 ILE A CA 1
ATOM 2694 C C . ILE A 1 343 ? 25.479 -19.356 -0.760 1.00 78.38 343 ILE A C 1
ATOM 2696 O O . ILE A 1 343 ? 25.227 -18.911 0.356 1.00 78.38 343 ILE A O 1
ATOM 2700 N N . ILE A 1 344 ? 25.879 -18.585 -1.769 1.00 78.50 344 ILE A N 1
ATOM 2701 C CA . ILE A 1 344 ? 25.978 -17.128 -1.686 1.00 78.50 344 ILE A CA 1
ATOM 2702 C C . ILE A 1 344 ? 24.738 -16.523 -2.337 1.00 78.50 344 ILE A C 1
ATOM 2704 O O . ILE A 1 344 ? 24.545 -16.663 -3.546 1.00 78.50 344 ILE A O 1
ATOM 2708 N N . GLU A 1 345 ? 23.928 -15.827 -1.542 1.00 82.31 345 GLU A N 1
ATOM 2709 C CA . GLU A 1 345 ? 22.850 -14.961 -2.026 1.00 82.31 345 GLU A CA 1
ATOM 2710 C C . GLU A 1 345 ? 23.466 -13.669 -2.569 1.00 82.31 345 GLU A C 1
ATOM 2712 O O . GLU A 1 345 ? 23.885 -12.784 -1.825 1.00 82.31 345 GLU A O 1
ATOM 2717 N N . THR A 1 346 ? 23.564 -13.556 -3.891 1.00 81.94 346 THR A N 1
ATOM 2718 C CA . THR A 1 346 ? 24.286 -12.463 -4.559 1.00 81.94 346 THR A CA 1
ATOM 2719 C C . THR A 1 346 ? 23.464 -11.178 -4.693 1.00 81.94 346 THR A C 1
ATOM 2721 O O . THR A 1 346 ? 23.915 -10.211 -5.301 1.00 81.94 346 THR A O 1
ATOM 2724 N N . ARG A 1 347 ? 22.251 -11.135 -4.134 1.00 84.00 347 ARG A N 1
ATOM 2725 C CA . ARG A 1 347 ? 21.360 -9.961 -4.165 1.00 84.00 347 ARG A CA 1
ATOM 2726 C C . ARG A 1 347 ? 20.935 -9.452 -2.788 1.00 84.00 347 ARG A C 1
ATOM 2728 O O . ARG A 1 347 ? 20.105 -8.545 -2.720 1.00 84.00 347 ARG A O 1
ATOM 2735 N N . SER A 1 348 ? 21.500 -9.997 -1.711 1.00 87.56 348 SER A N 1
ATOM 2736 C CA . SER A 1 348 ? 21.246 -9.474 -0.370 1.00 87.56 348 SER A CA 1
ATOM 2737 C C . SER A 1 348 ? 21.848 -8.075 -0.190 1.00 87.56 348 SER A C 1
ATOM 2739 O O . SER A 1 348 ? 22.882 -7.781 -0.805 1.00 87.56 348 SER A O 1
ATOM 2741 N N . PRO A 1 349 ? 21.283 -7.218 0.683 1.00 88.25 349 PRO A N 1
ATOM 2742 C CA . PRO A 1 349 ? 21.911 -5.955 1.070 1.00 88.25 349 PRO A CA 1
ATOM 2743 C C . PRO A 1 349 ? 23.373 -6.147 1.491 1.00 88.25 349 PRO A C 1
ATOM 2745 O O . PRO A 1 349 ? 24.258 -5.469 0.981 1.00 88.25 349 PRO A O 1
ATOM 2748 N N . SER A 1 350 ? 23.647 -7.165 2.311 1.00 88.69 350 SER A N 1
ATOM 2749 C CA . SER A 1 350 ? 24.986 -7.490 2.819 1.00 88.69 350 SER A CA 1
ATOM 2750 C C . SER A 1 350 ? 25.995 -7.917 1.738 1.00 88.69 350 SER A C 1
ATOM 2752 O O . SER A 1 350 ? 27.199 -7.692 1.893 1.00 88.69 350 SER A O 1
ATOM 2754 N N . PHE A 1 351 ? 25.543 -8.527 0.636 1.00 89.25 351 PHE A N 1
ATOM 2755 C CA . PHE A 1 351 ? 26.388 -8.826 -0.522 1.00 89.25 351 PHE A CA 1
ATOM 2756 C C . PHE A 1 351 ? 26.593 -7.584 -1.393 1.00 89.25 351 PHE A C 1
ATOM 2758 O O . PHE A 1 351 ? 27.716 -7.309 -1.816 1.00 89.25 351 PHE A O 1
ATOM 2765 N N . LEU A 1 352 ? 25.528 -6.816 -1.637 1.00 90.56 352 LEU A N 1
ATOM 2766 C CA . LEU A 1 352 ? 25.580 -5.595 -2.439 1.00 90.56 352 LEU A CA 1
ATOM 2767 C C . LEU A 1 352 ? 26.447 -4.512 -1.781 1.00 90.56 352 LEU A C 1
ATOM 2769 O O . LEU A 1 352 ? 27.202 -3.848 -2.482 1.00 90.56 352 LEU A O 1
ATOM 2773 N N . GLU A 1 353 ? 26.414 -4.369 -0.456 1.00 92.12 353 GLU A N 1
ATOM 2774 C CA . GLU A 1 353 ? 27.300 -3.464 0.285 1.00 92.12 353 GLU A CA 1
ATOM 2775 C C . GLU A 1 353 ? 28.769 -3.823 0.069 1.00 92.12 353 GLU A C 1
ATOM 2777 O O . GLU A 1 353 ? 29.564 -2.961 -0.302 1.00 92.12 353 GLU A O 1
ATOM 2782 N N . LYS A 1 354 ? 29.118 -5.110 0.202 1.00 90.62 354 LYS A N 1
ATOM 2783 C CA . LYS A 1 354 ? 30.476 -5.598 -0.073 1.00 90.62 354 LYS A CA 1
ATOM 2784 C C . LYS A 1 354 ? 30.874 -5.327 -1.519 1.00 90.62 354 LYS A C 1
ATOM 2786 O O . LYS A 1 354 ? 31.916 -4.721 -1.725 1.00 90.62 354 LYS A O 1
ATOM 2791 N N . LEU A 1 355 ? 30.035 -5.723 -2.483 1.00 90.31 355 LEU A N 1
ATOM 2792 C CA . LEU A 1 355 ? 30.297 -5.578 -3.918 1.00 90.31 355 LEU A CA 1
ATOM 2793 C C . LEU A 1 355 ? 30.483 -4.116 -4.343 1.00 90.31 355 LEU A C 1
ATOM 2795 O O . LEU A 1 355 ? 31.264 -3.832 -5.240 1.00 90.31 355 LEU A O 1
ATOM 2799 N N . LEU A 1 356 ? 29.730 -3.189 -3.753 1.00 91.50 356 LEU A N 1
ATOM 2800 C CA . LEU A 1 356 ? 29.747 -1.771 -4.119 1.00 91.50 356 LEU A CA 1
ATOM 2801 C C . LEU A 1 356 ? 30.734 -0.944 -3.266 1.00 91.50 356 LEU A C 1
ATOM 2803 O O . LEU A 1 356 ? 30.763 0.283 -3.402 1.00 91.50 356 LEU A O 1
ATOM 2807 N N . HIS A 1 357 ? 31.539 -1.604 -2.420 1.00 90.50 357 HIS A N 1
ATOM 2808 C CA . HIS A 1 357 ? 32.465 -1.018 -1.440 1.00 90.50 357 HIS A CA 1
ATOM 2809 C C . HIS A 1 357 ? 31.798 0.003 -0.492 1.00 90.50 357 HIS A C 1
ATOM 2811 O O . HIS A 1 357 ? 32.309 1.103 -0.267 1.00 90.50 357 HIS A O 1
ATOM 2817 N N . LEU A 1 358 ? 30.634 -0.363 0.045 1.00 91.62 358 LEU A N 1
ATOM 2818 C CA . LEU A 1 358 ? 29.846 0.422 0.999 1.00 91.62 358 LEU A CA 1
ATOM 2819 C C . LEU A 1 358 ? 30.119 -0.014 2.443 1.00 91.62 358 LEU A C 1
ATOM 2821 O O . LEU A 1 358 ? 30.700 -1.073 2.693 1.00 91.62 358 LEU A O 1
ATOM 2825 N N . LYS A 1 359 ? 29.686 0.798 3.409 1.00 91.06 359 LYS A N 1
ATOM 2826 C CA . LYS A 1 359 ? 29.694 0.403 4.820 1.00 91.06 359 LYS A CA 1
ATOM 2827 C C . LYS A 1 359 ? 28.503 -0.518 5.115 1.00 91.06 359 LYS A C 1
ATOM 2829 O O . LYS A 1 359 ? 27.451 -0.348 4.500 1.00 91.06 359 LYS A O 1
ATOM 2834 N N . PRO A 1 360 ? 28.631 -1.446 6.082 1.00 89.56 360 PRO A N 1
ATOM 2835 C CA . PRO A 1 360 ? 27.492 -2.206 6.582 1.00 89.56 360 PRO A CA 1
ATOM 2836 C C . PRO A 1 360 ? 26.360 -1.277 7.037 1.00 89.56 360 PRO A C 1
ATOM 2838 O O . PRO A 1 360 ? 26.600 -0.375 7.841 1.00 89.56 360 PRO A O 1
ATOM 2841 N N . GLY A 1 361 ? 25.150 -1.493 6.522 1.00 84.38 361 GLY A N 1
ATOM 2842 C CA . GLY A 1 361 ? 23.963 -0.688 6.821 1.00 84.38 361 GLY A CA 1
ATOM 2843 C C . GLY A 1 361 ? 23.743 0.534 5.918 1.00 84.38 361 GLY A C 1
ATOM 2844 O O . GLY A 1 361 ? 22.673 1.139 6.003 1.00 84.38 361 GLY A O 1
ATOM 2845 N N . ASP A 1 362 ? 24.678 0.891 5.022 1.00 89.25 362 ASP A N 1
ATOM 2846 C CA . ASP A 1 362 ? 24.479 1.993 4.061 1.00 89.25 362 ASP A CA 1
ATOM 2847 C C . ASP A 1 362 ? 23.241 1.741 3.178 1.00 89.25 362 ASP A C 1
ATOM 2849 O O . ASP A 1 362 ? 22.459 2.660 2.931 1.00 89.25 362 ASP A O 1
ATOM 2853 N N . ILE A 1 363 ? 23.018 0.498 2.723 1.00 89.94 363 ILE A N 1
ATOM 2854 C CA . ILE A 1 363 ? 21.867 0.170 1.868 1.00 89.94 363 ILE A CA 1
ATOM 2855 C C . ILE A 1 363 ? 20.552 0.303 2.634 1.00 89.94 363 ILE A C 1
ATOM 2857 O O . ILE A 1 363 ? 19.594 0.852 2.089 1.00 89.94 363 ILE A O 1
ATOM 2861 N N . GLN A 1 364 ? 20.510 -0.162 3.883 1.00 85.44 364 GLN A N 1
ATOM 2862 C CA . GLN A 1 364 ? 19.328 -0.047 4.736 1.00 85.44 364 GLN A CA 1
ATOM 2863 C C . GLN A 1 364 ? 19.010 1.429 5.011 1.00 85.44 364 GLN A C 1
ATOM 2865 O O . GLN A 1 364 ? 17.894 1.874 4.756 1.00 85.44 364 GLN A O 1
ATOM 2870 N N . MET A 1 365 ? 20.014 2.216 5.412 1.00 84.00 365 MET A N 1
ATOM 2871 C CA . MET A 1 365 ? 19.882 3.653 5.671 1.00 84.00 365 MET A CA 1
ATOM 2872 C C . MET A 1 365 ? 19.389 4.442 4.447 1.00 84.00 365 MET A C 1
ATOM 2874 O O . MET A 1 365 ? 18.610 5.377 4.594 1.00 84.00 365 MET A O 1
ATOM 2878 N N . TRP A 1 366 ? 19.822 4.100 3.229 1.00 88.31 366 TRP A N 1
ATOM 2879 C CA . TRP A 1 366 ? 19.407 4.828 2.020 1.00 88.31 366 TRP A CA 1
ATOM 2880 C C . TRP A 1 366 ? 18.030 4.444 1.482 1.00 88.31 366 TRP A C 1
ATOM 2882 O O . TRP A 1 366 ? 17.513 5.138 0.605 1.00 88.31 366 TRP A O 1
ATOM 2892 N N . LEU A 1 367 ? 17.475 3.324 1.937 1.00 86.38 367 LEU A N 1
ATOM 2893 C CA . LEU A 1 367 ? 16.222 2.767 1.435 1.00 86.38 367 LEU A CA 1
ATOM 2894 C C . LEU A 1 367 ? 15.117 2.708 2.505 1.00 86.38 367 LEU A C 1
ATOM 2896 O O . LEU A 1 367 ? 14.008 2.293 2.182 1.00 86.38 367 LEU A O 1
ATOM 2900 N N . ILE A 1 368 ? 15.387 3.151 3.737 1.00 80.19 368 ILE A N 1
ATOM 2901 C CA . ILE A 1 368 ? 14.431 3.130 4.855 1.00 80.19 368 ILE A CA 1
ATOM 2902 C C . ILE A 1 368 ? 13.128 3.889 4.532 1.00 80.19 368 ILE A C 1
ATOM 2904 O O . ILE A 1 368 ? 12.037 3.356 4.722 1.00 80.19 368 ILE A O 1
ATOM 2908 N N . ASP A 1 369 ? 13.230 5.055 3.883 1.00 75.62 369 ASP A N 1
ATOM 2909 C CA . ASP A 1 369 ? 12.089 5.862 3.408 1.00 75.62 369 ASP A CA 1
ATOM 2910 C C . ASP A 1 369 ? 11.237 5.158 2.323 1.00 75.62 369 ASP A C 1
ATOM 2912 O O . ASP A 1 369 ? 10.202 5.669 1.896 1.00 75.62 369 ASP A O 1
ATOM 2916 N N . LEU A 1 370 ? 11.688 4.002 1.821 1.00 82.12 370 LEU A N 1
ATOM 2917 C CA . LEU A 1 370 ? 11.054 3.229 0.753 1.00 82.12 370 LEU A CA 1
ATOM 2918 C C . LEU A 1 370 ? 10.445 1.906 1.238 1.00 82.12 370 LEU A C 1
ATOM 2920 O O . LEU A 1 370 ? 9.984 1.130 0.402 1.00 82.12 370 LEU A O 1
ATOM 2924 N N . HIS A 1 371 ? 10.365 1.651 2.549 1.00 74.19 371 HIS A N 1
ATOM 2925 C CA . HIS A 1 371 ? 9.748 0.434 3.105 1.00 74.19 371 HIS A CA 1
ATOM 2926 C C . HIS A 1 371 ? 8.270 0.216 2.723 1.00 74.19 371 HIS A C 1
ATOM 2928 O O . HIS A 1 371 ? 7.776 -0.902 2.836 1.00 74.19 371 HIS A O 1
ATOM 2934 N N . SER A 1 372 ? 7.568 1.241 2.228 1.00 68.69 372 SER A N 1
ATOM 2935 C CA . SER A 1 372 ? 6.214 1.134 1.654 1.00 68.69 372 SER A CA 1
ATOM 2936 C C . SER A 1 372 ? 6.191 0.695 0.179 1.00 68.69 372 SER A C 1
ATOM 2938 O O . SER A 1 372 ? 5.133 0.377 -0.359 1.00 68.69 372 SER A O 1
ATOM 2940 N N . LEU A 1 373 ? 7.351 0.681 -0.486 1.00 77.94 373 LEU A N 1
ATOM 2941 C CA . LEU A 1 373 ? 7.533 0.421 -1.918 1.00 77.94 373 LEU A CA 1
ATOM 2942 C C . LEU A 1 373 ? 8.428 -0.797 -2.212 1.00 77.9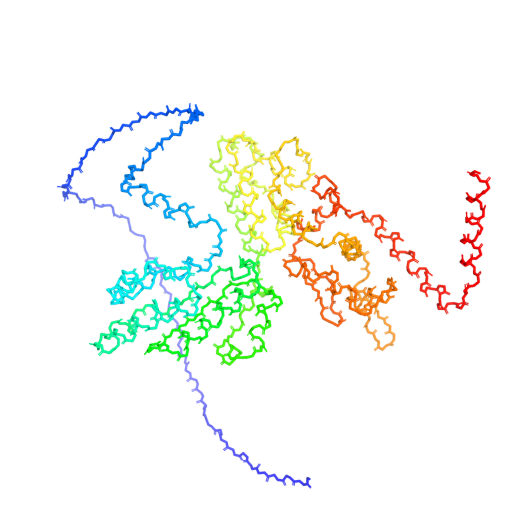4 373 LEU A C 1
ATOM 2944 O O . LEU A 1 373 ? 8.288 -1.426 -3.268 1.00 77.94 373 LEU A O 1
ATOM 2948 N N . ILE A 1 374 ? 9.338 -1.131 -1.295 1.00 82.62 374 ILE A N 1
ATOM 2949 C CA . ILE A 1 374 ? 10.251 -2.272 -1.390 1.00 82.62 374 ILE A CA 1
ATOM 2950 C C . ILE A 1 374 ? 10.361 -3.009 -0.047 1.00 82.62 374 ILE A C 1
ATOM 2952 O O . ILE A 1 374 ? 10.315 -2.391 1.018 1.00 82.62 374 ILE A O 1
ATOM 2956 N N . ALA A 1 375 ? 10.597 -4.319 -0.098 1.00 79.25 375 ALA A N 1
ATOM 2957 C CA . ALA A 1 375 ? 11.150 -5.063 1.026 1.00 79.25 375 ALA A CA 1
ATOM 2958 C C . ALA A 1 375 ? 12.680 -4.984 0.979 1.00 79.25 375 ALA A C 1
ATOM 2960 O O . ALA A 1 375 ? 13.295 -5.183 -0.075 1.00 79.25 375 ALA A O 1
ATOM 2961 N N . ILE A 1 376 ? 13.294 -4.731 2.132 1.00 78.38 376 ILE A N 1
ATOM 2962 C CA . ILE A 1 376 ? 14.734 -4.878 2.335 1.00 78.38 376 ILE A CA 1
ATOM 2963 C C . ILE A 1 376 ? 14.899 -6.142 3.168 1.00 78.38 376 ILE A C 1
ATOM 2965 O O . ILE A 1 376 ? 14.572 -6.134 4.351 1.00 78.38 376 ILE A O 1
ATOM 2969 N N . GLY A 1 377 ? 15.339 -7.223 2.530 1.00 68.06 377 GLY A N 1
ATOM 2970 C CA . GLY A 1 377 ? 15.525 -8.506 3.194 1.00 68.06 377 GLY A CA 1
ATOM 2971 C C . GLY A 1 377 ? 16.561 -8.452 4.320 1.00 68.06 377 GLY A C 1
ATOM 2972 O O . GLY A 1 377 ? 17.610 -7.812 4.179 1.00 68.06 377 GLY A O 1
ATOM 2973 N N . GLU A 1 378 ? 16.290 -9.138 5.430 1.00 63.88 378 GLU A N 1
ATOM 2974 C CA . GLU A 1 378 ? 17.230 -9.221 6.550 1.00 63.88 378 GLU A CA 1
ATOM 2975 C C . GLU A 1 378 ? 18.329 -10.262 6.266 1.00 63.88 378 GLU A C 1
ATOM 2977 O O . GLU A 1 378 ? 18.095 -11.334 5.704 1.00 63.88 378 GLU A O 1
ATOM 2982 N N . GLY A 1 379 ? 19.574 -9.938 6.636 1.00 64.94 379 GLY A N 1
ATOM 2983 C CA . GLY A 1 379 ? 20.735 -10.829 6.516 1.00 64.94 379 GLY A CA 1
ATOM 2984 C C . GLY A 1 379 ? 21.107 -11.227 5.078 1.00 64.94 379 GLY A C 1
ATOM 2985 O O . GLY A 1 379 ? 22.020 -10.645 4.480 1.00 64.94 379 GLY A O 1
ATOM 2986 N N . HIS A 1 380 ? 20.448 -12.263 4.555 1.00 61.44 380 HIS A N 1
ATOM 2987 C CA . HIS A 1 380 ? 20.729 -12.919 3.272 1.00 61.44 380 HIS A CA 1
ATOM 2988 C C . HIS A 1 380 ? 19.598 -12.796 2.234 1.00 61.44 380 HIS A C 1
ATOM 2990 O O . HIS A 1 380 ? 19.798 -13.173 1.082 1.00 61.44 380 HIS A O 1
ATOM 2996 N N . GLU A 1 381 ? 18.438 -12.257 2.597 1.00 74.25 381 GLU A N 1
ATOM 2997 C CA . GLU A 1 381 ? 17.313 -12.062 1.673 1.00 74.25 381 GLU A CA 1
ATOM 2998 C C . GLU A 1 381 ? 17.557 -10.907 0.677 1.00 74.25 381 GLU A C 1
ATOM 3000 O O . GLU A 1 381 ? 18.319 -9.985 0.969 1.00 74.25 381 GLU A O 1
ATOM 3005 N N . GLU A 1 382 ? 16.950 -10.947 -0.520 1.00 80.69 382 GLU A N 1
ATOM 3006 C CA . GLU A 1 382 ? 17.167 -9.924 -1.562 1.00 80.69 382 GLU A CA 1
ATOM 3007 C C . GLU A 1 382 ? 16.297 -8.664 -1.379 1.00 80.69 382 GLU A C 1
ATOM 3009 O O . GLU A 1 382 ? 15.294 -8.656 -0.668 1.00 80.69 382 GLU A O 1
ATOM 3014 N N . ILE A 1 383 ? 16.674 -7.570 -2.049 1.00 84.50 383 ILE A N 1
ATOM 3015 C CA . ILE A 1 383 ? 15.819 -6.376 -2.143 1.00 84.50 383 ILE A CA 1
ATOM 3016 C C . ILE A 1 383 ? 14.683 -6.666 -3.133 1.00 84.50 383 ILE A C 1
ATOM 3018 O O . ILE A 1 383 ? 14.926 -6.810 -4.336 1.00 84.50 383 ILE A O 1
ATOM 3022 N N . HIS A 1 384 ? 13.445 -6.705 -2.642 1.00 81.69 384 HIS A N 1
ATOM 3023 C CA . HIS A 1 384 ? 12.252 -6.974 -3.445 1.00 81.69 384 HIS A CA 1
ATOM 3024 C C . HIS A 1 384 ? 11.448 -5.695 -3.692 1.00 81.69 384 HIS A C 1
ATOM 3026 O O . HIS A 1 384 ? 11.143 -4.958 -2.766 1.00 81.69 384 HIS A O 1
ATOM 3032 N N . PHE A 1 385 ? 11.034 -5.450 -4.934 1.00 82.38 385 PHE A N 1
ATOM 3033 C CA . PHE A 1 385 ? 10.041 -4.416 -5.239 1.00 82.38 385 PHE A CA 1
ATOM 3034 C C . PHE A 1 385 ? 8.647 -5.012 -5.032 1.00 82.38 385 PHE A C 1
ATOM 3036 O O . PHE A 1 385 ? 8.354 -6.039 -5.642 1.00 82.38 385 PHE A O 1
ATOM 3043 N N . TYR A 1 386 ? 7.773 -4.375 -4.244 1.00 72.50 386 TYR A N 1
ATOM 3044 C CA . TYR A 1 386 ? 6.407 -4.892 -4.057 1.00 72.50 386 TYR A CA 1
ATOM 3045 C C . TYR A 1 386 ? 5.550 -4.794 -5.328 1.00 72.50 386 TYR A C 1
ATOM 3047 O O . TYR A 1 386 ? 4.519 -5.457 -5.429 1.00 72.50 386 TYR A O 1
ATOM 3055 N N . HIS A 1 387 ? 5.927 -3.938 -6.286 1.00 71.44 387 HIS A N 1
ATOM 3056 C CA . HIS A 1 387 ? 5.108 -3.625 -7.459 1.00 71.44 387 HIS A CA 1
ATOM 3057 C C . HIS A 1 387 ? 5.960 -3.531 -8.736 1.00 71.44 387 HIS A C 1
ATOM 3059 O O . HIS A 1 387 ? 6.890 -2.718 -8.800 1.00 71.44 387 HIS A O 1
ATOM 3065 N N . ALA A 1 388 ? 5.611 -4.265 -9.802 1.00 75.75 388 ALA A N 1
ATOM 3066 C CA . ALA A 1 388 ? 6.259 -4.083 -11.108 1.00 75.75 388 ALA A CA 1
ATOM 3067 C C . ALA A 1 388 ? 6.051 -2.667 -11.670 1.00 75.75 388 ALA A C 1
ATOM 3069 O O . ALA A 1 388 ? 6.963 -2.116 -12.286 1.00 75.75 388 ALA A O 1
ATOM 3070 N N . SER A 1 389 ? 4.914 -2.024 -11.378 1.00 79.44 389 SER A N 1
ATOM 3071 C CA . SER A 1 389 ? 4.617 -0.641 -11.780 1.00 79.44 389 SER A CA 1
ATOM 3072 C C . SER A 1 389 ? 5.657 0.385 -11.310 1.00 79.44 389 SER A C 1
ATOM 3074 O O . SER A 1 389 ? 5.869 1.382 -12.003 1.00 79.44 389 SER A O 1
ATOM 3076 N N . LEU A 1 390 ? 6.332 0.132 -10.182 1.00 85.62 390 LEU A N 1
ATOM 3077 C CA . LEU A 1 390 ? 7.443 0.944 -9.676 1.00 85.62 390 LEU A CA 1
ATOM 3078 C C . LEU A 1 390 ? 8.733 0.710 -10.478 1.00 85.62 390 LEU A C 1
ATOM 3080 O O . LEU A 1 390 ? 9.418 1.667 -10.836 1.00 85.62 390 LEU A O 1
ATOM 3084 N N . SER A 1 391 ? 9.043 -0.546 -10.812 1.00 86.69 391 SER A N 1
ATOM 3085 C CA . SER A 1 391 ? 10.137 -0.887 -11.734 1.00 86.69 391 SER A CA 1
ATOM 3086 C C . SER A 1 391 ? 9.915 -0.246 -13.111 1.00 86.69 391 SER A C 1
ATOM 3088 O O . SER A 1 391 ? 10.836 0.359 -13.660 1.00 86.69 391 SER A O 1
ATOM 3090 N N . ASP A 1 392 ? 8.696 -0.322 -13.649 1.00 83.88 392 ASP A N 1
ATOM 3091 C CA . ASP A 1 392 ? 8.327 0.276 -14.936 1.00 83.88 392 ASP A CA 1
ATOM 3092 C C . ASP A 1 392 ? 8.435 1.804 -14.908 1.00 83.88 392 ASP A C 1
ATOM 3094 O O . ASP A 1 392 ? 8.961 2.401 -15.844 1.00 83.88 392 ASP A O 1
ATOM 3098 N N . TYR A 1 393 ? 7.986 2.441 -13.822 1.00 88.38 393 TYR A N 1
ATOM 3099 C CA . TYR A 1 393 ? 8.158 3.876 -13.597 1.00 88.38 393 TYR A CA 1
ATOM 3100 C C . TYR A 1 393 ? 9.647 4.265 -13.594 1.00 88.38 393 TYR A C 1
ATOM 3102 O O . TYR A 1 393 ? 10.060 5.127 -14.372 1.00 88.38 393 TYR A O 1
ATOM 3110 N N . LEU A 1 394 ? 10.478 3.587 -12.793 1.00 91.81 394 LEU A N 1
ATOM 3111 C CA . LEU A 1 394 ? 11.917 3.866 -12.684 1.00 91.81 394 LEU A CA 1
ATOM 3112 C C . LEU A 1 394 ? 12.682 3.602 -13.992 1.00 91.81 394 LEU A C 1
ATOM 3114 O O . LEU A 1 394 ? 13.702 4.241 -14.240 1.00 91.81 394 LEU A O 1
ATOM 3118 N N . ARG A 1 395 ? 12.208 2.681 -14.837 1.00 89.88 395 ARG A N 1
ATOM 3119 C CA . ARG A 1 395 ? 12.816 2.337 -16.135 1.00 89.88 395 ARG A CA 1
ATOM 3120 C C . ARG A 1 395 ? 12.310 3.176 -17.315 1.00 89.88 395 ARG A C 1
ATOM 3122 O O . ARG A 1 395 ? 12.860 3.036 -18.405 1.00 89.88 395 ARG A O 1
ATOM 3129 N N . ASP A 1 396 ? 11.325 4.053 -17.124 1.00 86.88 396 ASP A N 1
ATOM 3130 C CA . ASP A 1 396 ? 10.785 4.934 -18.167 1.00 86.88 396 ASP A CA 1
ATOM 3131 C C . ASP A 1 396 ? 11.075 6.408 -17.845 1.00 86.88 396 ASP A C 1
ATOM 3133 O O . ASP A 1 396 ? 10.459 7.013 -16.964 1.00 86.88 396 ASP A O 1
ATOM 3137 N N . SER A 1 397 ? 11.998 7.017 -18.596 1.00 89.25 397 SER A N 1
ATOM 3138 C CA . SER A 1 397 ? 12.387 8.421 -18.417 1.00 89.25 397 SER A CA 1
ATOM 3139 C C . SER A 1 397 ? 11.258 9.417 -18.693 1.00 89.25 397 SER A C 1
ATOM 3141 O O . SER A 1 397 ? 11.292 10.530 -18.167 1.00 89.25 397 SER A O 1
ATOM 3143 N N . SER A 1 398 ? 10.238 9.029 -19.465 1.00 84.56 398 SER A N 1
ATOM 3144 C CA . SER A 1 398 ? 9.056 9.851 -19.733 1.00 84.56 398 SER A CA 1
ATOM 3145 C C . SER A 1 398 ? 8.046 9.843 -18.578 1.00 84.56 398 SER A C 1
ATOM 3147 O O . SER A 1 398 ? 7.160 10.704 -18.539 1.00 84.56 398 SER A O 1
ATOM 3149 N N . ARG A 1 399 ? 8.169 8.891 -17.642 1.00 85.31 399 ARG A N 1
ATOM 3150 C CA . ARG A 1 399 ? 7.348 8.780 -16.426 1.00 85.31 399 ARG A CA 1
ATOM 3151 C C . ARG A 1 399 ? 8.085 9.297 -15.196 1.00 85.31 399 ARG A C 1
ATOM 3153 O O . ARG A 1 399 ? 7.543 10.131 -14.482 1.00 85.31 399 ARG A O 1
ATOM 3160 N N . SER A 1 400 ? 9.325 8.859 -14.982 1.00 89.25 400 SER A N 1
ATOM 3161 C CA . SER A 1 400 ? 10.095 9.170 -13.766 1.00 89.25 400 SER A CA 1
ATOM 3162 C C . SER A 1 400 ? 11.006 10.396 -13.855 1.00 89.25 400 SER A C 1
ATOM 3164 O O . SER A 1 400 ? 11.491 10.861 -12.823 1.00 89.25 400 SER A O 1
ATOM 3166 N N . GLY A 1 401 ? 11.246 10.958 -15.046 1.00 89.75 401 GLY A N 1
ATOM 3167 C CA . GLY A 1 401 ? 12.017 12.194 -15.217 1.00 89.75 401 GLY A CA 1
ATOM 3168 C C . GLY A 1 401 ? 13.384 12.148 -14.521 1.00 89.75 401 GLY A C 1
ATOM 3169 O O . GLY A 1 401 ? 14.267 11.388 -14.914 1.00 89.75 401 GLY A O 1
ATOM 3170 N N . GLN A 1 402 ? 13.569 12.946 -13.462 1.00 90.56 402 GLN A N 1
ATOM 3171 C CA . GLN A 1 402 ? 14.818 12.970 -12.680 1.00 90.56 402 GLN A CA 1
ATOM 3172 C C . GLN A 1 402 ? 15.100 11.690 -11.867 1.00 90.56 402 GLN A C 1
ATOM 3174 O O . GLN A 1 402 ? 16.228 11.502 -11.413 1.00 90.56 402 GLN A O 1
ATOM 3179 N N . PHE A 1 403 ? 14.095 10.839 -11.644 1.00 94.12 403 PHE A N 1
ATOM 3180 C CA . PHE A 1 403 ? 14.222 9.581 -10.899 1.00 94.12 403 PHE A CA 1
ATOM 3181 C C . PHE A 1 403 ? 14.529 8.382 -11.814 1.00 94.12 403 PHE A C 1
ATOM 3183 O O . PHE A 1 403 ? 14.628 7.253 -11.340 1.00 94.12 403 PHE A O 1
ATOM 3190 N N . TYR A 1 404 ? 14.696 8.625 -13.117 1.00 94.75 404 TYR A N 1
ATOM 3191 C CA . TYR A 1 404 ? 14.974 7.603 -14.118 1.00 94.75 404 TYR A CA 1
ATOM 3192 C C . TYR A 1 404 ? 16.279 6.837 -13.859 1.00 94.75 404 TYR A C 1
ATOM 3194 O O . TYR A 1 404 ? 17.364 7.408 -13.715 1.00 94.75 404 TYR A O 1
ATOM 3202 N N . ILE A 1 405 ? 16.173 5.512 -13.901 1.00 94.62 405 ILE A N 1
ATOM 3203 C CA . ILE A 1 405 ? 17.265 4.560 -13.753 1.00 94.62 405 ILE A CA 1
ATOM 3204 C C . ILE A 1 405 ? 17.621 3.980 -15.125 1.00 94.62 405 ILE A C 1
ATOM 3206 O O . ILE A 1 405 ? 16.962 3.089 -15.663 1.00 94.62 405 ILE A O 1
ATOM 3210 N N . SER A 1 406 ? 18.757 4.421 -15.664 1.00 92.25 406 SER A N 1
ATOM 3211 C CA . SER A 1 406 ? 19.352 3.799 -16.846 1.00 92.25 406 SER A CA 1
ATOM 3212 C C . SER A 1 406 ? 19.939 2.428 -16.500 1.00 92.25 406 SER A C 1
ATOM 3214 O O . SER A 1 406 ? 21.038 2.331 -15.954 1.00 92.25 406 SER A O 1
ATOM 3216 N N . VAL A 1 407 ? 19.255 1.350 -16.900 1.00 87.50 407 VAL A N 1
ATOM 3217 C CA . VAL A 1 407 ? 19.736 -0.042 -16.747 1.00 87.50 407 VAL A CA 1
ATOM 3218 C C . VAL A 1 407 ? 21.128 -0.235 -17.372 1.00 87.50 407 VAL A C 1
ATOM 3220 O O . VAL A 1 407 ? 21.941 -1.010 -16.867 1.00 87.50 407 VAL A O 1
ATOM 3223 N N . ARG A 1 408 ? 21.452 0.504 -18.446 1.00 89.75 408 ARG A N 1
ATOM 3224 C CA . ARG A 1 408 ? 22.796 0.508 -19.050 1.00 89.75 408 ARG A CA 1
ATOM 3225 C C . ARG A 1 408 ? 23.844 1.100 -18.103 1.00 89.75 408 ARG A C 1
ATOM 3227 O O . ARG A 1 408 ? 24.927 0.533 -17.991 1.00 89.75 408 ARG A O 1
ATOM 3234 N N . TYR A 1 409 ? 23.530 2.200 -17.416 1.00 91.38 409 TYR A N 1
ATOM 3235 C CA . TYR A 1 409 ? 24.421 2.779 -16.408 1.00 91.38 409 TYR A CA 1
ATOM 3236 C C . TYR A 1 409 ? 24.587 1.838 -15.210 1.00 91.38 409 TYR A C 1
ATOM 3238 O O . TYR A 1 409 ? 25.718 1.591 -14.804 1.00 91.38 409 TYR A O 1
ATOM 3246 N N . SER A 1 410 ? 23.503 1.240 -14.704 1.00 92.88 410 SER A N 1
ATOM 3247 C CA . SER A 1 410 ? 23.565 0.267 -13.603 1.00 92.88 410 SER A CA 1
ATOM 3248 C C . SER A 1 410 ? 24.441 -0.944 -13.934 1.00 92.88 410 SER A C 1
ATOM 3250 O O . SER A 1 410 ? 25.259 -1.345 -13.112 1.00 92.88 410 SER A O 1
ATOM 3252 N N . ARG A 1 411 ? 24.345 -1.489 -15.157 1.00 91.00 411 ARG A N 1
ATOM 3253 C CA . ARG A 1 411 ? 25.224 -2.574 -15.633 1.00 91.00 411 ARG A CA 1
ATOM 3254 C C . ARG A 1 411 ? 26.697 -2.162 -15.676 1.00 91.00 411 ARG A C 1
ATOM 3256 O O . ARG A 1 411 ? 27.546 -2.932 -15.247 1.00 91.00 411 ARG A O 1
ATOM 3263 N N . LEU A 1 412 ? 27.007 -0.958 -16.166 1.00 92.25 412 LEU A N 1
ATOM 3264 C CA . LEU A 1 412 ? 28.381 -0.436 -16.190 1.00 92.25 412 LEU A CA 1
ATOM 3265 C C . LEU A 1 412 ? 28.925 -0.168 -14.778 1.00 92.25 412 LEU A C 1
ATOM 3267 O O . LEU A 1 412 ? 30.102 -0.406 -14.519 1.00 92.25 412 LEU A O 1
ATOM 3271 N N . TYR A 1 413 ? 28.069 0.300 -13.868 1.00 92.38 413 TYR A N 1
ATOM 3272 C CA . TYR A 1 413 ? 28.404 0.524 -12.464 1.00 92.38 413 TYR A CA 1
ATOM 3273 C C . TYR A 1 413 ? 28.712 -0.797 -11.745 1.00 92.38 413 TYR A C 1
ATOM 3275 O O . TYR A 1 413 ? 29.758 -0.909 -11.112 1.00 92.38 413 TYR A O 1
ATOM 3283 N N . LEU A 1 414 ? 27.865 -1.817 -11.935 1.00 91.25 414 LEU A N 1
ATOM 3284 C CA . LEU A 1 414 ? 28.092 -3.177 -11.443 1.00 91.25 414 LEU A CA 1
ATOM 3285 C C . LEU A 1 414 ? 29.397 -3.763 -12.005 1.00 91.25 414 LEU A C 1
ATOM 3287 O O . LEU A 1 414 ? 30.243 -4.220 -11.245 1.00 91.25 414 LEU A O 1
ATOM 3291 N N . PHE A 1 415 ? 29.598 -3.682 -13.325 1.00 91.38 415 PHE A N 1
ATOM 3292 C CA . PHE A 1 415 ? 30.800 -4.187 -13.994 1.00 91.38 415 PHE A CA 1
ATOM 3293 C C . PHE A 1 415 ? 32.086 -3.547 -13.457 1.00 91.38 415 PHE A C 1
ATOM 3295 O O . PHE A 1 415 ? 33.045 -4.264 -13.179 1.00 91.38 415 PHE A O 1
ATOM 3302 N N . LYS A 1 416 ? 32.105 -2.217 -13.268 1.00 93.19 416 LYS A N 1
ATOM 3303 C CA . LYS A 1 416 ? 33.262 -1.512 -12.694 1.00 93.19 416 LYS A CA 1
ATOM 3304 C C . LYS A 1 416 ? 33.642 -2.104 -11.333 1.00 93.19 416 LYS A C 1
ATOM 3306 O O . LYS A 1 416 ? 34.807 -2.419 -11.114 1.00 93.19 416 LYS A O 1
ATOM 3311 N N . HIS A 1 417 ? 32.659 -2.268 -10.456 1.00 92.00 417 HIS A N 1
ATOM 3312 C CA . HIS A 1 417 ? 32.856 -2.804 -9.112 1.00 92.00 417 HIS A CA 1
ATOM 3313 C C . HIS A 1 417 ? 33.293 -4.275 -9.119 1.00 92.00 417 HIS A C 1
ATOM 3315 O O . HIS A 1 417 ? 34.255 -4.627 -8.442 1.00 92.00 417 HIS A O 1
ATOM 3321 N N . CYS A 1 418 ? 32.701 -5.125 -9.969 1.00 90.25 418 CYS A N 1
ATOM 3322 C CA . CYS A 1 418 ? 33.180 -6.499 -10.162 1.00 90.25 418 CYS A CA 1
ATOM 3323 C C . CYS A 1 418 ? 34.662 -6.546 -10.580 1.00 90.25 418 CYS A C 1
ATOM 3325 O O . CYS A 1 418 ? 35.419 -7.361 -10.058 1.00 90.25 418 CYS A O 1
ATOM 3327 N N . VAL A 1 419 ? 35.095 -5.662 -11.488 1.00 91.75 419 VAL A N 1
ATOM 3328 C CA . VAL A 1 419 ? 36.507 -5.564 -11.901 1.00 91.75 419 VAL A CA 1
ATOM 3329 C C . VAL A 1 419 ? 37.401 -5.100 -10.747 1.00 91.75 419 VAL A C 1
ATOM 3331 O O . VAL A 1 419 ? 38.491 -5.642 -10.588 1.00 91.75 419 VAL A O 1
ATOM 3334 N N . GLN A 1 420 ? 36.956 -4.153 -9.914 1.00 90.56 420 GLN A N 1
ATOM 3335 C CA . GLN A 1 420 ? 37.713 -3.728 -8.728 1.00 90.56 420 GLN A CA 1
ATOM 3336 C C . GLN A 1 420 ? 37.926 -4.894 -7.749 1.00 90.56 420 GLN A C 1
ATOM 3338 O O . GLN A 1 420 ? 39.065 -5.158 -7.374 1.00 90.56 420 GLN A O 1
ATOM 3343 N N . HIS A 1 421 ? 36.881 -5.668 -7.443 1.00 87.38 421 HIS A N 1
ATOM 3344 C CA . HIS A 1 421 ? 36.995 -6.862 -6.598 1.00 87.38 421 HIS A CA 1
ATOM 3345 C C . HIS A 1 421 ? 37.940 -7.939 -7.150 1.00 87.38 421 HIS A C 1
ATOM 3347 O O . HIS A 1 421 ? 38.663 -8.569 -6.376 1.00 87.38 421 HIS A O 1
ATOM 3353 N N . LEU A 1 422 ? 37.952 -8.161 -8.469 1.00 87.50 422 LEU A N 1
ATOM 3354 C CA . LEU A 1 422 ? 38.886 -9.102 -9.101 1.00 87.50 422 LEU A CA 1
ATOM 3355 C C . LEU A 1 422 ? 40.336 -8.607 -8.981 1.00 87.50 422 LEU A C 1
ATOM 3357 O O . LEU A 1 422 ? 41.199 -9.345 -8.516 1.00 87.50 422 LEU A O 1
ATOM 3361 N N . LEU A 1 423 ? 40.593 -7.332 -9.293 1.00 87.31 423 LEU A N 1
ATOM 3362 C CA . LEU A 1 423 ? 41.930 -6.730 -9.193 1.00 87.31 423 LEU A CA 1
ATOM 3363 C C . LEU A 1 423 ? 42.463 -6.668 -7.750 1.00 87.31 423 LEU A C 1
ATOM 3365 O O . LEU A 1 423 ? 43.676 -6.736 -7.540 1.00 87.31 423 LEU A O 1
ATOM 3369 N N . GLU A 1 424 ? 41.576 -6.546 -6.759 1.00 81.50 424 GLU A N 1
ATOM 3370 C CA . GLU A 1 424 ? 41.924 -6.615 -5.337 1.00 81.50 424 GLU A CA 1
ATOM 3371 C C . GLU A 1 424 ? 42.264 -8.042 -4.880 1.00 81.50 424 GLU A C 1
ATOM 3373 O O . GLU A 1 424 ? 43.200 -8.204 -4.094 1.00 81.50 424 GLU A O 1
ATOM 3378 N N . LYS A 1 425 ? 41.573 -9.071 -5.400 1.00 68.38 425 LYS A N 1
ATOM 3379 C CA . LYS A 1 425 ? 41.922 -10.487 -5.169 1.00 68.38 425 LYS A CA 1
ATOM 3380 C C . LYS A 1 425 ? 43.252 -10.876 -5.823 1.00 68.38 425 LYS A C 1
ATOM 3382 O O . LYS A 1 425 ? 44.052 -11.551 -5.184 1.00 68.38 425 LYS A O 1
ATOM 3387 N N . ASP A 1 426 ? 43.521 -10.395 -7.035 1.00 63.91 426 ASP A N 1
ATOM 3388 C CA . ASP A 1 426 ? 44.731 -10.725 -7.808 1.00 63.91 426 ASP A CA 1
ATOM 3389 C C . ASP A 1 426 ? 45.975 -9.901 -7.396 1.00 63.91 426 ASP A C 1
ATOM 3391 O O . ASP A 1 426 ? 46.957 -9.813 -8.138 1.00 63.91 426 ASP A O 1
ATOM 3395 N N . GLY A 1 427 ? 45.941 -9.223 -6.239 1.00 54.66 427 GLY A N 1
ATOM 3396 C CA . GLY A 1 427 ? 47.069 -8.466 -5.667 1.00 54.66 427 GLY A CA 1
ATOM 3397 C C . GLY A 1 427 ? 47.558 -7.265 -6.494 1.00 54.66 427 GLY A C 1
ATOM 3398 O O . GLY A 1 427 ? 48.507 -6.579 -6.108 1.00 54.66 427 GLY A O 1
ATOM 3399 N N . SER A 1 428 ? 46.909 -6.962 -7.619 1.00 54.66 428 SER A N 1
ATOM 3400 C CA . SER A 1 428 ? 47.441 -6.123 -8.699 1.00 54.66 428 SER A CA 1
ATOM 3401 C C . SER A 1 428 ? 47.147 -4.627 -8.512 1.00 54.66 428 SER A C 1
ATOM 3403 O O . SER A 1 428 ? 46.712 -3.927 -9.428 1.00 54.66 428 SER A O 1
ATOM 3405 N N . LYS A 1 429 ? 47.445 -4.096 -7.316 1.00 50.53 429 LYS A N 1
ATOM 3406 C CA . LYS A 1 429 ? 47.188 -2.690 -6.930 1.00 50.53 429 LYS A CA 1
ATOM 3407 C C . LYS A 1 429 ? 47.921 -1.631 -7.780 1.00 50.53 429 LYS A C 1
ATOM 3409 O O . LYS A 1 429 ? 47.577 -0.454 -7.707 1.00 50.53 429 LYS A O 1
ATOM 3414 N N . GLY A 1 430 ? 48.915 -2.016 -8.587 1.00 46.56 430 GLY A N 1
ATOM 3415 C CA . GLY A 1 430 ? 49.788 -1.085 -9.320 1.00 46.56 430 GLY A CA 1
ATOM 3416 C C . GLY A 1 430 ? 49.218 -0.462 -10.606 1.00 46.56 430 GLY A C 1
ATOM 3417 O O . GLY A 1 430 ? 49.678 0.604 -11.011 1.00 46.56 430 GLY A O 1
ATOM 3418 N N . LEU A 1 431 ? 48.232 -1.082 -11.267 1.00 47.41 431 LEU A N 1
ATOM 3419 C CA . LEU A 1 431 ? 47.830 -0.674 -12.628 1.00 47.41 431 LEU A CA 1
ATOM 3420 C C . LEU A 1 431 ? 46.765 0.435 -12.688 1.00 47.41 431 LEU A C 1
ATOM 3422 O O . LEU A 1 431 ? 46.780 1.241 -13.619 1.00 47.41 431 LEU A O 1
ATOM 3426 N N . VAL A 1 432 ? 45.857 0.514 -11.709 1.00 50.03 432 VAL A N 1
ATOM 3427 C CA . VAL A 1 432 ? 44.717 1.454 -11.752 1.00 50.03 432 VAL A CA 1
ATOM 3428 C C . VAL A 1 432 ? 45.146 2.890 -11.431 1.00 50.03 432 VAL A C 1
ATOM 3430 O O . VAL A 1 432 ? 44.801 3.816 -12.169 1.00 50.03 432 VAL A O 1
ATOM 3433 N N . LEU A 1 433 ? 45.965 3.082 -10.389 1.00 47.91 433 LEU A N 1
ATOM 3434 C CA . LEU A 1 433 ? 46.478 4.403 -9.993 1.00 47.91 433 LEU A CA 1
ATOM 3435 C C . LEU A 1 433 ? 47.268 5.070 -11.129 1.00 47.91 433 LEU A C 1
ATOM 3437 O O . LEU A 1 433 ? 47.070 6.251 -11.423 1.00 47.91 433 LEU A O 1
ATOM 3441 N N . HIS A 1 434 ? 48.088 4.287 -11.835 1.00 47.25 434 HIS A N 1
ATOM 3442 C CA . HIS A 1 434 ? 48.929 4.796 -12.912 1.00 47.25 434 HIS A CA 1
ATOM 3443 C C . HIS A 1 434 ? 48.127 5.247 -14.147 1.00 47.25 434 HIS A C 1
ATOM 3445 O O . HIS A 1 434 ? 48.583 6.128 -14.880 1.00 47.25 434 HIS A O 1
ATOM 3451 N N . GLN A 1 435 ? 46.929 4.686 -14.375 1.00 51.16 435 GLN A N 1
ATOM 3452 C CA . GLN A 1 435 ? 46.020 5.120 -15.442 1.00 51.16 435 GLN A CA 1
ATOM 3453 C C . GLN A 1 435 ? 45.173 6.336 -15.038 1.00 51.16 435 GLN A C 1
ATOM 3455 O O . GLN A 1 435 ? 45.020 7.247 -15.854 1.00 51.16 435 GLN A O 1
ATOM 3460 N N . GLU A 1 436 ? 44.687 6.420 -13.793 1.00 51.75 436 GLU A N 1
ATOM 3461 C CA . GLU A 1 436 ? 43.977 7.620 -13.319 1.00 51.75 436 GLU A CA 1
ATOM 3462 C C . GLU A 1 436 ? 44.887 8.857 -13.264 1.00 51.75 436 GLU A C 1
ATOM 3464 O O . GLU A 1 436 ? 44.451 9.951 -13.634 1.00 51.75 436 GLU A O 1
ATOM 3469 N N . GLN A 1 437 ? 46.159 8.706 -12.874 1.00 48.81 437 GLN A N 1
ATOM 3470 C CA . GLN A 1 437 ? 47.136 9.799 -12.947 1.00 48.81 437 GLN A CA 1
ATOM 3471 C C . GLN A 1 437 ? 47.401 10.220 -14.399 1.00 48.81 437 GLN A C 1
ATOM 3473 O O . GLN A 1 437 ? 47.272 11.403 -14.709 1.00 48.81 437 GLN A O 1
ATOM 3478 N N . ARG A 1 438 ? 47.624 9.276 -15.328 1.00 47.78 438 ARG A N 1
ATOM 3479 C CA . ARG A 1 438 ? 47.798 9.594 -16.763 1.00 47.78 438 ARG A CA 1
ATOM 3480 C C . ARG A 1 438 ? 46.578 10.279 -17.387 1.00 47.78 438 ARG A C 1
ATOM 3482 O O . ARG A 1 438 ? 46.736 11.107 -18.284 1.00 47.78 438 ARG A O 1
ATOM 3489 N N . ALA A 1 439 ? 45.366 9.943 -16.942 1.00 51.41 439 ALA A N 1
ATOM 3490 C CA . ALA A 1 439 ? 44.138 10.600 -17.387 1.00 51.41 439 ALA A CA 1
ATOM 3491 C C . ALA A 1 439 ? 44.033 12.042 -16.854 1.00 51.41 439 ALA A C 1
ATOM 3493 O O . ALA A 1 439 ? 43.703 12.952 -17.616 1.00 51.41 439 ALA A O 1
ATOM 3494 N N . LYS A 1 440 ? 44.382 12.273 -15.580 1.00 56.22 440 LYS A N 1
ATOM 3495 C CA . LYS A 1 440 ? 44.431 13.616 -14.973 1.00 56.22 440 LYS A CA 1
ATOM 3496 C C . LYS A 1 440 ? 45.517 14.499 -15.602 1.00 56.22 440 LYS A C 1
ATOM 3498 O O . LYS A 1 440 ? 45.239 15.647 -15.934 1.00 56.22 440 LYS A O 1
ATOM 3503 N N . GLU A 1 441 ? 46.708 13.961 -15.862 1.00 50.31 441 GLU A N 1
ATOM 3504 C CA . GLU A 1 441 ? 47.795 14.672 -16.555 1.00 50.31 441 GLU A CA 1
ATOM 3505 C C . GLU A 1 441 ? 47.425 15.049 -17.995 1.00 50.31 441 GLU A C 1
ATOM 3507 O O . GLU A 1 441 ? 47.654 16.184 -18.417 1.00 50.31 441 GLU A O 1
ATOM 3512 N N . LYS A 1 442 ? 46.791 14.137 -18.749 1.00 52.28 442 LYS A N 1
ATOM 3513 C CA . LYS A 1 442 ? 46.259 14.465 -20.081 1.00 52.28 442 LYS A CA 1
ATOM 3514 C C . LYS A 1 442 ? 45.163 15.531 -20.015 1.00 52.28 442 LYS A C 1
ATOM 3516 O O . LYS A 1 442 ? 45.132 16.391 -20.886 1.00 52.28 442 LYS A O 1
ATOM 3521 N N . SER A 1 443 ? 44.317 15.524 -18.984 1.00 48.56 443 SER A N 1
ATOM 3522 C CA . SER A 1 443 ? 43.276 16.544 -18.802 1.00 48.56 443 SER A CA 1
ATOM 3523 C C . SER A 1 443 ? 43.814 17.930 -18.420 1.00 48.56 443 SER A C 1
ATOM 3525 O O . SER A 1 443 ? 43.107 18.908 -18.650 1.00 48.56 443 SER A O 1
ATOM 3527 N N . MET A 1 444 ? 45.020 18.041 -17.848 1.00 47.56 444 MET A N 1
ATOM 3528 C CA . MET A 1 444 ? 45.653 19.341 -17.562 1.00 47.56 444 MET A CA 1
ATOM 3529 C C . MET A 1 444 ? 46.474 19.901 -18.732 1.00 47.56 444 MET A C 1
ATOM 3531 O O . MET A 1 444 ? 46.737 21.094 -18.749 1.00 47.56 444 MET A O 1
ATOM 3535 N N . LYS A 1 445 ? 46.840 19.088 -19.734 1.00 47.97 445 LYS A N 1
ATOM 3536 C CA . LYS A 1 445 ? 47.523 19.564 -20.957 1.00 47.97 445 LYS A CA 1
ATOM 3537 C C . LYS A 1 445 ? 46.590 20.131 -22.042 1.00 47.97 445 LYS A C 1
ATOM 3539 O O . LYS A 1 445 ? 47.078 20.531 -23.093 1.00 47.97 445 LYS A O 1
ATOM 3544 N N . TYR A 1 446 ? 45.279 20.150 -21.799 1.00 46.44 446 TYR A N 1
ATOM 3545 C CA . TYR A 1 446 ? 44.247 20.662 -22.715 1.00 46.44 446 TYR A CA 1
ATOM 3546 C C . TYR A 1 446 ? 43.311 21.671 -22.016 1.00 46.44 446 TYR A C 1
ATOM 3548 O O . TYR A 1 446 ? 42.102 21.679 -22.250 1.00 46.44 446 TYR A O 1
ATOM 3556 N N . ARG A 1 447 ? 43.868 22.492 -21.120 1.00 40.66 447 ARG A N 1
ATOM 3557 C CA . ARG A 1 447 ? 43.196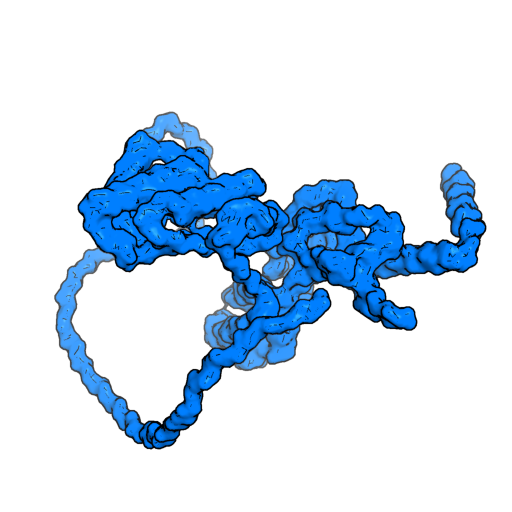 23.615 -20.458 1.00 40.66 447 ARG A CA 1
ATOM 3558 C C . ARG A 1 447 ? 44.051 24.868 -20.544 1.00 40.66 447 ARG A C 1
ATOM 3560 O O . ARG A 1 447 ? 45.287 24.703 -20.475 1.00 40.66 447 ARG A O 1
#

Radius of gyration: 31.85 Å; chains: 1; bounding box: 103×89×69 Å

Secondary structure (DSSP, 8-state):
------------------------------------------------------------SS----HHHHHHHHHHHSSSS-THHHHS-HHHHHHHSGGGHHHHHHHHHH-TTGGGS-HHHHHIIIIIHHHHHHHHTT-GGGGTS--EEEEE-GGGSSSHHHHHHHHHHHHHHHHH-SS--EEEEE----HHHHHHHHSSTTGGG-------TTS-HHHHHHHHHHHHHHHHHHH-TTGGGSS-SS-S-HHHHHHHHHHHTT-HHHHHHHHHHHS-TTS-HHHHHHHHHTSS--SS--TTHHHHHHHHHHHHHS-HHHHHHHHHHHHHHTS---SEEEETTEEEETTSHHHHHHHTTPPTTHHHHHHGGGTTTEEE-STT--EEES-HHHHHHHH-HHHHGGG---HHHHHHHHHHHHHHHHHHHTT-THHHHHHHHHHHHHHHTT-